Protein AF-0000000085119445 (afdb_homodimer)

Solvent-accessible surface area (backbone atoms only — not comparable to full-atom values): 31814 Å² total; per-residue (Å²): 135,75,74,70,62,59,59,53,52,60,59,57,70,60,58,62,57,38,72,43,50,30,42,30,27,28,40,57,92,76,37,38,36,32,45,55,47,90,54,37,35,33,66,40,56,37,89,79,44,58,70,41,80,52,94,64,93,47,71,30,54,64,22,38,26,50,58,95,86,36,78,25,44,27,34,28,59,44,28,68,74,73,40,76,63,66,59,75,86,66,28,48,31,24,46,30,28,64,57,79,89,39,47,36,23,39,56,22,40,41,70,66,34,42,43,67,39,32,40,86,56,46,43,78,35,37,90,82,36,65,59,30,45,28,38,34,73,43,76,54,94,88,33,82,36,75,29,39,25,56,23,65,67,46,49,37,38,74,72,64,75,40,74,76,43,58,68,53,39,62,68,46,55,80,64,66,44,84,45,94,34,30,34,42,29,23,37,57,47,67,71,59,40,51,34,51,49,52,44,39,58,63,28,55,43,45,69,49,81,27,63,24,29,54,60,40,50,54,50,53,70,74,46,61,58,86,46,42,32,33,36,37,29,27,47,89,32,71,34,34,20,25,63,53,44,49,40,54,32,50,71,26,86,81,37,39,83,47,44,35,30,36,42,27,66,78,76,45,70,42,56,49,51,44,42,50,69,53,57,51,70,43,78,32,48,70,83,38,51,48,59,48,43,54,50,50,46,43,58,51,68,97,132,74,72,66,60,59,59,51,51,58,57,57,70,56,58,63,57,38,72,43,50,30,43,30,28,26,42,56,92,76,37,38,36,33,45,55,47,90,53,37,35,36,68,40,55,37,90,78,44,59,71,41,80,52,95,64,93,46,71,31,53,63,23,39,27,52,58,94,86,35,78,24,45,28,34,28,60,43,27,67,73,74,40,76,64,67,60,74,88,66,26,48,30,26,45,32,29,63,58,83,91,40,46,36,23,38,56,22,39,42,70,65,34,43,44,66,40,32,38,87,56,47,43,79,34,37,92,80,37,66,57,32,43,27,36,34,73,43,74,55,96,86,35,81,37,74,29,39,25,56,24,65,67,45,49,36,40,74,72,65,76,39,75,75,45,57,67,53,38,62,69,44,54,80,64,66,44,84,46,93,33,30,34,41,29,21,37,59,46,67,71,58,39,52,34,51,48,52,43,39,59,64,29,54,43,46,70,50,80,28,62,24,29,52,60,38,50,54,50,53,70,74,46,62,58,85,46,42,33,31,35,37,28,27,47,87,32,72,34,37,20,25,63,54,45,48,42,56,33,49,72,26,86,81,38,38,82,46,43,33,31,38,42,27,68,78,75,44,68,42,56,49,50,44,43,50,70,53,57,52,71,40,79,32,48,70,83,37,49,51,60,49,43,54,50,49,48,44,57,53,69,98

InterPro domains:
  IPR001789 Signal transduction response regulator, receiver domain [PF00072] (183-288)
  IPR001789 Signal transduction response regulator, receiver domain [PS50110] (182-301)
  IPR001789 Signal transduction response regulator, receiver domain [SM00448] (181-299)
  IPR002545 CheW-like domain [PF01584] (24-159)
  IPR002545 CheW-like domain [PS50851] (19-161)
  IPR002545 CheW-like domain [SM00260] (17-156)
  IPR011006 CheY-like superfamily [SSF52172] (180-294)
  IPR036061 CheW-like domain superfamily [SSF50341] (18-160)

Nearest PDB structures (foldseek):
  3ffw-assembly1_A  TM=9.055E-01  e=3.571E-06  Escherichia coli K-12
  3oly-assembly2_B  TM=9.003E-01  e=4.282E-06  Escherichia coli K-12
  3fgz-assembly2_B  TM=8.544E-01  e=2.804E-06  Escherichia coli K-12
  3olw-assembly2_B  TM=8.497E-01  e=3.362E-06  Escherichia coli K-12
  8wiw-assembly1_h  TM=8.336E-01  e=2.640E-06  Salmonella enterica subsp. enterica serovar Typhimurium str. LT2

Organism: Aliarcobacter butzleri (strain RM4018) (NCBI:txid367737)

Sequence (604 aa):
MSGISGSVEQMTQGHLR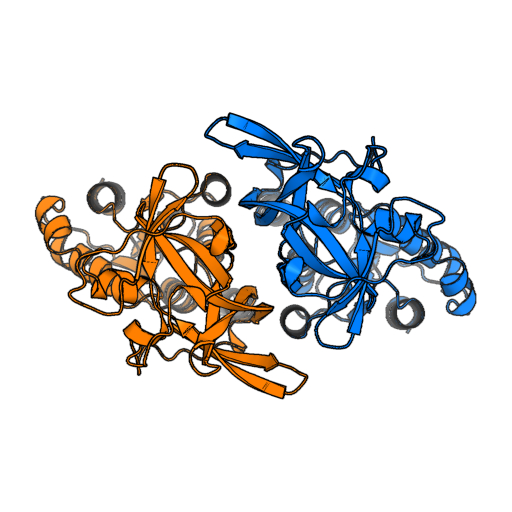NVQQLAVFYTGHNNIYAINIAKVKAFIITEEVAINDTPKDSDIIAGIATIRGEPVTLINLDAWLGLKALDVRDYKLIIFCEFNHKKIGFLVKDMLDIVEKTTQDLRHTEETNSKITYTTYVKVNNKDELCTVFNAEQLLRDIKWTDDGDDDVRKYVGEELHSNKVVLAAEDSGVAREVLTKFFQKTGVKYEVYANGGLLISRLEELNPSEVGMVVTDIEMPGTDGYQVASFIKNNSKYSHIPVVVNSSMTTDAVRGKMNQIGVDGFVGKTDISTLYDLTKRFLIRMSGISGSVEQMTQGHLRNVQQLAVFYTGHNNIYAINIAKVKAFIITEEVAINDTPKDSDIIAGIATIRGEPVTLINLDAWLGLKALDVRDYKLIIFCEFNHKKIGFLVKDMLDIVEKTTQDLRHTEETNSKITYTTYVKVNNKDELCTVFNAEQLLRDIKWTDDGDDDVRKYVGEELHSNKVVLAAEDSGVAREVLTKFFQKTGVKYEVYANGGLLISRLEELNPSEVGMVVTDIEMPGTDGYQVASFIKNNSKYSHIPVVVNSSMTTDAVRGKMNQIGVDGFVGKTDISTLYDLTKRFLIR

Secondary structure (DSSP, 8-state):
--SSHHHHHHHHHT----EEEEEEEE-GGG-EEEEEGGGEEEEEEGGGS-EE----SSTTEEEEEEETTEEEEEE-HHHHTTSPPPPGGG--EEEEEEETTEEEEEEESEEEEEEEEEGGG-EE-TTT-TTEEEEEEEEETTEEEEEEEE-HHHHHHHTTSS--SHHHHHHH--S----SSEEEEE---HHHHHHHHHHHHHHT-EEEEESSHHHHHHHHHHS-GGGEEEEEE-S--SSS-HHHHHHHHHT-TTTTTS-EEEEES---HHHHHHHHHHT-SEEEETT-HHHHHHHHHHHHT-/--SSHHHHHHHHHT----EEEEEEEE-GGG-EEEEEGGGEEEEEEGGGS-EE----SSTTEEEEEEETTEEEEEE-HHHHTTSPPPPGGG--EEEEEEETTEEEEEEESEEEEEEEEEGGG-EE-TTT-TTEEEEEEEEETTEEEEEEEE-HHHHHHHTTSS--SHHHHHHH--S----SSEEEEE---HHHHHHHHHHHHHHT-EEEEESSHHHHHHHHHHS-GGGEEEEEE-S--SSS-HHHHHHHHHT-TTTTTS-EEEEES---HHHHHHHHHHT-SEEEETT-HHHHHHHHHHHHT-

Foldseek 3Di:
DPPVVVVLCVVLVPLPFDKFKWWWAAFPPRAIEIETVLFFDDKAFLVVWDFDADPDPFVQFRGWIQDPNDTATEGEPQRVVPHDHDDLVQFGIWGWGAFLNHIYTYGGNTTADIDIDTLVQWAACCVPPVQFGTWGWDADPNDTDIYTYTDVVVVCVVVPVDDLCVVVLVVQQDEAADFQAEEEEEDQRPSLVSNVVNNNVRNVHHYDYHNHLSVSSVVCVVDQLVRHQAYEYEADHGRNGPLNSLLVQCVDPRRNPHAYEYEYRDDDPVVVVSSVVSPHPYYHYSSRSNVVNVVSNVRRPD/DVPVVVVLCVVLVPLPFDKFKWWWAAFPPRAIAIETVLFFDDKAFLVVWDFDADPDPFVQFRGWIQDPNDTATEGEPQRVVPHDHDDLVQFGIWGWGAFLNHIYTYGGNTTADIDIDTLVQWAACCVPPVQFGTWGWDADPNDTDIYTYTDVVVVCVVVPVDDLCVVVLVVQQDEAADFQAEEEEEDQRPSLVSNVVNNNVRNVHHYDYHNHLSVRVVVCVVDQLVRHQAYEYEADHGRQGPLNSLLVQCVDPRRNPHAYEYEYRDDDPVVVVSSVVSPHPYYHYSSCSNVVNVVSNVRRPD

pLDDT: mean 86.37, std 14.89, range [20.59, 98.56]

Structure (mmCIF, N/CA/C/O backbone):
data_AF-0000000085119445-model_v1
#
loop_
_entity.id
_entity.type
_entity.pdbx_description
1 polymer 'Chemotaxis signal transduction protein CheV'
#
loop_
_atom_site.group_PDB
_atom_site.id
_atom_site.type_symbol
_atom_site.label_atom_id
_atom_site.label_alt_id
_atom_site.label_comp_id
_atom_site.label_asym_id
_atom_site.label_entity_id
_atom_site.label_seq_id
_atom_site.pdbx_PDB_ins_code
_atom_site.Cartn_x
_atom_site.Cartn_y
_atom_site.Cartn_z
_atom_site.occupancy
_atom_site.B_iso_or_equiv
_atom_site.auth_seq_id
_atom_site.auth_comp_id
_atom_site.auth_asym_id
_atom_site.auth_atom_id
_atom_site.pdbx_PDB_model_num
ATOM 1 N N . MET A 1 1 ? 42.531 -3.75 0.704 1 20.95 1 MET A N 1
ATOM 2 C CA . MET A 1 1 ? 41.75 -4.898 0.26 1 20.95 1 MET A CA 1
ATOM 3 C C . MET A 1 1 ? 40.5 -5.078 1.125 1 20.95 1 MET A C 1
ATOM 5 O O . MET A 1 1 ? 39.625 -5.887 0.803 1 20.95 1 MET A O 1
ATOM 9 N N . SER A 1 2 ? 40.531 -4.781 2.422 1 24.06 2 SER A N 1
ATOM 10 C CA . SER A 1 2 ? 39.688 -4.867 3.611 1 24.06 2 SER A CA 1
ATOM 11 C C . SER A 1 2 ? 38.562 -3.848 3.564 1 24.06 2 SER A C 1
ATOM 13 O O . SER A 1 2 ? 37.688 -3.854 4.426 1 24.06 2 SER A O 1
ATOM 15 N N . GLY A 1 3 ? 38.75 -2.791 2.85 1 26.52 3 GLY A N 1
ATOM 16 C CA . GLY A 1 3 ? 37.938 -1.587 2.908 1 26.52 3 GLY A CA 1
ATOM 17 C C . GLY A 1 3 ? 36.562 -1.767 2.299 1 26.52 3 GLY A C 1
ATOM 18 O O . GLY A 1 3 ? 35.688 -0.897 2.436 1 26.52 3 GLY A O 1
ATOM 19 N N . ILE A 1 4 ? 36.438 -2.559 1.176 1 29.91 4 ILE A N 1
ATOM 20 C CA . ILE A 1 4 ? 35.312 -2.809 0.308 1 29.91 4 ILE A CA 1
ATOM 21 C C . ILE A 1 4 ? 34.281 -3.705 1.026 1 29.91 4 ILE A C 1
ATOM 23 O O . ILE A 1 4 ? 33.156 -3.824 0.6 1 29.91 4 ILE A O 1
ATOM 27 N N . SER A 1 5 ? 34.656 -4.555 1.989 1 30.14 5 SER A N 1
ATOM 28 C CA . SER A 1 5 ? 33.875 -5.527 2.734 1 30.14 5 SER A CA 1
ATOM 29 C C . SER A 1 5 ? 32.812 -4.84 3.572 1 30.14 5 SER A C 1
ATOM 31 O O . SER A 1 5 ? 31.719 -5.395 3.793 1 30.14 5 SER A O 1
ATOM 33 N N . GLY A 1 6 ? 33.125 -3.676 4.242 1 31.98 6 GLY A N 1
ATOM 34 C CA . GLY A 1 6 ? 32.25 -2.963 5.168 1 31.98 6 GLY A CA 1
ATOM 35 C C . GLY A 1 6 ? 31.062 -2.309 4.484 1 31.98 6 GLY A C 1
ATOM 36 O O . GLY A 1 6 ? 30.062 -1.979 5.137 1 31.98 6 GLY A O 1
ATOM 37 N N . SER A 1 7 ? 31.156 -1.905 3.195 1 31.19 7 SER A N 1
ATOM 38 C CA . SER A 1 7 ? 30.141 -1.189 2.436 1 31.19 7 SER A CA 1
ATOM 39 C C . SER A 1 7 ? 28.984 -2.109 2.062 1 31.19 7 SER A C 1
ATOM 41 O O . SER A 1 7 ? 27.828 -1.673 2 1 31.19 7 SER A O 1
ATOM 43 N N . VAL A 1 8 ? 29.188 -3.377 1.7 1 31.61 8 VAL A N 1
ATOM 44 C CA . VAL A 1 8 ? 28.172 -4.367 1.351 1 31.61 8 VAL A CA 1
ATOM 45 C C . VAL A 1 8 ? 27.406 -4.777 2.6 1 31.61 8 VAL A C 1
ATOM 47 O O . VAL A 1 8 ? 26.172 -4.93 2.559 1 31.61 8 VAL A O 1
ATOM 50 N N . GLU A 1 9 ? 28.094 -5.141 3.695 1 32.25 9 GLU A N 1
ATOM 51 C CA . GLU A 1 9 ? 27.438 -5.52 4.945 1 32.25 9 GLU A CA 1
ATOM 52 C C . GLU A 1 9 ? 26.484 -4.426 5.43 1 32.25 9 GLU A C 1
ATOM 54 O O . GLU A 1 9 ? 25.391 -4.719 5.918 1 32.25 9 GLU A O 1
ATOM 59 N N . GLN A 1 10 ? 26.938 -3.219 5.441 1 32.44 10 GLN A N 1
ATOM 60 C CA . GLN A 1 10 ? 26.141 -2.068 5.863 1 32.44 10 GLN A CA 1
ATOM 61 C C . GLN A 1 10 ? 24.953 -1.847 4.934 1 32.44 10 GLN A C 1
ATOM 63 O O . GLN A 1 10 ? 23.859 -1.491 5.383 1 32.44 10 GLN A O 1
ATOM 68 N N . MET A 1 11 ? 25.141 -2.062 3.643 1 33.31 11 MET A N 1
ATOM 69 C CA . MET A 1 11 ? 24.031 -1.981 2.684 1 33.31 11 MET A CA 1
ATOM 70 C C . MET A 1 11 ? 23.078 -3.148 2.861 1 33.31 11 MET A C 1
ATOM 72 O O . MET A 1 11 ? 21.875 -3.012 2.613 1 33.31 11 MET A O 1
ATOM 76 N N . THR A 1 12 ? 23.484 -4.422 3.033 1 34.91 12 THR A N 1
ATOM 77 C CA . THR A 1 12 ? 22.703 -5.641 3.211 1 34.91 12 THR A CA 1
ATOM 78 C C . THR A 1 12 ? 21.906 -5.59 4.516 1 34.91 12 THR A C 1
ATOM 80 O O . THR A 1 12 ? 20.812 -6.145 4.605 1 34.91 12 THR A O 1
ATOM 83 N N . GLN A 1 13 ? 22.547 -5.406 5.656 1 36.56 13 GLN A N 1
ATOM 84 C CA . GLN A 1 13 ? 21.906 -5.461 6.961 1 36.56 13 GLN A CA 1
ATOM 85 C C . GLN A 1 13 ? 20.656 -4.59 6.992 1 36.56 13 GLN A C 1
ATOM 87 O O . GLN A 1 13 ? 19.688 -4.891 7.711 1 36.56 13 GLN A O 1
ATOM 92 N N . GLY A 1 14 ? 20.703 -3.338 6.57 1 36.34 14 GLY A N 1
ATOM 93 C CA . GLY A 1 14 ? 19.562 -2.445 6.785 1 36.34 14 GLY A CA 1
ATOM 94 C C . GLY A 1 14 ? 18.406 -2.713 5.84 1 36.34 14 GLY A C 1
ATOM 95 O O . GLY A 1 14 ? 17.734 -1.782 5.398 1 36.34 14 GLY A O 1
ATOM 96 N N . HIS A 1 15 ? 18.562 -3.906 5.121 1 41.62 15 HIS A N 1
ATOM 97 C CA . HIS A 1 15 ? 17.453 -4.121 4.195 1 41.62 15 HIS A CA 1
ATOM 98 C C . HIS A 1 15 ? 16.125 -3.727 4.832 1 41.62 15 HIS A C 1
ATOM 100 O O . HIS A 1 15 ? 15.742 -4.266 5.875 1 41.62 15 HIS A O 1
ATOM 106 N N . LEU A 1 16 ? 15.758 -2.467 4.59 1 49.34 16 LEU A N 1
ATOM 107 C CA . LEU A 1 16 ? 14.609 -1.662 4.988 1 49.34 16 LEU A CA 1
ATOM 108 C C . LEU A 1 16 ? 13.328 -2.477 4.91 1 49.34 16 LEU A C 1
ATOM 110 O O . LEU A 1 16 ? 13.047 -3.111 3.889 1 49.34 16 LEU A O 1
ATOM 114 N N . ARG A 1 17 ? 13 -2.98 6.082 1 53.84 17 ARG A N 1
ATOM 115 C CA . ARG A 1 17 ? 11.758 -3.705 6.32 1 53.84 17 ARG A CA 1
ATOM 116 C C . ARG A 1 17 ? 10.586 -3.043 5.594 1 53.84 17 ARG A C 1
ATOM 118 O O . ARG A 1 17 ? 10.328 -1.851 5.777 1 53.84 17 ARG A O 1
ATOM 125 N N . ASN A 1 18 ? 10.172 -3.879 4.449 1 65 18 ASN A N 1
ATOM 126 C CA . ASN A 1 18 ? 9.039 -3.42 3.645 1 65 18 ASN A CA 1
ATOM 127 C C . ASN A 1 18 ? 7.734 -3.467 4.434 1 65 18 ASN A C 1
ATOM 129 O O . ASN A 1 18 ? 7.559 -4.324 5.301 1 65 18 ASN A O 1
ATOM 133 N N . VAL A 1 19 ? 7.059 -2.404 4.559 1 72.19 19 VAL A N 1
ATOM 134 C CA . VAL A 1 19 ? 5.723 -2.318 5.145 1 72.19 19 VAL A CA 1
ATOM 135 C C . VAL A 1 19 ? 4.68 -2.752 4.121 1 72.19 19 VAL A C 1
ATOM 137 O O . VAL A 1 19 ? 4.742 -2.357 2.953 1 72.19 19 VAL A O 1
ATOM 140 N N . GLN A 1 20 ? 3.861 -3.721 4.551 1 80.25 20 GLN A N 1
ATOM 141 C CA . GLN A 1 20 ? 2.732 -4.141 3.727 1 80.25 20 GLN A CA 1
ATOM 142 C C . GLN A 1 20 ? 1.412 -3.643 4.305 1 80.25 20 GLN A C 1
ATOM 144 O O . GLN A 1 20 ? 1.247 -3.58 5.523 1 80.25 20 GLN A O 1
ATOM 149 N N . GLN A 1 21 ? 0.536 -3.328 3.436 1 86.06 21 GLN A N 1
ATOM 150 C CA . GLN A 1 21 ? -0.826 -2.996 3.842 1 86.06 21 GLN A CA 1
ATOM 151 C C . GLN A 1 21 ? -1.755 -4.195 3.682 1 86.06 21 GLN A C 1
ATOM 153 O O . GLN A 1 21 ? -1.848 -4.777 2.598 1 86.06 21 GLN A O 1
ATOM 158 N N . LEU A 1 22 ? -2.439 -4.57 4.781 1 92.06 22 LEU A N 1
ATOM 159 C CA . LEU A 1 22 ? -3.322 -5.73 4.793 1 92.06 22 LEU A CA 1
ATOM 160 C C . LEU A 1 22 ? -4.766 -5.312 5.051 1 92.06 22 LEU A C 1
ATOM 162 O O . LEU A 1 22 ? -5.035 -4.523 5.961 1 92.06 22 LEU A O 1
ATOM 166 N N . ALA A 1 23 ? -5.656 -5.809 4.215 1 95.5 23 ALA A N 1
ATOM 167 C CA . ALA A 1 23 ? -7.078 -5.746 4.547 1 95.5 23 ALA A CA 1
ATOM 168 C C . ALA A 1 23 ? -7.477 -6.891 5.473 1 95.5 23 ALA A C 1
ATOM 170 O O . ALA A 1 23 ? -7.367 -8.062 5.105 1 95.5 23 ALA A O 1
ATOM 171 N N . VAL A 1 24 ? -7.93 -6.539 6.652 1 96.44 24 VAL A N 1
ATOM 172 C CA . VAL A 1 24 ? -8.289 -7.523 7.668 1 96.44 24 VAL A CA 1
ATOM 173 C C . VAL A 1 24 ? -9.805 -7.629 7.777 1 96.44 24 VAL A C 1
ATOM 175 O O . VAL A 1 24 ? -10.508 -6.613 7.801 1 96.44 24 VAL A O 1
ATOM 178 N N . PHE A 1 25 ? -10.289 -8.875 7.828 1 96.31 25 PHE A N 1
ATOM 179 C CA . PHE A 1 25 ? -11.734 -9.047 7.797 1 96.31 25 PHE A CA 1
ATOM 180 C C . PHE A 1 25 ? -12.141 -10.328 8.523 1 96.31 25 PHE A C 1
ATOM 182 O O . PHE A 1 25 ? -11.305 -11.195 8.773 1 96.31 25 PHE A O 1
ATOM 189 N N . TYR A 1 26 ? -13.461 -10.352 8.82 1 94.06 26 TYR A N 1
ATOM 190 C CA . TYR A 1 26 ? -14.094 -11.539 9.391 1 94.06 26 TYR A CA 1
ATOM 191 C C . TYR A 1 26 ? -14.773 -12.367 8.305 1 94.06 26 TYR A C 1
ATOM 193 O O . TYR A 1 26 ? -15.297 -11.82 7.332 1 94.06 26 TYR A O 1
ATOM 201 N N . THR A 1 27 ? -14.648 -13.617 8.531 1 94 27 THR A N 1
ATOM 202 C CA . THR A 1 27 ? -15.562 -14.516 7.836 1 94 27 THR A CA 1
ATOM 203 C C . THR A 1 27 ? -16.484 -15.227 8.828 1 94 27 THR A C 1
ATOM 205 O O . THR A 1 27 ? -16.938 -14.617 9.805 1 94 27 THR A O 1
ATOM 208 N N . GLY A 1 28 ? -16.844 -16.516 8.539 1 87 28 GLY A N 1
ATOM 209 C CA . GLY A 1 28 ? -17.672 -17.25 9.477 1 87 28 GLY A CA 1
ATOM 210 C C . GLY A 1 28 ? -16.938 -17.625 10.758 1 87 28 GLY A C 1
ATOM 211 O O . GLY A 1 28 ? -15.711 -17.672 10.781 1 87 28 GLY A O 1
ATOM 212 N N . HIS A 1 29 ? -17.594 -17.797 11.867 1 82.81 29 HIS A N 1
ATOM 213 C CA . HIS A 1 29 ? -17.062 -18.281 13.133 1 82.81 29 HIS A CA 1
ATOM 214 C C . HIS A 1 29 ? -16.078 -17.281 13.727 1 82.81 29 HIS A C 1
ATOM 216 O O . HIS A 1 29 ? -15.102 -17.672 14.383 1 82.81 29 HIS A O 1
ATOM 222 N N . ASN A 1 30 ? -16.141 -16.078 13.375 1 83.69 30 ASN A N 1
ATOM 223 C CA . ASN A 1 30 ? -15.289 -14.992 13.844 1 83.69 30 ASN A CA 1
ATOM 224 C C . ASN A 1 30 ? -13.828 -15.219 13.477 1 83.69 30 ASN A C 1
ATOM 226 O O . ASN A 1 30 ? -12.93 -14.828 14.219 1 83.69 30 ASN A O 1
ATOM 230 N N . ASN A 1 31 ? -13.703 -16.016 12.422 1 93.19 31 ASN A N 1
ATOM 231 C CA . ASN A 1 31 ? -12.344 -16.172 11.898 1 93.19 31 ASN A CA 1
ATOM 232 C C . ASN A 1 31 ? -11.844 -14.867 11.273 1 93.19 31 ASN A C 1
ATOM 234 O O . ASN A 1 31 ? -12.602 -14.164 10.602 1 93.19 31 ASN A O 1
ATOM 238 N N . ILE A 1 32 ? -10.555 -14.539 11.578 1 95.88 32 ILE A N 1
ATOM 239 C CA . ILE A 1 32 ? -9.961 -13.312 11.07 1 95.88 32 ILE A CA 1
ATOM 240 C C . ILE A 1 32 ? -8.922 -13.641 10.008 1 95.88 32 ILE A C 1
ATOM 242 O O . ILE A 1 32 ? -7.949 -14.352 10.273 1 95.88 32 ILE A O 1
ATOM 246 N N . TYR A 1 33 ? -9.195 -13.133 8.82 1 96.69 33 TYR A N 1
ATOM 247 C CA . TYR A 1 33 ? -8.297 -13.32 7.691 1 96.69 33 TYR A CA 1
ATOM 248 C C . TYR A 1 33 ? -7.77 -11.984 7.184 1 96.69 33 TYR A C 1
ATOM 250 O O . TYR A 1 33 ? -8.289 -10.922 7.547 1 96.69 33 TYR A O 1
ATOM 258 N N . ALA A 1 34 ? -6.707 -12.078 6.406 1 96.38 34 ALA A N 1
ATOM 259 C CA . ALA A 1 34 ? -6.172 -10.867 5.789 1 96.38 34 ALA A CA 1
ATOM 260 C C . ALA A 1 34 ? -5.656 -11.148 4.379 1 96.38 34 ALA A C 1
ATOM 262 O O . ALA A 1 34 ? -5.344 -12.297 4.047 1 96.38 34 ALA A O 1
ATOM 263 N N . ILE A 1 35 ? -5.652 -10.133 3.588 1 94.5 35 ILE A N 1
ATOM 264 C CA . ILE A 1 35 ? -5.078 -10.172 2.248 1 94.5 35 ILE A CA 1
ATOM 265 C C . ILE A 1 35 ? -4.32 -8.875 1.973 1 94.5 35 ILE A C 1
ATOM 267 O O . ILE A 1 35 ? -4.695 -7.812 2.469 1 94.5 35 ILE A O 1
ATOM 271 N N . ASN A 1 36 ? -3.203 -8.992 1.239 1 89.06 36 ASN A N 1
ATOM 272 C CA . ASN A 1 36 ? -2.457 -7.812 0.827 1 89.06 36 ASN A CA 1
ATOM 273 C C . ASN A 1 36 ? -3.301 -6.898 -0.059 1 89.06 36 ASN A C 1
ATOM 275 O O . ASN A 1 36 ? -3.885 -7.352 -1.046 1 89.06 36 ASN A O 1
ATOM 279 N N . ILE A 1 37 ? -3.336 -5.617 0.286 1 89.94 37 ILE A N 1
ATOM 280 C CA . ILE A 1 37 ? -4.152 -4.637 -0.42 1 89.94 37 ILE A CA 1
ATOM 281 C C . ILE A 1 37 ? -3.717 -4.559 -1.882 1 89.94 37 ILE A C 1
ATOM 283 O O . ILE A 1 37 ? -4.539 -4.324 -2.77 1 89.94 37 ILE A O 1
ATOM 287 N N . ALA A 1 38 ? -2.51 -4.852 -2.143 1 82.62 38 ALA A N 1
ATOM 288 C CA . ALA A 1 38 ? -1.979 -4.785 -3.502 1 82.62 38 ALA A CA 1
ATOM 289 C C . ALA A 1 38 ? -2.666 -5.805 -4.406 1 82.62 38 ALA A C 1
ATOM 291 O O . ALA A 1 38 ? -2.684 -5.645 -5.629 1 82.62 38 ALA A O 1
ATOM 292 N N . LYS A 1 39 ? -3.266 -6.777 -3.812 1 87.19 39 LYS A N 1
ATOM 293 C CA . LYS A 1 39 ? -3.945 -7.82 -4.574 1 87.19 39 LYS A CA 1
ATOM 294 C C . LYS A 1 39 ? -5.426 -7.496 -4.758 1 87.19 39 LYS A C 1
ATOM 296 O O . LYS A 1 39 ? -6.129 -8.172 -5.512 1 87.19 39 LYS A O 1
ATOM 301 N N . VAL A 1 40 ? -5.926 -6.496 -4.109 1 91.5 40 VAL A N 1
ATOM 302 C CA . VAL A 1 40 ? -7.352 -6.18 -4.074 1 91.5 40 VAL A CA 1
ATOM 303 C C . VAL A 1 40 ? -7.68 -5.164 -5.164 1 91.5 40 VAL A C 1
ATOM 305 O O . VAL A 1 40 ? -7.035 -4.121 -5.266 1 91.5 40 VAL A O 1
ATOM 308 N N . LYS A 1 41 ? -8.641 -5.473 -5.926 1 90.56 41 LYS A N 1
ATOM 309 C CA . LYS A 1 41 ? -9.102 -4.551 -6.961 1 90.56 41 LYS A CA 1
ATOM 310 C C . LYS A 1 41 ? -10.211 -3.646 -6.441 1 90.56 41 LYS A C 1
ATOM 312 O O . LYS A 1 41 ? -10.281 -2.467 -6.789 1 90.56 41 LYS A O 1
ATOM 317 N N . ALA A 1 42 ? -11.125 -4.309 -5.668 1 91.56 42 ALA A N 1
ATOM 318 C CA . ALA A 1 42 ? -12.258 -3.545 -5.145 1 91.56 42 ALA A CA 1
ATOM 319 C C . ALA A 1 42 ? -12.93 -4.285 -3.992 1 91.56 42 ALA A C 1
ATOM 321 O O . ALA A 1 42 ? -12.719 -5.484 -3.809 1 91.56 42 ALA A O 1
ATOM 322 N N . PHE A 1 43 ? -13.633 -3.473 -3.24 1 92.31 43 PHE A N 1
ATOM 323 C CA . PHE A 1 43 ? -14.578 -4 -2.266 1 92.31 43 PHE A CA 1
ATOM 324 C C . PHE A 1 43 ? -16.016 -3.807 -2.746 1 92.31 43 PHE A C 1
ATOM 326 O O . PHE A 1 43 ? -16.438 -2.68 -3.004 1 92.31 43 PHE A O 1
ATOM 333 N N . ILE A 1 44 ? -16.734 -4.922 -2.848 1 92.94 44 ILE A N 1
ATOM 334 C CA . ILE A 1 44 ? -18.062 -4.883 -3.443 1 92.94 44 ILE A CA 1
ATOM 335 C C . ILE A 1 44 ? -19.109 -5.324 -2.414 1 92.94 44 ILE A C 1
ATOM 337 O O . ILE A 1 44 ? -18.891 -6.297 -1.687 1 92.94 44 ILE A O 1
ATOM 341 N N . ILE A 1 45 ? -20.203 -4.605 -2.404 1 92.25 45 ILE A N 1
ATOM 342 C CA . ILE A 1 45 ? -21.312 -5 -1.534 1 92.25 45 ILE A CA 1
ATOM 343 C C . ILE A 1 45 ? -22 -6.227 -2.113 1 92.25 45 ILE A C 1
ATOM 345 O O . ILE A 1 45 ? -22.453 -6.207 -3.262 1 92.25 45 ILE A O 1
ATOM 349 N N . THR A 1 46 ? -22.109 -7.195 -1.3 1 93 46 THR A N 1
ATOM 350 C CA . THR A 1 46 ? -22.641 -8.469 -1.778 1 93 46 THR A CA 1
ATOM 351 C C . THR A 1 46 ? -24.047 -8.305 -2.336 1 93 46 THR A C 1
ATOM 353 O O . THR A 1 46 ? -24.359 -8.836 -3.398 1 93 46 THR A O 1
ATOM 356 N N . GLU A 1 47 ? -24.875 -7.492 -1.721 1 90.06 47 GLU A N 1
ATOM 357 C CA . GLU A 1 47 ? -26.266 -7.34 -2.086 1 90.06 47 GLU A CA 1
ATOM 358 C C . GLU A 1 47 ? -26.422 -6.637 -3.432 1 90.06 47 GLU A C 1
ATOM 360 O O . GLU A 1 47 ? -27.5 -6.652 -4.031 1 90.06 47 GLU A O 1
ATOM 365 N N . GLU A 1 48 ? -25.344 -6.121 -3.914 1 88.12 48 GLU A N 1
ATOM 366 C CA . GLU A 1 48 ? -25.422 -5.336 -5.141 1 88.12 48 GLU A CA 1
ATOM 367 C C . GLU A 1 48 ? -25.031 -6.176 -6.359 1 88.12 48 GLU A C 1
ATOM 369 O O . GLU A 1 48 ? -25.016 -5.672 -7.484 1 88.12 48 GLU A O 1
ATOM 374 N N . VAL A 1 49 ? -24.719 -7.379 -6.113 1 90.31 49 VAL A N 1
ATOM 375 C CA . VAL A 1 49 ? -24.312 -8.227 -7.227 1 90.31 49 VAL A CA 1
ATOM 376 C C . VAL A 1 49 ? -25.234 -9.438 -7.324 1 90.31 49 VAL A C 1
ATOM 378 O O . VAL A 1 49 ? -25.734 -9.922 -6.309 1 90.31 49 VAL A O 1
ATOM 381 N N . ALA A 1 50 ? -25.391 -9.875 -8.586 1 90.25 50 ALA A N 1
ATOM 382 C CA . ALA A 1 50 ? -26.141 -11.102 -8.82 1 90.25 50 ALA A CA 1
ATOM 383 C C . ALA A 1 50 ? -25.25 -12.328 -8.719 1 90.25 50 ALA A C 1
ATOM 385 O O . ALA A 1 50 ? -24.203 -12.398 -9.383 1 90.25 50 ALA A O 1
ATOM 386 N N . ILE A 1 51 ? -25.578 -13.211 -7.855 1 91.25 51 ILE A N 1
ATOM 387 C CA . ILE A 1 51 ? -24.797 -14.422 -7.656 1 91.25 51 ILE A CA 1
ATOM 388 C C . ILE A 1 51 ? -25.578 -15.633 -8.164 1 91.25 51 ILE A C 1
ATOM 390 O O . ILE A 1 51 ? -26.734 -15.859 -7.758 1 91.25 51 ILE A O 1
ATOM 394 N N . ASN A 1 52 ? -25 -16.281 -9.078 1 90.56 52 ASN A N 1
ATOM 395 C CA . ASN A 1 52 ? -25.594 -17.5 -9.602 1 90.56 52 ASN A CA 1
ATOM 396 C C . ASN A 1 52 ? -24.938 -18.75 -9 1 90.56 52 ASN A C 1
ATOM 398 O O . ASN A 1 52 ? -23.703 -18.859 -8.969 1 90.56 52 ASN A O 1
ATOM 402 N N . ASP A 1 53 ? -25.797 -19.641 -8.641 1 82.94 53 ASP A N 1
ATOM 403 C CA . ASP A 1 53 ? -25.297 -20.875 -8.062 1 82.94 53 ASP A CA 1
ATOM 404 C C . ASP A 1 53 ? -24.625 -21.75 -9.125 1 82.94 53 ASP A C 1
ATOM 406 O O . ASP A 1 53 ? -25.047 -21.734 -10.289 1 82.94 53 ASP A O 1
ATOM 410 N N . THR A 1 54 ? -23.516 -22.297 -8.727 1 75.81 54 THR A N 1
ATOM 411 C CA . THR A 1 54 ? -22.875 -23.281 -9.594 1 75.81 54 THR A CA 1
ATOM 412 C C . THR A 1 54 ? -23.047 -24.688 -9.031 1 75.81 54 THR A C 1
ATOM 414 O O . THR A 1 54 ? -23.172 -24.875 -7.82 1 75.81 54 THR A O 1
ATOM 417 N N . PRO A 1 55 ? -23.281 -25.641 -10.07 1 67.44 55 PRO A N 1
ATOM 418 C CA . PRO A 1 55 ? -23.266 -27.016 -9.562 1 67.44 55 PRO A CA 1
ATOM 419 C C . PRO A 1 55 ? -22.031 -27.312 -8.734 1 67.44 55 PRO A C 1
ATOM 421 O O . PRO A 1 55 ? -20.922 -26.906 -9.086 1 67.44 55 PRO A O 1
ATOM 424 N N . LYS A 1 56 ? -22.297 -27.578 -7.391 1 63.03 56 LYS A N 1
ATOM 425 C CA . LYS A 1 56 ? -21.203 -27.453 -6.445 1 63.03 56 LYS A CA 1
ATOM 426 C C . LYS A 1 56 ? -20.516 -28.797 -6.223 1 63.03 56 LYS A C 1
ATOM 428 O O . LYS A 1 56 ? -21.156 -29.781 -5.875 1 63.03 56 LYS A O 1
ATOM 433 N N . ASP A 1 57 ? -19.297 -29.062 -6.719 1 61.59 57 ASP A N 1
ATOM 434 C CA . ASP A 1 57 ? -18.547 -30.203 -6.195 1 61.59 57 ASP A CA 1
ATOM 435 C C . ASP A 1 57 ? -17.969 -29.891 -4.809 1 61.59 57 ASP A C 1
ATOM 437 O O . ASP A 1 57 ? -17.75 -30.797 -4.008 1 61.59 57 ASP A O 1
ATOM 441 N N . SER A 1 58 ? -17.75 -28.625 -4.492 1 75.44 58 SER A N 1
ATOM 442 C CA . SER A 1 58 ? -17.203 -28.25 -3.195 1 75.44 58 SER A CA 1
ATOM 443 C C . SER A 1 58 ? -17.812 -26.938 -2.688 1 75.44 58 SER A C 1
ATOM 445 O O . SER A 1 58 ? -18.281 -26.125 -3.479 1 75.44 58 SER A O 1
ATOM 447 N N . ASP A 1 59 ? -17.875 -26.859 -1.359 1 86.94 59 ASP A N 1
ATOM 448 C CA . ASP A 1 59 ? -18.391 -25.656 -0.709 1 86.94 59 ASP A CA 1
ATOM 449 C C . ASP A 1 59 ? -17.391 -24.5 -0.822 1 86.94 59 ASP A C 1
ATOM 451 O O . ASP A 1 59 ? -17.656 -23.391 -0.358 1 86.94 59 ASP A O 1
ATOM 455 N N . ILE A 1 60 ? -16.328 -24.797 -1.512 1 93.44 60 ILE A N 1
ATOM 456 C CA . ILE A 1 60 ? -15.297 -23.766 -1.659 1 93.44 60 ILE A CA 1
ATOM 457 C C . ILE A 1 60 ? -15.766 -22.703 -2.639 1 93.44 60 ILE A C 1
ATOM 459 O O . ILE A 1 60 ? -15.625 -21.5 -2.373 1 93.44 60 ILE A O 1
ATOM 463 N N . ILE A 1 61 ? -16.328 -23.125 -3.758 1 93.56 61 ILE A N 1
ATOM 464 C CA . ILE A 1 61 ? -16.891 -22.203 -4.727 1 93.56 61 ILE A CA 1
ATOM 465 C C . ILE A 1 61 ? -18.359 -21.906 -4.367 1 93.56 61 ILE A C 1
ATOM 467 O O . ILE A 1 61 ? -19.203 -22.797 -4.441 1 93.56 61 ILE A O 1
ATOM 471 N N . ALA A 1 62 ? -18.625 -20.719 -4.004 1 92.69 62 ALA A N 1
ATOM 472 C CA . ALA A 1 62 ? -19.969 -20.328 -3.572 1 92.69 62 ALA A CA 1
ATOM 473 C C . ALA A 1 62 ? -20.875 -20.047 -4.77 1 92.69 62 ALA A C 1
ATOM 475 O O . ALA A 1 62 ? -22.094 -20.172 -4.672 1 92.69 62 ALA A O 1
ATOM 476 N N . GLY A 1 63 ? -20.281 -19.656 -5.863 1 92.94 63 GLY A N 1
ATOM 477 C CA . GLY A 1 63 ? -21.016 -19.281 -7.062 1 92.94 63 GLY A CA 1
ATOM 478 C C . GLY A 1 63 ? -20.266 -18.328 -7.965 1 92.94 63 GLY A C 1
ATOM 479 O O . GLY A 1 63 ? -19.047 -18.156 -7.805 1 92.94 63 GLY A O 1
ATOM 480 N N . ILE A 1 64 ? -20.953 -17.938 -9.008 1 94 64 ILE A N 1
ATOM 481 C CA . ILE A 1 64 ? -20.406 -16.969 -9.953 1 94 64 ILE A CA 1
ATOM 482 C C . ILE A 1 64 ? -21.203 -15.68 -9.914 1 94 64 ILE A C 1
ATOM 484 O O . ILE A 1 64 ? -22.438 -15.695 -9.953 1 94 64 ILE A O 1
ATOM 488 N N . ALA A 1 65 ? -20.531 -14.609 -9.68 1 94.38 65 ALA A N 1
ATOM 489 C CA . ALA A 1 65 ? -21.156 -13.289 -9.688 1 94.38 65 ALA A CA 1
ATOM 490 C C . ALA A 1 65 ? -20.75 -12.5 -10.93 1 94.38 65 ALA A C 1
ATOM 492 O O . ALA A 1 65 ? -19.703 -12.758 -11.523 1 94.38 65 ALA A O 1
ATOM 493 N N . THR A 1 66 ? -21.609 -11.633 -11.352 1 92.06 66 THR A N 1
ATOM 494 C CA . THR A 1 66 ? -21.266 -10.68 -12.391 1 92.06 66 THR A CA 1
ATOM 495 C C . THR A 1 66 ? -20.844 -9.344 -11.789 1 92.06 66 THR A C 1
ATOM 497 O O . THR A 1 66 ? -21.672 -8.641 -11.195 1 92.06 66 THR A O 1
ATOM 500 N N . ILE A 1 67 ? -19.625 -9.031 -11.875 1 89 67 ILE A N 1
ATOM 501 C CA . ILE A 1 67 ? -19.078 -7.766 -11.398 1 89 67 ILE A CA 1
ATOM 502 C C . ILE A 1 67 ? -18.516 -6.965 -12.57 1 89 67 ILE A C 1
ATOM 504 O O . ILE A 1 67 ? -17.594 -7.414 -13.258 1 89 67 ILE A O 1
ATOM 508 N N . ARG A 1 68 ? -19.141 -5.781 -12.82 1 81.75 68 ARG A N 1
ATOM 509 C CA . ARG A 1 68 ? -18.766 -4.902 -13.93 1 81.75 68 ARG A CA 1
ATOM 510 C C . ARG A 1 68 ? -18.828 -5.645 -15.258 1 81.75 68 ARG A C 1
ATOM 512 O O . ARG A 1 68 ? -17.891 -5.57 -16.062 1 81.75 68 ARG A O 1
ATOM 519 N N . GLY A 1 69 ? -19.719 -6.422 -15.352 1 84.88 69 GLY A N 1
ATOM 520 C CA . GLY A 1 69 ? -20.031 -7.102 -16.594 1 84.88 69 GLY A CA 1
ATOM 521 C C . GLY A 1 69 ? -19.219 -8.367 -16.812 1 84.88 69 GLY A C 1
ATOM 522 O O . GLY A 1 69 ? -19.344 -9.031 -17.828 1 84.88 69 GLY A O 1
ATOM 523 N N . GLU A 1 70 ? -18.422 -8.781 -15.914 1 89.12 70 GLU A N 1
ATOM 524 C CA . GLU A 1 70 ? -17.562 -9.953 -16.062 1 89.12 70 GLU A CA 1
ATOM 525 C C . GLU A 1 70 ? -17.891 -11.008 -15.016 1 89.12 70 GLU A C 1
ATOM 527 O O . GLU A 1 70 ? -18.25 -10.68 -13.883 1 89.12 70 GLU A O 1
ATOM 532 N N . PRO A 1 71 ? -17.766 -12.234 -15.406 1 92.56 71 PRO A N 1
ATOM 533 C CA . PRO A 1 71 ? -17.969 -13.305 -14.43 1 92.56 71 PRO A CA 1
ATOM 534 C C . PRO A 1 71 ? -16.844 -13.398 -13.406 1 92.56 71 PRO A C 1
ATOM 536 O O . PRO A 1 71 ? -15.664 -13.367 -13.773 1 92.56 71 PRO A O 1
ATOM 539 N N . VAL A 1 72 ? -17.203 -13.484 -12.164 1 94.75 72 VAL A N 1
ATOM 540 C CA . VAL A 1 72 ? -16.266 -13.586 -11.047 1 94.75 72 VAL A CA 1
ATOM 541 C C . VAL A 1 72 ? -16.641 -14.781 -10.172 1 94.75 72 VAL A C 1
ATOM 543 O O . VAL A 1 72 ? -17.781 -14.898 -9.719 1 94.75 72 VAL A O 1
ATOM 546 N N . THR A 1 73 ? -15.68 -15.688 -9.992 1 94.5 73 THR A N 1
ATOM 547 C CA . THR A 1 73 ? -15.914 -16.828 -9.125 1 94.5 73 THR A CA 1
ATOM 548 C C . THR A 1 73 ? -15.828 -16.422 -7.656 1 94.5 73 THR A C 1
ATOM 550 O O . THR A 1 73 ? -14.844 -15.828 -7.223 1 94.5 73 THR A O 1
ATOM 553 N N . LEU A 1 74 ? -16.844 -16.734 -6.926 1 95.81 74 LEU A N 1
ATOM 554 C CA . LEU A 1 74 ? -16.891 -16.375 -5.508 1 95.81 74 LEU A CA 1
ATOM 555 C C . LEU A 1 74 ? -16.375 -17.531 -4.645 1 95.81 74 LEU A C 1
ATOM 557 O O . LEU A 1 74 ? -16.781 -18.672 -4.84 1 95.81 74 LEU A O 1
ATOM 561 N N . ILE A 1 75 ? -15.5 -17.188 -3.678 1 95.94 75 ILE A N 1
ATOM 562 C CA . ILE A 1 75 ? -14.812 -18.188 -2.881 1 95.94 75 ILE A CA 1
ATOM 563 C C . ILE A 1 75 ? -15.258 -18.078 -1.423 1 95.94 75 ILE A C 1
ATOM 565 O O . ILE A 1 75 ? -15.352 -16.984 -0.873 1 95.94 75 ILE A O 1
ATOM 569 N N . ASN A 1 76 ? -15.539 -19.203 -0.842 1 95.38 76 ASN A N 1
ATOM 570 C CA . ASN A 1 76 ? -15.672 -19.344 0.604 1 95.38 76 ASN A CA 1
ATOM 571 C C . ASN A 1 76 ? -14.352 -19.75 1.251 1 95.38 76 ASN A C 1
ATOM 573 O O . ASN A 1 76 ? -13.969 -20.922 1.21 1 95.38 76 ASN A O 1
ATOM 577 N N . LEU A 1 77 ? -13.75 -18.859 1.906 1 95.31 77 LEU A N 1
ATOM 578 C CA . LEU A 1 77 ? -12.445 -19.109 2.506 1 95.31 77 LEU A CA 1
ATOM 579 C C . LEU A 1 77 ? -12.547 -20.141 3.629 1 95.31 77 LEU A C 1
ATOM 581 O O . LEU A 1 77 ? -11.688 -21.016 3.766 1 95.31 77 LEU A O 1
ATOM 585 N N . ASP A 1 78 ? -13.594 -20 4.441 1 94.62 78 ASP A N 1
ATOM 586 C CA . ASP A 1 78 ? -13.781 -20.938 5.539 1 94.62 78 ASP A CA 1
ATOM 587 C C . ASP A 1 78 ? -13.852 -22.375 5.023 1 94.62 78 ASP A C 1
ATOM 589 O O . ASP A 1 78 ? -13.203 -23.266 5.57 1 94.62 78 ASP A O 1
ATOM 593 N N . ALA A 1 79 ? -14.602 -22.578 3.988 1 93.94 79 ALA A N 1
ATOM 594 C CA . ALA A 1 79 ? -14.719 -23.906 3.404 1 93.94 79 ALA A CA 1
ATOM 595 C C . ALA A 1 79 ? -13.367 -24.406 2.9 1 93.94 79 ALA A C 1
ATOM 597 O O . ALA A 1 79 ? -13.008 -25.578 3.105 1 93.94 79 ALA A O 1
ATOM 598 N N . TRP A 1 80 ? -12.641 -23.531 2.252 1 94.62 80 TRP A N 1
ATOM 599 C CA . TRP A 1 80 ? -11.328 -23.906 1.73 1 94.62 80 TRP A CA 1
ATOM 600 C C . TRP A 1 80 ? -10.391 -24.312 2.859 1 94.62 80 TRP A C 1
ATOM 602 O O . TRP A 1 80 ? -9.562 -25.203 2.688 1 94.62 80 TRP A O 1
ATOM 612 N N . LEU A 1 81 ? -10.57 -23.703 3.998 1 92.44 81 LEU A N 1
ATOM 613 C CA . LEU A 1 81 ? -9.695 -23.984 5.129 1 92.44 81 LEU A CA 1
ATOM 614 C C . LEU A 1 81 ? -10.281 -25.078 6.023 1 92.44 81 LEU A C 1
ATOM 616 O O . LEU A 1 81 ? -9.797 -25.297 7.133 1 92.44 81 LEU A O 1
ATOM 620 N N . GLY A 1 82 ? -11.359 -25.703 5.598 1 90.44 82 GLY A N 1
ATOM 621 C CA . GLY A 1 82 ? -11.883 -26.875 6.262 1 90.44 82 GLY A CA 1
ATOM 622 C C . GLY A 1 82 ? -12.961 -26.562 7.281 1 90.44 82 GLY A C 1
ATOM 623 O O . GLY A 1 82 ? -13.273 -27.391 8.141 1 90.44 82 GLY A O 1
ATOM 624 N N . LEU A 1 83 ? -13.484 -25.375 7.27 1 92.12 83 LEU A N 1
ATOM 625 C CA . LEU A 1 83 ? -14.547 -24.953 8.188 1 92.12 83 LEU A CA 1
ATOM 626 C C . LEU A 1 83 ? -15.875 -24.828 7.453 1 92.12 83 LEU A C 1
ATOM 628 O O . LEU A 1 83 ? -15.922 -24.844 6.223 1 92.12 83 LEU A O 1
ATOM 632 N N . LYS A 1 84 ? -16.906 -24.797 8.203 1 91 84 LYS A N 1
ATOM 633 C CA . LYS A 1 84 ? -18.234 -24.641 7.617 1 91 84 LYS A CA 1
ATOM 634 C C . LYS A 1 84 ? -18.453 -23.219 7.098 1 91 84 LYS A C 1
ATOM 636 O O . LYS A 1 84 ? -18.172 -22.25 7.801 1 91 84 LYS A O 1
ATOM 641 N N . ALA A 1 85 ? -18.922 -23.141 5.887 1 89.81 85 ALA A N 1
ATOM 642 C CA . ALA A 1 85 ? -19.234 -21.844 5.289 1 89.81 85 ALA A CA 1
ATOM 643 C C . ALA A 1 85 ? -20.578 -21.312 5.773 1 89.81 85 ALA A C 1
ATOM 645 O O . ALA A 1 85 ? -21.453 -22.094 6.156 1 89.81 85 ALA A O 1
ATOM 646 N N . LEU A 1 86 ? -20.75 -20.031 5.766 1 91.44 86 LEU A N 1
ATOM 647 C CA . LEU A 1 86 ? -22.047 -19.406 6 1 91.44 86 LEU A CA 1
ATOM 648 C C . LEU A 1 86 ? -22.891 -19.422 4.738 1 91.44 86 LEU A C 1
ATOM 650 O O . LEU A 1 86 ? -22.422 -19.828 3.672 1 91.44 86 LEU A O 1
ATOM 654 N N . ASP A 1 87 ? -24.109 -19.047 5.031 1 90.12 87 ASP A N 1
ATOM 655 C CA . ASP A 1 87 ? -24.922 -18.75 3.859 1 90.12 87 ASP A CA 1
ATOM 656 C C . ASP A 1 87 ? -24.406 -17.531 3.121 1 90.12 87 ASP A C 1
ATOM 658 O O . ASP A 1 87 ? -23.969 -16.562 3.746 1 90.12 87 ASP A O 1
ATOM 662 N N . VAL A 1 88 ? -24.484 -17.594 1.812 1 88.31 88 VAL A N 1
ATOM 663 C CA . VAL A 1 88 ? -23.953 -16.516 0.975 1 88.31 88 VAL A CA 1
ATOM 664 C C . VAL A 1 88 ? -24.562 -15.18 1.397 1 88.31 88 VAL A C 1
ATOM 666 O O . VAL A 1 88 ? -23.891 -14.148 1.35 1 88.31 88 VAL A O 1
ATOM 669 N N . ARG A 1 89 ? -25.844 -15.195 1.857 1 88.38 89 ARG A N 1
ATOM 670 C CA . ARG A 1 89 ? -26.562 -13.984 2.223 1 88.38 89 ARG A CA 1
ATOM 671 C C . ARG A 1 89 ? -25.984 -13.359 3.488 1 88.38 89 ARG A C 1
ATOM 673 O O . ARG A 1 89 ? -26.25 -12.195 3.791 1 88.38 89 ARG A O 1
ATOM 680 N N . ASP A 1 90 ? -25.188 -14.109 4.223 1 92 90 ASP A N 1
ATOM 681 C CA . ASP A 1 90 ? -24.641 -13.641 5.488 1 92 90 ASP A CA 1
ATOM 682 C C . ASP A 1 90 ? -23.359 -12.852 5.27 1 92 90 ASP A C 1
ATOM 684 O O . ASP A 1 90 ? -22.875 -12.172 6.18 1 92 90 ASP A O 1
ATOM 688 N N . TYR A 1 91 ? -22.797 -13 4.082 1 93.56 91 TYR A N 1
ATOM 689 C CA . TYR A 1 91 ? -21.594 -12.234 3.744 1 93.56 91 TYR A CA 1
ATOM 690 C C . TYR A 1 91 ? -21.969 -10.859 3.203 1 93.56 91 TYR A C 1
ATOM 692 O O . TYR A 1 91 ? -22.75 -10.75 2.252 1 93.56 91 TYR A O 1
ATOM 700 N N . LYS A 1 92 ? -21.359 -9.867 3.725 1 92.81 92 LYS A N 1
ATOM 701 C CA . LYS A 1 92 ? -21.797 -8.508 3.42 1 92.81 92 LYS A CA 1
ATOM 702 C C . LYS A 1 92 ? -20.953 -7.898 2.305 1 92.81 92 LYS A C 1
ATOM 704 O O . LYS A 1 92 ? -21.406 -6.992 1.602 1 92.81 92 LYS A O 1
ATOM 709 N N . LEU A 1 93 ? -19.734 -8.391 2.18 1 94.56 93 LEU A N 1
ATOM 710 C CA . LEU A 1 93 ? -18.828 -7.816 1.197 1 94.56 93 LEU A CA 1
ATOM 711 C C . LEU A 1 93 ? -18.141 -8.906 0.389 1 94.56 93 LEU A C 1
ATOM 713 O O . LEU A 1 93 ? -18.062 -10.062 0.823 1 94.56 93 LEU A O 1
ATOM 717 N N . ILE A 1 94 ? -17.734 -8.516 -0.758 1 95.75 94 ILE A N 1
ATOM 718 C CA . ILE A 1 94 ? -16.875 -9.305 -1.625 1 95.75 94 ILE A CA 1
ATOM 719 C C . ILE A 1 94 ? -15.562 -8.562 -1.865 1 95.75 94 ILE A C 1
ATOM 721 O O . ILE A 1 94 ? -15.562 -7.398 -2.275 1 95.75 94 ILE A O 1
ATOM 725 N N . ILE A 1 95 ? -14.477 -9.203 -1.501 1 96.62 95 ILE A N 1
ATOM 726 C CA . ILE A 1 95 ? -13.18 -8.68 -1.913 1 96.62 95 ILE A CA 1
ATOM 727 C C . ILE A 1 95 ? -12.836 -9.18 -3.314 1 96.62 95 ILE A C 1
ATOM 729 O O . ILE A 1 95 ? -12.555 -10.367 -3.504 1 96.62 95 ILE A O 1
ATOM 733 N N . PHE A 1 96 ? -12.898 -8.258 -4.25 1 95.69 96 PHE A N 1
ATOM 734 C CA . PHE A 1 96 ? -12.664 -8.562 -5.656 1 95.69 96 PHE A CA 1
ATOM 735 C C . PHE A 1 96 ? -11.18 -8.508 -5.984 1 95.69 96 PHE A C 1
ATOM 737 O O . PHE A 1 96 ? -10.531 -7.484 -5.754 1 95.69 96 PHE A O 1
ATOM 744 N N . CYS A 1 97 ? -10.602 -9.617 -6.492 1 93.5 97 CYS A N 1
ATOM 745 C CA . CYS A 1 97 ? -9.195 -9.742 -6.852 1 93.5 97 CYS A CA 1
ATOM 746 C C . CYS A 1 97 ? -9.031 -10.273 -8.266 1 93.5 97 CYS A C 1
ATOM 748 O O . CYS A 1 97 ? -9.977 -10.828 -8.836 1 93.5 97 CYS A O 1
ATOM 750 N N . GLU A 1 98 ? -7.918 -9.992 -8.781 1 87.44 98 GLU A N 1
ATOM 751 C CA . GLU A 1 98 ? -7.527 -10.562 -10.062 1 87.44 98 GLU A CA 1
ATOM 752 C C . GLU A 1 98 ? -6.121 -11.156 -10 1 87.44 98 GLU A C 1
ATOM 754 O O . GLU A 1 98 ? -5.152 -10.445 -9.719 1 87.44 98 GLU A O 1
ATOM 759 N N . PHE A 1 99 ? -6.059 -12.453 -10.156 1 81.75 99 PHE A N 1
ATOM 760 C CA . PHE A 1 99 ? -4.793 -13.18 -10.148 1 81.75 99 PHE A CA 1
ATOM 761 C C . PHE A 1 99 ? -4.527 -13.805 -11.516 1 81.75 99 PHE A C 1
ATOM 763 O O . PHE A 1 99 ? -5.273 -14.68 -11.953 1 81.75 99 PHE A O 1
ATOM 770 N N . ASN A 1 100 ? -3.457 -13.508 -12.25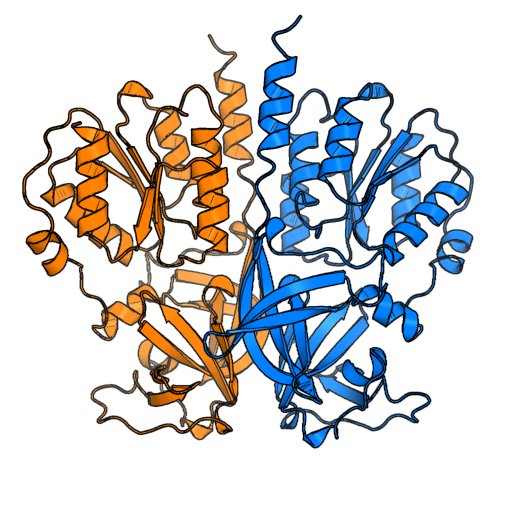 1 75.5 100 ASN A N 1
ATOM 771 C CA . ASN A 1 100 ? -3.102 -14.086 -13.539 1 75.5 100 ASN A CA 1
ATOM 772 C C . ASN A 1 100 ? -4.297 -14.117 -14.484 1 75.5 100 ASN A C 1
ATOM 774 O O . ASN A 1 100 ? -4.637 -15.172 -15.023 1 75.5 100 ASN A O 1
ATOM 778 N N . HIS A 1 101 ? -5.066 -13.062 -14.531 1 75.75 101 HIS A N 1
ATOM 779 C CA . HIS A 1 101 ? -6.188 -12.836 -15.438 1 75.75 101 HIS A CA 1
ATOM 780 C C . HIS A 1 101 ? -7.43 -13.586 -14.977 1 75.75 101 HIS A C 1
ATOM 782 O O . HIS A 1 101 ? -8.438 -13.633 -15.688 1 75.75 101 HIS A O 1
ATOM 788 N N . LYS A 1 102 ? -7.312 -14.227 -13.852 1 84.38 102 LYS A N 1
ATOM 789 C CA . LYS A 1 102 ? -8.477 -14.859 -13.242 1 84.38 102 LYS A CA 1
ATOM 790 C C . LYS A 1 102 ? -9.117 -13.953 -12.195 1 84.38 102 LYS A C 1
ATOM 792 O O . LYS A 1 102 ? -8.422 -13.398 -11.344 1 84.38 102 LYS A O 1
ATOM 797 N N . LYS A 1 103 ? -10.391 -13.812 -12.359 1 92.12 103 LYS A N 1
ATOM 798 C CA . LYS A 1 103 ? -11.133 -12.93 -11.461 1 92.12 103 LYS A CA 1
ATOM 799 C C . LYS A 1 103 ? -11.805 -13.719 -10.344 1 92.12 103 LYS A C 1
ATOM 801 O O . LYS A 1 103 ? -12.57 -14.648 -10.602 1 92.12 103 LYS A O 1
ATOM 806 N N . ILE A 1 104 ? -11.492 -13.32 -9.148 1 94.88 104 ILE A N 1
ATOM 807 C CA . ILE A 1 104 ? -11.992 -14.039 -7.977 1 94.88 104 ILE A CA 1
ATOM 808 C C . ILE A 1 104 ? -12.547 -13.039 -6.961 1 94.88 104 ILE A C 1
ATOM 810 O O . ILE A 1 104 ? -12.047 -11.922 -6.844 1 94.88 104 ILE A O 1
ATOM 814 N N . GLY A 1 105 ? -13.555 -13.445 -6.301 1 96.5 105 GLY A N 1
ATOM 815 C CA . GLY A 1 105 ? -14.117 -12.703 -5.18 1 96.5 105 GLY A CA 1
ATOM 816 C C . GLY A 1 105 ? -14.156 -13.508 -3.893 1 96.5 105 GLY A C 1
ATOM 817 O O . GLY A 1 105 ? -14.641 -14.641 -3.875 1 96.5 105 GLY A O 1
ATOM 818 N N . PHE A 1 106 ? -13.648 -12.961 -2.844 1 97 106 PHE A N 1
ATOM 819 C CA . PHE A 1 106 ? -13.703 -13.594 -1.532 1 97 106 PHE A CA 1
ATOM 820 C C . PHE A 1 106 ? -14.883 -13.062 -0.723 1 97 106 PHE A C 1
ATOM 822 O O . PHE A 1 106 ? -15.023 -11.852 -0.549 1 97 106 PHE A O 1
ATOM 829 N N . LEU A 1 107 ? -15.688 -14.023 -0.257 1 96.19 107 LEU A N 1
ATOM 830 C CA . LEU A 1 107 ? -16.844 -13.641 0.556 1 96.19 107 LEU A CA 1
ATOM 831 C C . LEU A 1 107 ? -16.406 -13.266 1.969 1 96.19 107 LEU A C 1
ATOM 833 O O . LEU A 1 107 ? -15.703 -14.031 2.633 1 96.19 107 LEU A O 1
ATOM 837 N N . VAL A 1 108 ? -16.859 -12.109 2.408 1 95.56 108 VAL A N 1
ATOM 838 C CA . VAL A 1 108 ? -16.438 -11.531 3.684 1 95.56 108 VAL A CA 1
ATOM 839 C C . VAL A 1 108 ? -17.672 -11.156 4.504 1 95.56 108 VAL A C 1
ATOM 841 O O . VAL A 1 108 ? -18.609 -10.555 3.98 1 95.56 108 VAL A O 1
ATOM 844 N N . LYS A 1 109 ? -17.656 -11.547 5.715 1 94.12 109 LYS A N 1
ATOM 845 C CA . LYS A 1 109 ? -18.766 -11.164 6.586 1 94.12 109 LYS A CA 1
ATOM 846 C C . LYS A 1 109 ? -18.703 -9.68 6.934 1 94.12 109 LYS A C 1
ATOM 848 O O . LYS A 1 109 ? -19.703 -8.961 6.809 1 94.12 109 LYS A O 1
ATOM 853 N N . ASP A 1 110 ? -17.453 -9.32 7.414 1 89.44 110 ASP A N 1
ATOM 854 C CA . ASP A 1 110 ? -17.266 -7.93 7.809 1 89.44 110 ASP A CA 1
ATOM 855 C C . ASP A 1 110 ? -15.797 -7.52 7.66 1 89.44 110 ASP A C 1
ATOM 857 O O . ASP A 1 110 ? -14.898 -8.305 7.953 1 89.44 110 ASP A O 1
ATOM 861 N N . MET A 1 111 ? -15.672 -6.227 7.277 1 91.31 111 MET A N 1
ATOM 862 C CA . MET A 1 111 ? -14.32 -5.672 7.266 1 91.31 111 MET A CA 1
ATOM 863 C C . MET A 1 111 ? -13.906 -5.211 8.664 1 91.31 111 MET A C 1
ATOM 865 O O . MET A 1 111 ? -14.719 -4.625 9.383 1 91.31 111 MET A O 1
ATOM 869 N N . LEU A 1 112 ? -12.734 -5.449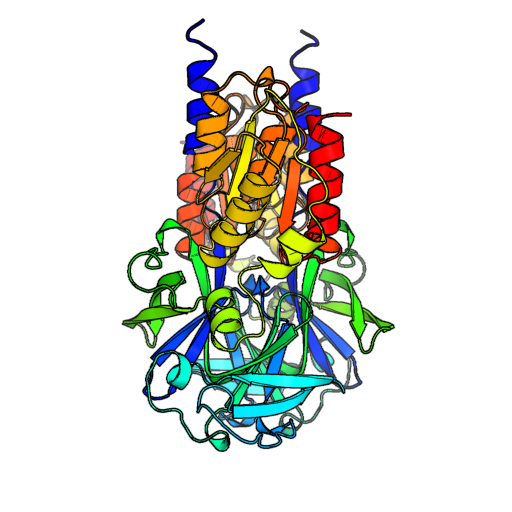 9.039 1 90.31 112 LEU A N 1
ATOM 870 C CA . LEU A 1 112 ? -12.242 -5.012 10.336 1 90.31 112 LEU A CA 1
ATOM 871 C C . LEU A 1 112 ? -11.359 -3.777 10.195 1 90.31 112 LEU A C 1
ATOM 873 O O . LEU A 1 112 ? -11.672 -2.715 10.734 1 90.31 112 LEU A O 1
ATOM 877 N N . ASP A 1 113 ? -10.219 -3.934 9.5 1 90.88 113 ASP A N 1
ATOM 878 C CA . ASP A 1 113 ? -9.242 -2.852 9.438 1 90.88 113 ASP A CA 1
ATOM 879 C C . ASP A 1 113 ? -8.289 -3.041 8.258 1 90.88 113 ASP A C 1
ATOM 881 O O . ASP A 1 113 ? -8.188 -4.141 7.707 1 90.88 113 ASP A O 1
ATOM 885 N N . ILE A 1 114 ? -7.805 -1.938 7.828 1 91.12 114 ILE A N 1
ATOM 886 C CA . ILE A 1 114 ? -6.59 -1.983 7.02 1 91.12 114 ILE A CA 1
ATOM 887 C C . ILE A 1 114 ? -5.379 -1.65 7.891 1 91.12 114 ILE A C 1
ATOM 889 O O . ILE A 1 114 ? -5.324 -0.582 8.5 1 91.12 114 ILE A O 1
ATOM 893 N N . VAL A 1 115 ? -4.469 -2.572 7.949 1 89.94 115 VAL A N 1
ATOM 894 C CA . VAL A 1 115 ? -3.355 -2.383 8.875 1 89.94 115 VAL A CA 1
ATOM 895 C C . VAL A 1 115 ? -2.033 -2.471 8.117 1 89.94 115 VAL A C 1
ATOM 897 O O . VAL A 1 115 ? -1.945 -3.139 7.082 1 89.94 115 VAL A O 1
ATOM 900 N N . GLU A 1 116 ? -1.125 -1.731 8.633 1 84.75 116 GLU A N 1
ATOM 901 C CA . GLU A 1 116 ? 0.245 -1.834 8.141 1 84.75 116 GLU A CA 1
ATOM 902 C C . GLU A 1 116 ? 1.066 -2.799 8.992 1 84.75 116 GLU A C 1
ATOM 904 O O . GLU A 1 116 ? 1.044 -2.725 10.219 1 84.75 116 GLU A O 1
ATOM 909 N N . LYS A 1 117 ? 1.715 -3.732 8.336 1 85.5 117 LYS A N 1
ATOM 910 C CA . LYS A 1 117 ? 2.555 -4.699 9.031 1 85.5 117 LYS A CA 1
ATOM 911 C C . LYS A 1 117 ? 3.961 -4.738 8.445 1 85.5 117 LYS A C 1
ATOM 913 O O . LYS A 1 117 ? 4.129 -4.672 7.223 1 85.5 117 LYS A O 1
ATOM 918 N N . THR A 1 118 ? 4.914 -4.848 9.289 1 79.69 118 THR A N 1
ATOM 919 C CA . THR A 1 118 ? 6.289 -5.062 8.852 1 79.69 118 THR A CA 1
ATOM 920 C C . THR A 1 118 ? 6.59 -6.555 8.727 1 79.69 118 THR A C 1
ATOM 922 O O . THR A 1 118 ? 5.844 -7.391 9.242 1 79.69 118 THR A O 1
ATOM 925 N N . THR A 1 119 ? 7.676 -6.848 8.055 1 76.75 119 THR A N 1
ATOM 926 C CA . THR A 1 119 ? 8.086 -8.234 7.879 1 76.75 119 THR A CA 1
ATOM 927 C C . THR A 1 119 ? 8.258 -8.922 9.227 1 76.75 119 THR A C 1
ATOM 929 O O . THR A 1 119 ? 7.969 -10.117 9.367 1 76.75 119 THR A O 1
ATOM 932 N N . GLN A 1 120 ? 8.656 -8.164 10.203 1 77.69 120 GLN A N 1
ATOM 933 C CA . GLN A 1 120 ? 8.914 -8.734 11.523 1 77.69 120 GLN A CA 1
ATOM 934 C C . GLN A 1 120 ? 7.605 -9.117 12.219 1 77.69 120 GLN A C 1
ATOM 936 O O . GLN A 1 120 ? 7.598 -9.977 13.102 1 77.69 120 GLN A O 1
ATOM 941 N N . ASP A 1 121 ? 6.539 -8.5 11.789 1 82.94 121 ASP A N 1
ATOM 942 C CA . ASP A 1 121 ? 5.23 -8.773 12.375 1 82.94 121 ASP A CA 1
ATOM 943 C C . ASP A 1 121 ? 4.605 -10.031 11.773 1 82.94 121 ASP A C 1
ATOM 945 O O . ASP A 1 121 ? 3.572 -10.5 12.25 1 82.94 121 ASP A O 1
ATOM 949 N N . LEU A 1 122 ? 5.223 -10.461 10.758 1 83.25 122 LEU A N 1
ATOM 950 C CA . LEU A 1 122 ? 4.648 -11.578 10.016 1 83.25 122 LEU A CA 1
ATOM 951 C C . LEU A 1 122 ? 5.367 -12.883 10.352 1 83.25 122 LEU A C 1
ATOM 953 O O . LEU A 1 122 ? 6.598 -12.945 10.305 1 83.25 122 LEU A O 1
ATOM 957 N N . ARG A 1 123 ? 4.645 -13.867 10.797 1 80.56 123 ARG A N 1
ATOM 958 C CA . ARG A 1 123 ? 5.199 -15.188 11.062 1 80.56 123 ARG A CA 1
ATOM 959 C C . ARG A 1 123 ? 4.918 -16.141 9.906 1 80.56 123 ARG A C 1
ATOM 961 O O . ARG A 1 123 ? 3.768 -16.516 9.672 1 80.56 123 ARG A O 1
ATOM 968 N N . HIS A 1 124 ? 5.988 -16.562 9.266 1 75.31 124 HIS A N 1
ATOM 969 C CA . HIS A 1 124 ? 5.836 -17.453 8.117 1 75.31 124 HIS A CA 1
ATOM 970 C C . HIS A 1 124 ? 5.422 -18.859 8.555 1 75.31 124 HIS A C 1
ATOM 972 O O . HIS A 1 124 ? 6.031 -19.422 9.461 1 75.31 124 HIS A O 1
ATOM 978 N N . THR A 1 125 ? 4.367 -19.281 8.023 1 70.12 125 THR A N 1
ATOM 979 C CA . THR A 1 125 ? 3.818 -20.578 8.445 1 70.12 125 THR A CA 1
ATOM 980 C C . THR A 1 125 ? 3.672 -21.516 7.254 1 70.12 125 THR A C 1
ATOM 982 O O . THR A 1 125 ? 3.143 -22.625 7.395 1 70.12 125 THR A O 1
ATOM 985 N N . GLU A 1 126 ? 4.047 -21.156 6.172 1 67.31 126 GLU A N 1
ATOM 986 C CA . GLU A 1 126 ? 3.797 -21.938 4.961 1 67.31 126 GLU A CA 1
ATOM 987 C C . GLU A 1 126 ? 4.383 -23.344 5.078 1 67.31 126 GLU A C 1
ATOM 989 O O . GLU A 1 126 ? 3.826 -24.297 4.535 1 67.31 126 GLU A O 1
ATOM 994 N N . GLU A 1 127 ? 5.375 -23.406 5.789 1 63.78 127 GLU A N 1
ATOM 995 C CA . GLU A 1 127 ? 6.039 -24.688 5.918 1 63.78 127 GLU A CA 1
ATOM 996 C C . GLU A 1 127 ? 5.176 -25.688 6.691 1 63.78 127 GLU A C 1
ATOM 998 O O . GLU A 1 127 ? 5.238 -26.891 6.453 1 63.78 127 GLU A O 1
ATOM 1003 N N . THR A 1 128 ? 4.336 -25.125 7.5 1 68.25 128 THR A N 1
ATOM 1004 C CA . THR A 1 128 ? 3.492 -25.984 8.32 1 68.25 128 THR A CA 1
ATOM 1005 C C . THR A 1 128 ? 2.119 -26.172 7.672 1 68.25 128 THR A C 1
ATOM 1007 O O . THR A 1 128 ? 1.525 -27.25 7.754 1 68.25 128 THR A O 1
ATOM 1010 N N . ASN A 1 129 ? 1.629 -25.234 7.016 1 84.56 129 ASN A N 1
ATOM 1011 C CA . ASN A 1 129 ? 0.349 -25.219 6.316 1 84.56 129 ASN A CA 1
ATOM 1012 C C . ASN A 1 129 ? 0.433 -24.422 5.02 1 84.56 129 ASN A C 1
ATOM 1014 O O . ASN A 1 129 ? 0.549 -23.188 5.047 1 84.56 129 ASN A O 1
ATOM 1018 N N . SER A 1 130 ? 0.369 -25.109 3.916 1 86.56 130 SER A N 1
ATOM 1019 C CA . SER A 1 130 ? 0.559 -24.469 2.617 1 86.56 130 SER A CA 1
ATOM 1020 C C . SER A 1 130 ? -0.547 -23.469 2.328 1 86.56 130 SER A C 1
ATOM 1022 O O . SER A 1 130 ? -0.407 -22.609 1.444 1 86.56 130 SER A O 1
ATOM 1024 N N . LYS A 1 131 ? -1.655 -23.609 3.045 1 92.12 131 LYS A N 1
ATOM 1025 C CA . LYS A 1 131 ? -2.801 -22.75 2.77 1 92.12 131 LYS A CA 1
ATOM 1026 C C . LYS A 1 131 ? -2.65 -21.406 3.459 1 92.12 131 LYS A C 1
ATOM 1028 O O . LYS A 1 131 ? -3.393 -20.469 3.166 1 92.12 131 LYS A O 1
ATOM 1033 N N . ILE A 1 132 ? -1.705 -21.375 4.316 1 90.88 132 ILE A N 1
ATOM 1034 C CA . ILE A 1 132 ? -1.485 -20.156 5.094 1 90.88 132 ILE A CA 1
ATOM 1035 C C . ILE A 1 132 ? -0.104 -19.578 4.781 1 90.88 132 ILE A C 1
ATOM 1037 O O . ILE A 1 132 ? 0.913 -20.25 5 1 90.88 132 ILE A O 1
ATOM 1041 N N . THR A 1 133 ? -0.072 -18.391 4.23 1 87.19 133 THR A N 1
ATOM 1042 C CA . THR A 1 133 ? 1.198 -17.734 3.932 1 87.19 133 THR A CA 1
ATOM 1043 C C . THR A 1 133 ? 1.888 -17.266 5.211 1 87.19 133 THR A C 1
ATOM 1045 O O . THR A 1 133 ? 3.041 -17.625 5.465 1 87.19 133 THR A O 1
ATOM 1048 N N . TYR A 1 134 ? 1.147 -16.422 5.992 1 86.62 134 TYR A N 1
ATOM 1049 C CA . TYR A 1 134 ? 1.668 -15.961 7.277 1 86.62 134 TYR A CA 1
ATOM 1050 C C . TYR A 1 134 ? 0.535 -15.695 8.258 1 86.62 134 TYR A C 1
ATOM 1052 O O . TYR A 1 134 ? -0.629 -15.594 7.863 1 86.62 134 TYR A O 1
ATOM 1060 N N . THR A 1 135 ? 0.918 -15.766 9.5 1 91.88 135 THR A N 1
ATOM 1061 C CA . THR A 1 135 ? 0.024 -15.32 10.562 1 91.88 135 THR A CA 1
ATOM 1062 C C . THR A 1 135 ? 0.563 -14.062 11.234 1 91.88 135 THR A C 1
ATOM 1064 O O . THR A 1 135 ? 1.754 -13.758 11.125 1 91.88 135 THR A O 1
ATOM 1067 N N . THR A 1 136 ? -0.281 -13.266 11.711 1 91.81 136 THR A N 1
ATOM 1068 C CA . THR A 1 136 ? 0.074 -12.07 12.469 1 91.81 136 THR A CA 1
ATOM 1069 C C . THR A 1 136 ? -0.997 -11.75 13.508 1 91.81 136 THR A C 1
ATOM 1071 O O . THR A 1 136 ? -1.978 -12.484 13.641 1 91.81 136 THR A O 1
ATOM 1074 N N . TYR A 1 137 ? -0.722 -10.789 14.336 1 92.69 137 TYR A N 1
ATOM 1075 C CA . TYR A 1 137 ? -1.714 -10.32 15.297 1 92.69 137 TYR A CA 1
ATOM 1076 C C . TYR A 1 137 ? -2.248 -8.953 14.914 1 92.69 137 TYR A C 1
ATOM 1078 O O . TYR A 1 137 ? -1.496 -8.094 14.438 1 92.69 137 TYR A O 1
ATOM 1086 N N . VAL A 1 138 ? -3.521 -8.766 15.055 1 92.19 138 VAL A N 1
ATOM 1087 C CA . VAL A 1 138 ? -4.172 -7.48 14.812 1 92.19 138 VAL A CA 1
ATOM 1088 C C . VAL A 1 138 ? -5 -7.09 16.031 1 92.19 138 VAL A C 1
ATOM 1090 O O . VAL A 1 138 ? -5.418 -7.949 16.812 1 92.19 138 VAL A O 1
ATOM 1093 N N . LYS A 1 139 ? -5.168 -5.797 16.219 1 87.44 139 LYS A N 1
ATOM 1094 C CA . LYS A 1 139 ? -5.977 -5.324 17.344 1 87.44 139 LYS A CA 1
ATOM 1095 C C . LYS A 1 139 ? -7.453 -5.273 16.969 1 87.44 139 LYS A C 1
ATOM 1097 O O . LYS A 1 139 ? -7.832 -4.613 16 1 87.44 139 LYS A O 1
ATOM 1102 N N . VAL A 1 140 ? -8.266 -6.02 17.656 1 85.88 140 VAL A N 1
ATOM 1103 C CA . VAL A 1 140 ? -9.719 -5.996 17.562 1 85.88 140 VAL A CA 1
ATOM 1104 C C . VAL A 1 140 ? -10.32 -5.656 18.922 1 85.88 140 VAL A C 1
ATOM 1106 O O . VAL A 1 140 ? -10.18 -6.422 19.875 1 85.88 140 VAL A O 1
ATOM 1109 N N . ASN A 1 141 ? -11 -4.48 18.953 1 81.75 141 ASN A N 1
ATOM 1110 C CA . ASN A 1 141 ? -11.539 -4.012 20.234 1 81.75 141 ASN A CA 1
ATOM 1111 C C . ASN A 1 141 ? -10.469 -3.988 21.312 1 81.75 141 ASN A C 1
ATOM 1113 O O . ASN A 1 141 ? -10.672 -4.531 22.406 1 81.75 141 ASN A O 1
ATOM 1117 N N . ASN A 1 142 ? -9.281 -3.592 20.906 1 82.44 142 ASN A N 1
ATOM 1118 C CA . ASN A 1 142 ? -8.141 -3.363 21.781 1 82.44 142 ASN A CA 1
ATOM 1119 C C . ASN A 1 142 ? -7.551 -4.676 22.281 1 82.44 142 ASN A C 1
ATOM 1121 O O . ASN A 1 142 ? -6.84 -4.695 23.297 1 82.44 142 ASN A O 1
ATOM 1125 N N . LYS A 1 143 ? -7.93 -5.75 21.703 1 88.88 143 LYS A N 1
ATOM 1126 C CA . LYS A 1 143 ? -7.332 -7.051 22 1 88.88 143 LYS A CA 1
ATOM 1127 C C . LYS A 1 143 ? -6.559 -7.59 20.797 1 88.88 143 LYS A C 1
ATOM 1129 O O . LYS A 1 143 ? -6.973 -7.398 19.641 1 88.88 143 LYS A O 1
ATOM 1134 N N . ASP A 1 144 ? -5.492 -8.266 21.125 1 91.69 144 ASP A N 1
ATOM 1135 C CA . ASP A 1 144 ? -4.727 -8.906 20.062 1 91.69 144 ASP A CA 1
ATOM 1136 C C . ASP A 1 144 ? -5.402 -10.188 19.594 1 91.69 144 ASP A C 1
ATOM 1138 O O . ASP A 1 144 ? -5.672 -11.086 20.391 1 91.69 144 ASP A O 1
ATOM 1142 N N . GLU A 1 145 ? -5.723 -10.242 18.406 1 93.88 145 GLU A N 1
ATOM 1143 C CA . GLU A 1 145 ? -6.336 -11.414 17.797 1 93.88 145 GLU A CA 1
ATOM 1144 C C . GLU A 1 145 ? -5.457 -11.984 16.688 1 93.88 145 GLU A C 1
ATOM 1146 O O . GLU A 1 145 ? -4.852 -11.234 15.922 1 93.88 145 GLU A O 1
ATOM 1151 N N . LEU A 1 146 ? -5.406 -13.281 16.641 1 94.19 146 LEU A N 1
ATOM 1152 C CA . LEU A 1 146 ? -4.676 -13.961 15.578 1 94.19 146 LEU A CA 1
ATOM 1153 C C . LEU A 1 146 ? -5.352 -13.742 14.227 1 94.19 146 LEU A C 1
ATOM 1155 O O . LEU A 1 146 ? -6.578 -13.82 14.125 1 94.19 146 LEU A O 1
ATOM 1159 N N . CYS A 1 147 ? -4.562 -13.391 13.25 1 95.62 147 CYS A N 1
ATOM 1160 C CA . CYS A 1 147 ? -5.02 -13.133 11.883 1 95.62 147 CYS A CA 1
ATOM 1161 C C . CYS A 1 147 ? -4.246 -13.984 10.883 1 95.62 147 CYS A C 1
ATOM 1163 O O . CYS A 1 147 ? -3.018 -14.031 10.922 1 95.62 147 CYS A O 1
ATOM 1165 N N . THR A 1 148 ? -4.973 -14.656 10.023 1 94.62 148 THR A N 1
ATOM 1166 C CA . THR A 1 148 ? -4.375 -15.539 9.023 1 94.62 148 THR A CA 1
ATOM 1167 C C . THR A 1 148 ? -4.316 -14.859 7.66 1 94.62 148 THR A C 1
ATOM 1169 O O . THR A 1 148 ? -5.348 -14.445 7.125 1 94.62 148 THR A O 1
ATOM 1172 N N . VAL A 1 149 ? -3.172 -14.734 7.168 1 93.81 149 VAL A N 1
ATOM 1173 C CA . VAL A 1 149 ? -3.008 -14.336 5.777 1 93.81 149 VAL A CA 1
ATOM 1174 C C . VAL A 1 149 ? -2.977 -15.57 4.883 1 93.81 149 VAL A C 1
ATOM 1176 O O . VAL A 1 149 ? -2.008 -16.344 4.902 1 93.81 149 VAL A O 1
ATOM 1179 N N . PHE A 1 150 ? -3.992 -15.742 4.137 1 94 150 PHE A N 1
ATOM 1180 C CA . PHE A 1 150 ? -4.148 -16.984 3.381 1 94 150 PHE A CA 1
ATOM 1181 C C . PHE A 1 150 ? -3.336 -16.922 2.092 1 94 150 PHE A C 1
ATOM 1183 O O . PHE A 1 150 ? -3.023 -15.844 1.591 1 94 150 PHE A O 1
ATOM 1190 N N . ASN A 1 151 ? -3.012 -18.094 1.631 1 91.31 151 ASN A N 1
ATOM 1191 C CA . ASN A 1 151 ? -2.223 -18.25 0.414 1 91.31 151 ASN A CA 1
ATOM 1192 C C . ASN A 1 151 ? -3.111 -18.344 -0.823 1 91.31 151 ASN A C 1
ATOM 1194 O O . ASN A 1 151 ? -3.576 -19.438 -1.175 1 91.31 151 ASN A O 1
ATOM 1198 N N . ALA A 1 152 ? -3.252 -17.203 -1.479 1 89.44 152 ALA A N 1
ATOM 1199 C CA . ALA A 1 152 ? -4.145 -17.141 -2.635 1 89.44 152 ALA A CA 1
ATOM 1200 C C . ALA A 1 152 ? -3.648 -18.031 -3.766 1 89.44 152 ALA A C 1
ATOM 1202 O O . ALA A 1 152 ? -4.449 -18.609 -4.508 1 89.44 152 ALA A O 1
ATOM 1203 N N . GLU A 1 153 ? -2.385 -18.219 -3.928 1 85.56 153 GLU A N 1
ATOM 1204 C CA . GLU A 1 153 ? -1.832 -19.062 -4.98 1 85.56 153 GLU A CA 1
ATOM 1205 C C . GLU A 1 153 ? -2.18 -20.531 -4.75 1 85.56 153 GLU A C 1
ATOM 1207 O O . GLU A 1 153 ? -2.516 -21.25 -5.691 1 85.56 153 GLU A O 1
ATOM 1212 N N . GLN A 1 154 ? -2.016 -20.891 -3.508 1 90.19 154 GLN A N 1
ATOM 1213 C CA . GLN A 1 154 ? -2.4 -22.25 -3.162 1 90.19 154 GLN A CA 1
ATOM 1214 C C . GLN A 1 154 ? -3.893 -22.484 -3.393 1 90.19 154 GLN A C 1
ATOM 1216 O O . GLN A 1 154 ? -4.301 -23.547 -3.844 1 90.19 154 GLN A O 1
ATOM 1221 N N . LEU A 1 155 ? -4.625 -21.531 -3.064 1 92.31 155 LEU A N 1
ATOM 1222 C CA . LEU A 1 155 ? -6.062 -21.609 -3.297 1 92.31 155 LEU A CA 1
ATOM 1223 C C . LEU A 1 155 ? -6.359 -21.844 -4.773 1 92.31 155 LEU A C 1
ATOM 1225 O O . LEU A 1 155 ? -7.16 -22.719 -5.125 1 92.31 155 LEU A O 1
ATOM 1229 N N . LEU A 1 156 ? -5.75 -21.094 -5.637 1 89.12 156 LEU A N 1
ATOM 1230 C CA . LEU A 1 156 ? -5.957 -21.219 -7.074 1 89.12 156 LEU A CA 1
ATOM 1231 C C . LEU A 1 156 ? -5.57 -22.609 -7.559 1 89.12 156 LEU A C 1
ATOM 1233 O O . LEU A 1 156 ? -6.23 -23.172 -8.43 1 89.12 156 LEU A O 1
ATOM 1237 N N . ARG A 1 157 ? -4.539 -23.109 -6.996 1 88.19 157 ARG A N 1
ATOM 1238 C CA . ARG A 1 157 ? -4.133 -24.484 -7.316 1 88.19 157 ARG A CA 1
ATOM 1239 C C . ARG A 1 157 ? -5.18 -25.484 -6.848 1 88.19 157 ARG A C 1
ATOM 1241 O O . ARG A 1 157 ? -5.52 -26.422 -7.578 1 88.19 157 ARG A O 1
ATOM 1248 N N . ASP A 1 158 ? -5.688 -25.297 -5.672 1 90.38 158 ASP A N 1
ATOM 1249 C CA . ASP A 1 158 ? -6.637 -26.219 -5.062 1 90.38 158 ASP A CA 1
ATOM 1250 C C . ASP A 1 158 ? -7.938 -26.281 -5.859 1 90.38 158 ASP A C 1
ATOM 1252 O O . ASP A 1 158 ? -8.586 -27.328 -5.926 1 90.38 158 ASP A O 1
ATOM 1256 N N . ILE A 1 159 ? -8.281 -25.234 -6.469 1 89 159 ILE A N 1
ATOM 1257 C CA . ILE A 1 159 ? -9.523 -25.219 -7.223 1 89 159 ILE A CA 1
ATOM 1258 C C . ILE A 1 159 ? -9.234 -25.484 -8.695 1 89 159 ILE A C 1
ATOM 1260 O O . ILE A 1 159 ? -10.086 -25.25 -9.555 1 89 159 ILE A O 1
ATOM 1264 N N . LYS A 1 160 ? -7.953 -25.75 -9.062 1 86.06 160 LYS A N 1
ATOM 1265 C CA . LYS A 1 160 ? -7.492 -26.234 -10.359 1 86.06 160 LYS A CA 1
ATOM 1266 C C . LYS A 1 160 ? -7.512 -25.125 -11.406 1 86.06 160 LYS A C 1
ATOM 1268 O O . LYS A 1 160 ? -7.836 -25.359 -12.57 1 86.06 160 LYS A O 1
ATOM 1273 N N . TRP A 1 161 ? -7.387 -23.938 -10.945 1 83.56 161 TRP A N 1
ATOM 1274 C CA . TRP A 1 161 ? -7.258 -22.812 -11.867 1 83.56 161 TRP A CA 1
ATOM 1275 C C . TRP A 1 161 ? -5.816 -22.672 -12.344 1 83.56 161 TRP A C 1
ATOM 1277 O O . TRP A 1 161 ? -5.559 -22.031 -13.367 1 83.56 161 TRP A O 1
ATOM 1287 N N . THR A 1 162 ? -4.996 -23.078 -11.508 1 77.19 162 THR A N 1
ATOM 1288 C CA . THR A 1 162 ? -3.588 -23.125 -11.891 1 77.19 162 THR A CA 1
ATOM 1289 C C . THR A 1 162 ? -3.01 -24.516 -11.688 1 77.19 162 THR A C 1
ATOM 1291 O O . THR A 1 162 ? -3.484 -25.281 -10.844 1 77.19 162 THR A O 1
ATOM 1294 N N . ASP A 1 163 ? -2.264 -24.891 -12.625 1 74.38 163 ASP A N 1
ATOM 1295 C CA . ASP A 1 163 ? -1.646 -26.219 -12.484 1 74.38 163 ASP A CA 1
ATOM 1296 C C . ASP A 1 163 ? -0.178 -26.094 -12.086 1 74.38 163 ASP A C 1
ATOM 1298 O O . ASP A 1 163 ? 0.276 -25.016 -11.695 1 74.38 163 ASP A O 1
ATOM 1302 N N . ASP A 1 164 ? 0.375 -27.188 -11.961 1 75.06 164 ASP A N 1
ATOM 1303 C CA . ASP A 1 164 ? 1.754 -27.234 -11.484 1 75.06 164 ASP A CA 1
ATOM 1304 C C . ASP A 1 164 ? 2.727 -26.766 -12.562 1 75.06 164 ASP A C 1
ATOM 1306 O O . ASP A 1 164 ? 3.943 -26.844 -12.383 1 75.06 164 ASP A O 1
ATOM 1310 N N . GLY A 1 165 ? 2.141 -26.219 -13.625 1 79.38 165 GLY A N 1
ATOM 1311 C CA . GLY A 1 165 ? 2.953 -25.625 -14.68 1 79.38 165 GLY A CA 1
ATOM 1312 C C . GLY A 1 165 ? 3.598 -26.672 -15.578 1 79.38 165 GLY A C 1
ATOM 1313 O O . GLY A 1 165 ? 4.254 -26.328 -16.562 1 79.38 165 GLY A O 1
ATOM 1314 N N . ASP A 1 166 ? 3.4 -27.984 -15.289 1 84 166 ASP A N 1
ATOM 1315 C CA . ASP A 1 166 ? 4.07 -29.062 -16.016 1 84 166 ASP A CA 1
ATOM 1316 C C . ASP A 1 166 ? 3.744 -29 -17.5 1 84 166 ASP A C 1
ATOM 1318 O O . ASP A 1 166 ? 4.641 -29.078 -18.344 1 84 166 ASP A O 1
ATOM 1322 N N . ASP A 1 167 ? 2.49 -28.828 -17.734 1 85.88 167 ASP A N 1
ATOM 1323 C CA . ASP A 1 167 ? 2.064 -28.812 -19.125 1 85.88 167 ASP A CA 1
ATOM 1324 C C . ASP A 1 167 ? 2.666 -27.625 -19.875 1 85.88 167 ASP A C 1
ATOM 1326 O O . ASP A 1 167 ? 3.141 -27.781 -21 1 85.88 167 ASP A O 1
ATOM 1330 N N . ASP A 1 168 ? 2.627 -26.531 -19.25 1 87 168 ASP A N 1
ATOM 1331 C CA . ASP A 1 168 ? 3.168 -25.328 -19.875 1 87 168 ASP A CA 1
ATOM 1332 C C . ASP A 1 168 ? 4.68 -25.438 -20.062 1 87 168 ASP A C 1
ATOM 1334 O O . ASP A 1 168 ? 5.219 -25.047 -21.094 1 87 168 ASP A O 1
ATOM 1338 N N . VAL A 1 169 ? 5.352 -25.953 -19.094 1 91.44 169 VAL A N 1
ATOM 1339 C CA . VAL A 1 169 ? 6.801 -26.125 -19.172 1 91.44 169 VAL A CA 1
ATOM 1340 C C . VAL A 1 169 ? 7.148 -27.094 -20.297 1 91.44 169 VAL A C 1
ATOM 1342 O O . VAL A 1 169 ? 8.039 -26.812 -21.094 1 91.44 169 VAL A O 1
ATOM 1345 N N . ARG A 1 170 ? 6.445 -28.172 -20.391 1 90.25 170 ARG A N 1
ATOM 1346 C CA . ARG A 1 170 ? 6.684 -29.141 -21.453 1 90.25 170 ARG A CA 1
ATOM 1347 C C . ARG A 1 170 ? 6.418 -28.531 -22.812 1 90.25 170 ARG A C 1
ATOM 1349 O O . ARG A 1 170 ? 7.156 -28.781 -23.766 1 90.25 170 ARG A O 1
ATOM 1356 N N . LYS A 1 171 ? 5.445 -27.781 -22.828 1 91.06 171 LYS A N 1
ATOM 1357 C CA . LYS A 1 171 ? 4.988 -27.203 -24.094 1 91.06 171 LYS A CA 1
ATOM 1358 C C . LYS A 1 171 ? 5.945 -26.125 -24.578 1 91.06 171 LYS A C 1
ATOM 1360 O O . LYS A 1 171 ? 6.238 -26.031 -25.781 1 91.06 171 LYS A O 1
ATOM 1365 N N . TYR A 1 172 ? 6.402 -25.297 -23.703 1 91.69 172 TYR A N 1
ATOM 1366 C CA . TYR A 1 172 ? 7.043 -24.062 -24.141 1 91.69 172 TYR A CA 1
ATOM 1367 C C . TYR A 1 172 ? 8.562 -24.156 -24.016 1 91.69 172 TYR A C 1
ATOM 1369 O O . TYR A 1 172 ? 9.289 -23.359 -24.609 1 91.69 172 TYR A O 1
ATOM 1377 N N . VAL A 1 173 ? 9.047 -25.094 -23.172 1 92.69 173 VAL A N 1
ATOM 1378 C CA . VAL A 1 173 ? 10.492 -25.266 -23.094 1 92.69 173 VAL A CA 1
ATOM 1379 C C . VAL A 1 173 ? 10.961 -26.188 -24.219 1 92.69 173 VAL A C 1
ATOM 1381 O O . VAL A 1 173 ? 10.766 -27.406 -24.156 1 92.69 173 VAL A O 1
ATOM 1384 N N . GLY A 1 174 ? 11.5 -25.641 -25.219 1 84.75 174 GLY A N 1
ATOM 1385 C CA . GLY A 1 174 ? 11.859 -26.344 -26.438 1 84.75 174 GLY A CA 1
ATOM 1386 C C . GLY A 1 174 ? 13.109 -27.203 -26.281 1 84.75 174 GLY A C 1
ATOM 1387 O O . GLY A 1 174 ? 13.078 -28.406 -26.531 1 84.75 174 GLY A O 1
ATOM 1388 N N . GLU A 1 175 ? 14.258 -26.594 -26.016 1 89.69 175 GLU A N 1
ATOM 1389 C CA . GLU A 1 175 ? 15.531 -27.297 -25.891 1 89.69 175 GLU A CA 1
ATOM 1390 C C . GLU A 1 175 ? 16.266 -26.906 -24.609 1 89.69 175 GLU A C 1
ATOM 1392 O O . GLU A 1 175 ? 15.977 -25.859 -24.016 1 89.69 175 GLU A O 1
ATOM 1397 N N . GLU A 1 176 ? 17.078 -27.828 -24.219 1 93.12 176 GLU A N 1
ATOM 1398 C CA . GLU A 1 176 ? 17.938 -27.516 -23.078 1 93.12 176 GLU A CA 1
ATOM 1399 C C . GLU A 1 176 ? 18.906 -26.375 -23.422 1 93.12 176 GLU A C 1
ATOM 1401 O O . GLU A 1 176 ? 19.375 -26.281 -24.547 1 93.12 176 GLU A O 1
ATOM 1406 N N . LEU A 1 177 ? 19.109 -25.562 -22.406 1 92.5 177 LEU A N 1
ATOM 1407 C CA . LEU A 1 177 ? 20.031 -24.438 -22.547 1 92.5 177 LEU A CA 1
ATOM 1408 C C . LEU A 1 177 ? 21.375 -24.75 -21.906 1 92.5 177 LEU A C 1
ATOM 1410 O O . LEU A 1 177 ? 21.422 -25.203 -20.766 1 92.5 177 LEU A O 1
ATOM 1414 N N . HIS A 1 178 ? 22.438 -24.812 -22.609 1 88.5 178 HIS A N 1
ATOM 1415 C CA . HIS A 1 178 ? 23.766 -25.109 -22.094 1 88.5 178 HIS A CA 1
ATOM 1416 C C . HIS A 1 178 ? 24.516 -23.828 -21.75 1 88.5 178 HIS A C 1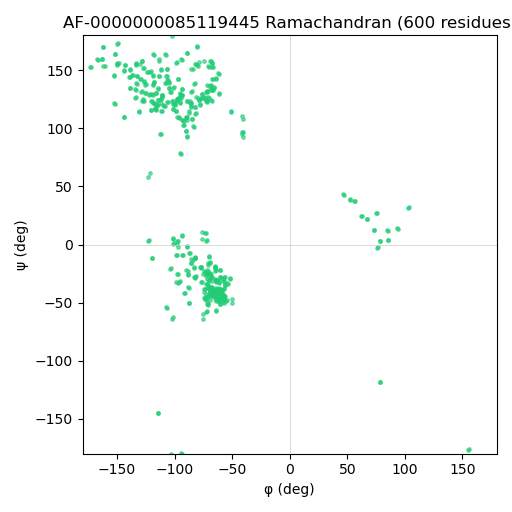
ATOM 1418 O O . HIS A 1 178 ? 24.844 -23.031 -22.625 1 88.5 178 HIS A O 1
ATOM 1424 N N . SER A 1 179 ? 24.547 -23.578 -20.469 1 92.69 179 SER A N 1
ATOM 1425 C CA . SER A 1 179 ? 25.297 -22.422 -19.969 1 92.69 179 SER A CA 1
ATOM 1426 C C . SER A 1 179 ? 26.109 -22.797 -18.734 1 92.69 179 SER A C 1
ATOM 1428 O O . SER A 1 179 ? 25.672 -23.625 -17.922 1 92.69 179 SER A O 1
ATOM 1430 N N . ASN A 1 180 ? 27.25 -22.188 -18.609 1 93.25 180 ASN A N 1
ATOM 1431 C CA . ASN A 1 180 ? 28.078 -22.406 -17.438 1 93.25 180 ASN A CA 1
ATOM 1432 C C . ASN A 1 180 ? 27.734 -21.422 -16.312 1 93.25 180 ASN A C 1
ATOM 1434 O O . ASN A 1 180 ? 28.25 -21.547 -15.203 1 93.25 180 ASN A O 1
ATOM 1438 N N . LYS A 1 181 ? 26.844 -20.594 -16.625 1 96.38 181 LYS A N 1
ATOM 1439 C CA . LYS A 1 181 ? 26.484 -19.578 -15.641 1 96.38 181 LYS A CA 1
ATOM 1440 C C . LYS A 1 181 ? 25.281 -20.047 -14.805 1 96.38 181 LYS A C 1
ATOM 1442 O O . LYS A 1 181 ? 24.516 -20.906 -15.242 1 96.38 181 LYS A O 1
ATOM 1447 N N . VAL A 1 182 ? 25.156 -19.453 -13.68 1 97.69 182 VAL A N 1
ATOM 1448 C CA . VAL A 1 182 ? 24.094 -19.844 -12.766 1 97.69 182 VAL A CA 1
ATOM 1449 C C . VAL A 1 182 ? 22.984 -18.812 -12.781 1 97.69 182 VAL A C 1
ATOM 1451 O O . VAL A 1 182 ? 23.25 -17.609 -12.859 1 97.69 182 VAL A O 1
ATOM 1454 N N . VAL A 1 183 ? 21.734 -19.297 -12.758 1 98.31 183 VAL A N 1
ATOM 1455 C CA . VAL A 1 183 ? 20.578 -18.438 -12.594 1 98.31 183 VAL A CA 1
ATOM 1456 C C . VAL A 1 183 ? 20.172 -18.375 -11.125 1 98.31 183 VAL A C 1
ATOM 1458 O O . VAL A 1 183 ? 20.031 -19.406 -10.469 1 98.31 183 VAL A O 1
ATOM 1461 N N . LEU A 1 184 ? 20.062 -17.141 -10.586 1 98.56 184 LEU A N 1
ATOM 1462 C CA . LEU A 1 184 ? 19.531 -16.938 -9.242 1 98.56 184 LEU A CA 1
ATOM 1463 C C . LEU A 1 184 ? 18.094 -16.438 -9.297 1 98.56 184 LEU A C 1
ATOM 1465 O O . LEU A 1 184 ? 17.766 -15.531 -10.062 1 98.56 184 LEU A O 1
ATOM 1469 N N . ALA A 1 185 ? 17.266 -17.094 -8.516 1 98.5 185 ALA A N 1
ATOM 1470 C CA . ALA A 1 185 ? 15.859 -16.672 -8.492 1 98.5 185 ALA A CA 1
ATOM 1471 C C . ALA A 1 185 ? 15.367 -16.469 -7.066 1 98.5 185 ALA A C 1
ATOM 1473 O O . ALA A 1 185 ? 15.789 -17.172 -6.148 1 98.5 185 ALA A O 1
ATOM 1474 N N . ALA A 1 186 ? 14.531 -15.469 -6.832 1 96.81 186 ALA A N 1
ATOM 1475 C CA . ALA A 1 186 ? 13.883 -15.227 -5.551 1 96.81 186 ALA A CA 1
ATOM 1476 C C . ALA A 1 186 ? 12.359 -15.273 -5.688 1 96.81 186 ALA A C 1
ATOM 1478 O O . ALA A 1 186 ? 11.781 -14.547 -6.504 1 96.81 186 ALA A O 1
ATOM 1479 N N . GLU A 1 187 ? 11.727 -16.156 -4.895 1 93.38 187 GLU A N 1
ATOM 1480 C CA . GLU A 1 187 ? 10.289 -16.422 -4.918 1 93.38 187 GLU A CA 1
ATOM 1481 C C . GLU A 1 187 ? 9.797 -16.891 -3.557 1 93.38 187 GLU A C 1
ATOM 1483 O O . GLU A 1 187 ? 10.211 -17.953 -3.078 1 93.38 187 GLU A O 1
ATOM 1488 N N . ASP A 1 188 ? 8.844 -16.109 -3.033 1 87.75 188 ASP A N 1
ATOM 1489 C CA . ASP A 1 188 ? 8.453 -16.438 -1.666 1 87.75 188 ASP A CA 1
ATOM 1490 C C . ASP A 1 188 ? 7.332 -17.469 -1.649 1 87.75 188 ASP A C 1
ATOM 1492 O O . ASP A 1 188 ? 7.176 -18.219 -0.676 1 87.75 188 ASP A O 1
ATOM 1496 N N . SER A 1 189 ? 6.559 -17.594 -2.699 1 86.88 189 SER A N 1
ATOM 1497 C CA . SER A 1 189 ? 5.465 -18.562 -2.789 1 86.88 189 SER A CA 1
ATOM 1498 C C . SER A 1 189 ? 5.98 -19.953 -3.092 1 86.88 189 SER A C 1
ATOM 1500 O O . SER A 1 189 ? 6.633 -20.172 -4.117 1 86.88 189 SER A O 1
ATOM 1502 N N . GLY A 1 190 ? 5.637 -20.859 -2.252 1 87.31 190 GLY A N 1
ATOM 1503 C CA . GLY A 1 190 ? 6.031 -22.25 -2.488 1 87.31 190 GLY A CA 1
ATOM 1504 C C . GLY A 1 190 ? 5.52 -22.797 -3.807 1 87.31 190 GLY A C 1
ATOM 1505 O O . GLY A 1 190 ? 6.258 -23.453 -4.535 1 87.31 190 GLY A O 1
ATOM 1506 N N . VAL A 1 191 ? 4.281 -22.516 -4.082 1 87.25 191 VAL A N 1
ATOM 1507 C CA . VAL A 1 191 ? 3.652 -22.969 -5.312 1 87.25 191 VAL A CA 1
ATOM 1508 C C . VAL A 1 191 ? 4.402 -22.406 -6.52 1 87.25 191 VAL A C 1
ATOM 1510 O O . VAL A 1 191 ? 4.707 -23.141 -7.465 1 87.25 191 VAL A O 1
ATOM 1513 N N . ALA A 1 192 ? 4.703 -21.156 -6.492 1 88.69 192 ALA A N 1
ATOM 1514 C CA . ALA A 1 192 ? 5.398 -20.516 -7.605 1 88.69 192 ALA A CA 1
ATOM 1515 C C . ALA A 1 192 ? 6.832 -21.016 -7.723 1 88.69 192 ALA A C 1
ATOM 1517 O O . ALA A 1 192 ? 7.363 -21.141 -8.828 1 88.69 192 ALA A O 1
ATOM 1518 N N . ARG A 1 193 ? 7.453 -21.25 -6.621 1 92.19 193 ARG A N 1
ATOM 1519 C CA . ARG A 1 193 ? 8.812 -21.766 -6.625 1 92.19 193 ARG A CA 1
ATOM 1520 C C . ARG A 1 193 ? 8.875 -23.141 -7.297 1 92.19 193 ARG A C 1
ATOM 1522 O O . ARG A 1 193 ? 9.844 -23.453 -7.996 1 92.19 193 ARG A O 1
ATOM 1529 N N . GLU A 1 194 ? 7.914 -23.922 -7.035 1 91.31 194 GLU A N 1
ATOM 1530 C CA . GLU A 1 194 ? 7.852 -25.234 -7.664 1 91.31 194 GLU A CA 1
ATOM 1531 C C . GLU A 1 194 ? 7.828 -25.125 -9.188 1 91.31 194 GLU A C 1
ATOM 1533 O O . GLU A 1 194 ? 8.523 -25.859 -9.883 1 91.31 194 GLU A O 1
ATOM 1538 N N . VAL A 1 195 ? 7.039 -24.234 -9.672 1 91.12 195 VAL A N 1
ATOM 1539 C CA . VAL A 1 195 ? 6.926 -24.016 -11.109 1 91.12 195 VAL A CA 1
ATOM 1540 C C . VAL A 1 195 ? 8.266 -23.547 -11.672 1 91.12 195 VAL A C 1
ATOM 1542 O O . VAL A 1 195 ? 8.719 -24.031 -12.711 1 91.12 195 VAL A O 1
ATOM 1545 N N . LEU A 1 196 ? 8.875 -22.641 -11 1 93.94 196 LEU A N 1
ATOM 1546 C CA . LEU A 1 196 ? 10.164 -22.109 -11.43 1 93.94 196 LEU A CA 1
ATOM 1547 C C . LEU A 1 196 ? 11.219 -23.203 -11.453 1 93.94 196 LEU A C 1
ATOM 1549 O O . LEU A 1 196 ? 12.047 -23.266 -12.367 1 93.94 196 LEU A O 1
ATOM 1553 N N . THR A 1 197 ? 11.219 -24.031 -10.453 1 95 197 THR A N 1
ATOM 1554 C CA . THR A 1 197 ? 12.172 -25.125 -10.352 1 95 197 THR A CA 1
ATOM 1555 C C . THR A 1 197 ? 12.008 -26.094 -11.523 1 95 197 THR A C 1
ATOM 1557 O O . THR A 1 197 ? 12.992 -26.484 -12.164 1 95 197 THR A O 1
ATOM 1560 N N . LYS A 1 198 ? 10.789 -26.438 -11.781 1 94.62 198 LYS A N 1
ATOM 1561 C CA . LYS A 1 198 ? 10.516 -27.328 -12.914 1 94.62 198 LYS A CA 1
ATOM 1562 C C . LYS A 1 198 ? 10.977 -26.703 -14.227 1 94.62 198 LYS A C 1
ATOM 1564 O O . LYS A 1 198 ? 11.531 -27.391 -15.086 1 94.62 198 LYS A O 1
ATOM 1569 N N . PHE A 1 199 ? 10.719 -25.438 -14.359 1 96.25 199 PHE A N 1
ATOM 1570 C CA . PHE A 1 199 ? 11.125 -24.688 -15.547 1 96.25 199 PHE A CA 1
ATOM 1571 C C . PHE A 1 199 ? 12.641 -24.766 -15.734 1 96.25 199 PHE A C 1
ATOM 1573 O O . PHE A 1 199 ? 13.117 -25.141 -16.812 1 96.25 199 PHE A O 1
ATOM 1580 N N . PHE A 1 200 ? 13.406 -24.484 -14.664 1 96.38 200 PHE A N 1
ATOM 1581 C CA . PHE A 1 200 ? 14.859 -24.453 -14.773 1 96.38 200 PHE A CA 1
ATOM 1582 C C . PHE A 1 200 ? 15.422 -25.844 -14.969 1 96.38 200 PHE A C 1
ATOM 1584 O O . PHE A 1 200 ? 16.391 -26.031 -15.703 1 96.38 200 PHE A O 1
ATOM 1591 N N . GLN A 1 201 ? 14.812 -26.844 -14.305 1 95.25 201 GLN A N 1
ATOM 1592 C CA . GLN A 1 201 ? 15.234 -28.219 -14.484 1 95.25 201 GLN A CA 1
ATOM 1593 C C . GLN A 1 201 ? 15.094 -28.656 -15.945 1 95.25 201 GLN A C 1
ATOM 1595 O O . GLN A 1 201 ? 16 -29.266 -16.5 1 95.25 201 GLN A O 1
ATOM 1600 N N . LYS A 1 202 ? 14 -28.297 -16.516 1 95.31 202 LYS A N 1
ATOM 1601 C CA . LYS A 1 202 ? 13.727 -28.688 -17.906 1 95.31 202 LYS A CA 1
ATOM 1602 C C . LYS A 1 202 ? 14.672 -27.969 -18.859 1 95.31 202 LYS A C 1
ATOM 1604 O O . LYS A 1 202 ? 15.078 -28.531 -19.875 1 95.31 202 LYS A O 1
ATOM 1609 N N . THR A 1 203 ? 14.953 -26.766 -18.609 1 95.56 203 THR A N 1
ATOM 1610 C CA . THR A 1 203 ? 15.844 -25.984 -19.453 1 95.56 203 THR A CA 1
ATOM 1611 C C . THR A 1 203 ? 17.281 -26.484 -19.328 1 95.56 203 THR A C 1
ATOM 1613 O O . THR A 1 203 ? 18.125 -26.172 -20.172 1 95.56 203 THR A O 1
ATOM 1616 N N . GLY A 1 204 ? 17.625 -27.109 -18.172 1 95.06 204 GLY A N 1
ATOM 1617 C CA . GLY A 1 204 ? 18.953 -27.688 -17.969 1 95.06 204 GLY A CA 1
ATOM 1618 C C . GLY A 1 204 ? 19.969 -26.672 -17.484 1 95.06 204 GLY A C 1
ATOM 1619 O O . GLY A 1 204 ? 21.156 -26.969 -17.438 1 95.06 204 GLY A O 1
ATOM 1620 N N . VAL A 1 205 ? 19.562 -25.562 -17.078 1 95.81 205 VAL A N 1
ATOM 1621 C CA . VAL A 1 205 ? 20.5 -24.547 -16.625 1 95.81 205 VAL A CA 1
ATOM 1622 C C . VAL A 1 205 ? 20.828 -24.781 -15.141 1 95.81 205 VAL A C 1
ATOM 1624 O O . VAL A 1 205 ? 20.031 -25.375 -14.414 1 95.81 205 VAL A O 1
ATOM 1627 N N . LYS A 1 206 ? 22.047 -24.359 -14.766 1 96.94 206 LYS A N 1
ATOM 1628 C CA . LYS A 1 206 ? 22.328 -24.281 -13.336 1 96.94 206 LYS A CA 1
ATOM 1629 C C . LYS A 1 206 ? 21.5 -23.172 -12.672 1 96.94 206 LYS A C 1
ATOM 1631 O O . LYS A 1 206 ? 21.359 -22.078 -13.219 1 96.94 206 LYS A O 1
ATOM 1636 N N . TYR A 1 207 ? 20.906 -23.547 -11.531 1 98 207 TYR A N 1
ATOM 1637 C CA . TYR A 1 207 ? 20.047 -22.547 -10.914 1 98 207 TYR A CA 1
ATOM 1638 C C . TYR A 1 207 ? 20.016 -22.703 -9.398 1 98 207 TYR A C 1
ATOM 1640 O O . TYR A 1 207 ? 20.391 -23.75 -8.867 1 98 207 TYR A O 1
ATOM 1648 N N . GLU A 1 208 ? 19.703 -21.594 -8.695 1 98.25 208 GLU A N 1
ATOM 1649 C CA . GLU A 1 208 ? 19.391 -21.547 -7.27 1 98.25 208 GLU A CA 1
ATOM 1650 C C . GLU A 1 208 ? 18.156 -20.688 -7.004 1 98.25 208 GLU A C 1
ATOM 1652 O O . GLU A 1 208 ? 18.062 -19.578 -7.5 1 98.25 208 GLU A O 1
ATOM 1657 N N . VAL A 1 209 ? 17.203 -21.297 -6.305 1 97.75 209 VAL A N 1
ATOM 1658 C CA . VAL A 1 209 ? 15.977 -20.562 -5.992 1 97.75 209 VAL A CA 1
ATOM 1659 C C . VAL A 1 209 ? 15.914 -20.281 -4.492 1 97.75 209 VAL A C 1
ATOM 1661 O O . VAL A 1 209 ? 16.062 -21.188 -3.674 1 97.75 209 VAL A O 1
ATOM 1664 N N . TYR A 1 210 ? 15.68 -19.016 -4.172 1 95.94 210 TYR A N 1
ATOM 1665 C CA . TYR A 1 210 ? 15.633 -18.578 -2.779 1 95.94 210 TYR A CA 1
ATOM 1666 C C . TYR A 1 210 ? 14.227 -18.125 -2.4 1 95.94 210 TYR A C 1
ATOM 1668 O O . TYR A 1 210 ? 13.453 -17.703 -3.262 1 95.94 210 TYR A O 1
ATOM 1676 N N . ALA A 1 211 ? 13.914 -18.125 -1.104 1 90.25 211 ALA A N 1
ATOM 1677 C CA . ALA A 1 211 ? 12.57 -17.844 -0.603 1 90.25 211 ALA A CA 1
ATOM 1678 C C . ALA A 1 211 ? 12.35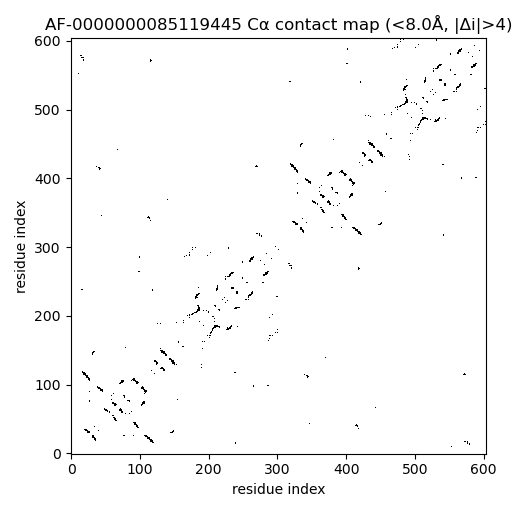2 -16.344 -0.424 1 90.25 211 ALA A C 1
ATOM 1680 O O . ALA A 1 211 ? 11.234 -15.906 -0.146 1 90.25 211 ALA A O 1
ATOM 1681 N N . ASN A 1 212 ? 13.305 -15.547 -0.559 1 89 212 ASN A N 1
ATOM 1682 C CA . ASN A 1 212 ? 13.148 -14.102 -0.481 1 89 212 ASN A CA 1
ATOM 1683 C C . ASN A 1 212 ? 14.344 -13.375 -1.103 1 89 212 ASN A C 1
ATOM 1685 O O . ASN A 1 212 ? 15.359 -14 -1.418 1 89 212 ASN A O 1
ATOM 1689 N N . GLY A 1 213 ? 14.211 -12.07 -1.264 1 93.25 213 GLY A N 1
ATOM 1690 C CA . GLY A 1 213 ? 15.219 -11.273 -1.936 1 93.25 213 GLY A CA 1
ATOM 1691 C C . GLY A 1 213 ? 16.5 -11.141 -1.135 1 93.25 213 GLY A C 1
ATOM 1692 O O . GLY A 1 213 ? 17.594 -11.023 -1.706 1 93.25 213 GLY A O 1
ATOM 1693 N N . GLY A 1 214 ? 16.328 -11.164 0.169 1 90.44 214 GLY A N 1
ATOM 1694 C CA . GLY A 1 214 ? 17.5 -11.039 1.017 1 90.44 214 GLY A CA 1
ATOM 1695 C C . GLY A 1 214 ? 18.469 -12.195 0.862 1 90.44 214 GLY A C 1
ATOM 1696 O O . GLY A 1 214 ? 19.688 -11.992 0.756 1 90.44 214 GLY A O 1
ATOM 1697 N N . LEU A 1 215 ? 17.984 -13.344 0.846 1 94.06 215 LEU A N 1
ATOM 1698 C CA . LEU A 1 215 ? 18.797 -14.539 0.659 1 94.06 215 LEU A CA 1
ATOM 1699 C C . LEU A 1 215 ? 19.484 -14.531 -0.705 1 94.06 215 LEU A C 1
ATOM 1701 O O . LEU A 1 215 ? 20.656 -14.898 -0.822 1 94.06 215 LEU A O 1
ATOM 1705 N N . LEU A 1 216 ? 18.734 -14.094 -1.682 1 96.94 216 LEU A N 1
ATOM 1706 C CA . LEU A 1 216 ? 19.312 -14.016 -3.021 1 96.94 216 LEU A CA 1
ATOM 1707 C C . LEU A 1 216 ? 20.484 -13.039 -3.062 1 96.94 216 LEU A C 1
ATOM 1709 O O . LEU A 1 216 ? 21.531 -13.344 -3.625 1 96.94 216 LEU A O 1
ATOM 1713 N N . ILE A 1 217 ? 20.281 -11.898 -2.488 1 95.56 217 ILE A N 1
ATOM 1714 C CA . ILE A 1 217 ? 21.328 -10.875 -2.48 1 95.56 217 ILE A CA 1
ATOM 1715 C C . ILE A 1 217 ? 22.547 -11.398 -1.739 1 95.56 217 ILE A C 1
ATOM 1717 O O . ILE A 1 217 ? 23.688 -11.219 -2.195 1 95.56 217 ILE A O 1
ATOM 1721 N N . SER A 1 218 ? 22.328 -12.039 -0.602 1 95.56 218 SER A N 1
ATOM 1722 C CA . SER A 1 218 ? 23.422 -12.617 0.158 1 95.56 218 SER A CA 1
ATOM 1723 C C . SER A 1 218 ? 24.219 -13.609 -0.69 1 95.56 218 SER A C 1
ATOM 1725 O O . SER A 1 218 ? 25.453 -13.586 -0.681 1 95.56 218 SER A O 1
ATOM 1727 N N . ARG A 1 219 ? 23.531 -14.406 -1.387 1 97.31 219 ARG A N 1
ATOM 1728 C CA . ARG A 1 219 ? 24.188 -15.383 -2.252 1 97.31 219 ARG A CA 1
ATOM 1729 C C . ARG A 1 219 ? 24.969 -14.688 -3.371 1 97.31 219 ARG A C 1
ATOM 1731 O O . ARG A 1 219 ? 26.078 -15.109 -3.713 1 97.31 219 ARG A O 1
ATOM 1738 N N . LEU A 1 220 ? 24.359 -13.68 -3.934 1 96.81 220 LEU A N 1
ATOM 1739 C CA . LEU A 1 220 ? 25 -12.906 -4.996 1 96.81 220 LEU A CA 1
ATOM 1740 C C . LEU A 1 220 ? 26.328 -12.336 -4.527 1 96.81 220 LEU A C 1
ATOM 1742 O O . LEU A 1 220 ? 27.297 -12.312 -5.289 1 96.81 220 LEU A O 1
ATOM 1746 N N . GLU A 1 221 ? 26.312 -11.961 -3.344 1 95.19 221 GLU A N 1
ATOM 1747 C CA . GLU A 1 221 ? 27.5 -11.352 -2.785 1 95.19 221 GLU A CA 1
ATOM 1748 C C . GLU A 1 221 ? 28.609 -12.383 -2.58 1 95.19 221 GLU A C 1
ATOM 1750 O O . GLU A 1 221 ? 29.797 -12.039 -2.502 1 95.19 221 GLU A O 1
ATOM 1755 N N . GLU A 1 222 ? 28.266 -13.594 -2.443 1 96.31 222 GLU A N 1
ATOM 1756 C CA . GLU A 1 222 ? 29.234 -14.68 -2.236 1 96.31 222 GLU A CA 1
ATOM 1757 C C . GLU A 1 222 ? 29.812 -15.164 -3.561 1 96.31 222 GLU A C 1
ATOM 1759 O O . GLU A 1 222 ? 30.875 -15.797 -3.586 1 96.31 222 GLU A O 1
ATOM 1764 N N . LEU A 1 223 ? 29.172 -14.906 -4.617 1 96.62 223 LEU A N 1
ATOM 1765 C CA . LEU A 1 223 ? 29.562 -15.414 -5.926 1 96.62 223 LEU A CA 1
ATOM 1766 C C . LEU A 1 223 ? 30.359 -14.367 -6.699 1 96.62 223 LEU A C 1
ATOM 1768 O O . LEU A 1 223 ? 30.281 -13.172 -6.406 1 96.62 223 LEU A O 1
ATOM 1772 N N . ASN A 1 224 ? 31.156 -14.922 -7.66 1 96.38 224 ASN A N 1
ATOM 1773 C CA . ASN A 1 224 ? 31.703 -14.023 -8.672 1 96.38 224 ASN A CA 1
ATOM 1774 C C . ASN A 1 224 ? 30.625 -13.555 -9.648 1 96.38 224 ASN A C 1
ATOM 1776 O O . ASN A 1 224 ? 29.938 -14.383 -10.258 1 96.38 224 ASN A O 1
ATOM 1780 N N . PRO A 1 225 ? 30.469 -12.289 -9.758 1 96.19 225 PRO A N 1
ATOM 1781 C CA . PRO A 1 225 ? 29.406 -11.766 -10.617 1 96.19 225 PRO A CA 1
ATOM 1782 C C . PRO A 1 225 ? 29.453 -12.367 -12.023 1 96.19 225 PRO A C 1
ATOM 1784 O O . PRO A 1 225 ? 28.406 -12.516 -12.664 1 96.19 225 PRO A O 1
ATOM 1787 N N . SER A 1 226 ? 30.578 -12.719 -12.492 1 94.94 226 SER A N 1
ATOM 1788 C CA . SER A 1 226 ? 30.719 -13.25 -13.844 1 94.94 226 SER A CA 1
ATOM 1789 C C . SER A 1 226 ? 30.125 -14.648 -13.953 1 94.94 226 SER A C 1
ATOM 1791 O O . SER A 1 226 ? 29.844 -15.125 -15.062 1 94.94 226 SER A O 1
ATOM 1793 N N . GLU A 1 227 ? 29.875 -15.305 -12.812 1 96.44 227 GLU A N 1
ATOM 1794 C CA . GLU A 1 227 ? 29.312 -16.641 -12.789 1 96.44 227 GLU A CA 1
ATOM 1795 C C . GLU A 1 227 ? 27.781 -16.594 -12.844 1 96.44 227 GLU A C 1
ATOM 1797 O O . GLU A 1 227 ? 27.141 -17.625 -13.07 1 96.44 227 GLU A O 1
ATOM 1802 N N . VAL A 1 228 ? 27.266 -15.414 -12.641 1 97.81 228 VAL A N 1
ATOM 1803 C CA . VAL A 1 228 ? 25.812 -15.273 -12.609 1 97.81 228 VAL A CA 1
ATOM 1804 C C . VAL A 1 228 ? 25.297 -14.859 -13.984 1 97.81 228 VAL A C 1
ATOM 1806 O O . VAL A 1 228 ? 25.703 -13.828 -14.523 1 97.81 228 VAL A O 1
ATOM 1809 N N . GLY A 1 229 ? 24.438 -15.664 -14.5 1 97.56 229 GLY A N 1
ATOM 1810 C CA . GLY A 1 229 ? 23.922 -15.406 -15.836 1 97.56 229 GLY A CA 1
ATOM 1811 C C . GLY A 1 229 ? 22.719 -14.492 -15.852 1 97.56 229 GLY A C 1
ATOM 1812 O O . GLY A 1 229 ? 22.531 -13.711 -16.781 1 97.56 229 GLY A O 1
ATOM 1813 N N . MET A 1 230 ? 21.875 -14.672 -14.859 1 98.06 230 MET A N 1
ATOM 1814 C CA . MET A 1 230 ? 20.688 -13.836 -14.742 1 98.06 230 MET A CA 1
ATOM 1815 C C . MET A 1 230 ? 20.047 -13.992 -13.367 1 98.06 230 MET A C 1
ATOM 1817 O O . MET A 1 230 ? 20.281 -14.984 -12.672 1 98.06 230 MET A O 1
ATOM 1821 N N . VAL A 1 231 ? 19.297 -13 -13.047 1 98.5 231 VAL A N 1
ATOM 1822 C CA . VAL A 1 231 ? 18.5 -13.016 -11.82 1 98.5 231 VAL A CA 1
ATOM 1823 C C . VAL A 1 231 ? 17.016 -12.914 -12.156 1 98.5 231 VAL A C 1
ATOM 1825 O O . VAL A 1 231 ? 16.609 -12.117 -13 1 98.5 231 VAL A O 1
ATOM 1828 N N . VAL A 1 232 ? 16.266 -13.836 -11.586 1 98.25 232 VAL A N 1
ATOM 1829 C CA . VAL A 1 232 ? 14.805 -13.781 -11.68 1 98.25 232 VAL A CA 1
ATOM 1830 C C . VAL A 1 232 ? 14.211 -13.461 -10.312 1 98.25 232 VAL A C 1
ATOM 1832 O O . VAL A 1 232 ? 14.523 -14.125 -9.32 1 98.25 232 VAL A O 1
ATOM 1835 N N . THR A 1 233 ? 13.367 -12.445 -10.25 1 96.56 233 THR A N 1
ATOM 1836 C CA . THR A 1 233 ? 12.859 -12.094 -8.93 1 96.56 233 THR A CA 1
ATOM 1837 C C . THR A 1 233 ? 11.367 -11.758 -8.992 1 96.56 233 THR A C 1
ATOM 1839 O O . THR A 1 233 ? 10.914 -11.102 -9.93 1 96.56 233 THR A O 1
ATOM 1842 N N . ASP A 1 234 ? 10.602 -12.305 -8.047 1 93.62 234 ASP A N 1
ATOM 1843 C CA . ASP A 1 234 ? 9.258 -11.812 -7.781 1 93.62 234 ASP A CA 1
ATOM 1844 C C . ASP A 1 234 ? 9.297 -10.398 -7.191 1 93.62 234 ASP A C 1
ATOM 1846 O O . ASP A 1 234 ? 10.32 -9.977 -6.656 1 93.62 234 ASP A O 1
ATOM 1850 N N . ILE A 1 235 ? 8.203 -9.68 -7.363 1 87.56 235 ILE A N 1
ATOM 1851 C CA . ILE A 1 235 ? 8.148 -8.32 -6.848 1 87.56 235 ILE A CA 1
ATOM 1852 C C . ILE A 1 235 ? 7.676 -8.336 -5.395 1 87.56 235 ILE A C 1
ATOM 1854 O O . ILE A 1 235 ? 8.305 -7.727 -4.527 1 87.56 235 ILE A O 1
ATOM 1858 N N . GLU A 1 236 ? 6.594 -9.016 -5.125 1 83 236 GLU A N 1
ATOM 1859 C CA . GLU A 1 236 ? 5.973 -9 -3.805 1 83 236 GLU A CA 1
ATOM 1860 C C . GLU A 1 236 ? 6.543 -10.094 -2.91 1 83 236 GLU A C 1
ATOM 1862 O O . GLU A 1 236 ? 6.09 -11.242 -2.953 1 83 236 GLU A O 1
ATOM 1867 N N . MET A 1 237 ? 7.492 -9.758 -2.176 1 84.12 237 MET A N 1
ATOM 1868 C CA . MET A 1 237 ? 8.094 -10.672 -1.206 1 84.12 237 MET A CA 1
ATOM 1869 C C . MET A 1 237 ? 8.281 -9.984 0.144 1 84.12 237 MET A C 1
ATOM 1871 O O . MET A 1 237 ? 8.578 -8.789 0.205 1 84.12 237 MET A O 1
ATOM 1875 N N . PRO A 1 238 ? 7.977 -10.758 1.184 1 76.5 238 PRO A N 1
ATOM 1876 C CA . PRO A 1 238 ? 8.25 -10.18 2.5 1 76.5 238 PRO A CA 1
ATOM 1877 C C . PRO A 1 238 ? 9.727 -9.875 2.717 1 76.5 238 PRO A C 1
ATOM 1879 O O . PRO A 1 238 ? 10.594 -10.609 2.229 1 76.5 238 PRO A O 1
ATOM 1882 N N . GLY A 1 239 ? 9.922 -8.812 3.475 1 76.75 239 GLY A N 1
ATOM 1883 C CA . GLY A 1 239 ? 11.297 -8.406 3.689 1 76.75 239 GLY A CA 1
ATOM 1884 C C . GLY A 1 239 ? 11.883 -7.648 2.512 1 76.75 239 GLY A C 1
ATOM 1885 O O . GLY A 1 239 ? 11.359 -6.609 2.109 1 76.75 239 GLY A O 1
ATOM 1886 N N . THR A 1 240 ? 12.922 -8.242 1.944 1 82.06 240 THR A N 1
ATOM 1887 C CA . THR A 1 240 ? 13.516 -7.684 0.737 1 82.06 240 THR A CA 1
ATOM 1888 C C . THR A 1 240 ? 12.734 -8.102 -0.501 1 82.06 240 THR A C 1
ATOM 1890 O O . THR A 1 240 ? 12.758 -9.273 -0.892 1 82.06 240 THR A O 1
ATOM 1893 N N . ASP A 1 241 ? 12.117 -7.055 -1.082 1 85.81 241 ASP A N 1
ATOM 1894 C CA . ASP A 1 241 ? 11.234 -7.371 -2.201 1 85.81 241 ASP A CA 1
ATOM 1895 C C . ASP A 1 241 ? 11.977 -7.258 -3.533 1 85.81 241 ASP A C 1
ATOM 1897 O O . ASP A 1 241 ? 13.188 -7.012 -3.559 1 85.81 241 ASP A O 1
ATOM 1901 N N . GLY A 1 242 ? 11.258 -7.523 -4.582 1 90.88 242 GLY A N 1
ATOM 1902 C CA . GLY A 1 242 ? 11.852 -7.535 -5.906 1 90.88 242 GLY A CA 1
ATOM 1903 C C . GLY A 1 242 ? 12.367 -6.18 -6.344 1 90.88 242 GLY A C 1
ATOM 1904 O O . GLY A 1 242 ? 13.312 -6.09 -7.129 1 90.88 242 GLY A O 1
ATOM 1905 N N . TYR A 1 243 ? 11.719 -5.121 -5.859 1 84.5 243 TYR A N 1
ATOM 1906 C CA . TYR A 1 243 ? 12.219 -3.783 -6.152 1 84.5 243 TYR A CA 1
ATOM 1907 C C . TYR A 1 243 ? 13.609 -3.586 -5.578 1 84.5 243 TYR A C 1
ATOM 1909 O O . TYR A 1 243 ? 14.5 -3.049 -6.246 1 84.5 243 TYR A O 1
ATOM 1917 N N . GLN A 1 244 ? 13.734 -4.027 -4.43 1 85.5 244 GLN A N 1
ATOM 1918 C CA . GLN A 1 244 ? 15.008 -3.865 -3.732 1 85.5 244 GLN A CA 1
ATOM 1919 C C . GLN A 1 244 ? 16.094 -4.73 -4.359 1 85.5 244 GLN A C 1
ATOM 1921 O O . GLN A 1 244 ? 17.25 -4.312 -4.465 1 85.5 244 GLN A O 1
ATOM 1926 N N . VAL A 1 245 ? 15.703 -5.922 -4.742 1 93.06 245 VAL A N 1
ATOM 1927 C CA . VAL A 1 245 ? 16.656 -6.805 -5.414 1 93.06 245 VAL A CA 1
ATOM 1928 C C . VAL A 1 245 ? 17.141 -6.152 -6.707 1 93.06 245 VAL A C 1
ATOM 1930 O O . VAL A 1 245 ? 18.344 -6.031 -6.93 1 93.06 245 VAL A O 1
ATOM 1933 N N . ALA A 1 246 ? 16.234 -5.719 -7.512 1 93.94 246 ALA A N 1
ATOM 1934 C CA . ALA A 1 246 ? 16.562 -5.09 -8.789 1 93.94 246 ALA A CA 1
ATOM 1935 C C . ALA A 1 246 ? 17.406 -3.828 -8.578 1 93.94 246 ALA A C 1
ATOM 1937 O O . ALA A 1 246 ? 18.406 -3.623 -9.258 1 93.94 246 ALA A O 1
ATOM 1938 N N . SER A 1 247 ? 16.953 -3.051 -7.637 1 86.75 247 SER A N 1
ATOM 1939 C CA . SER A 1 247 ? 17.656 -1.807 -7.355 1 86.75 247 SER A CA 1
ATOM 1940 C C . SER A 1 247 ? 19.078 -2.078 -6.891 1 86.75 247 SER A C 1
ATOM 1942 O O . SER A 1 247 ? 20.016 -1.393 -7.309 1 86.75 247 SER A O 1
ATOM 1944 N N . PHE A 1 248 ? 19.266 -3.041 -6.02 1 89 248 PHE A N 1
ATOM 1945 C CA . PHE A 1 248 ? 20.578 -3.408 -5.516 1 89 248 PHE A CA 1
ATOM 1946 C C . PHE A 1 248 ? 21.516 -3.801 -6.66 1 89 248 PHE A C 1
ATOM 1948 O O . PHE A 1 248 ? 22.656 -3.338 -6.73 1 89 248 PHE A O 1
ATOM 1955 N N . ILE A 1 249 ? 21.031 -4.547 -7.527 1 95.38 249 ILE A N 1
ATOM 1956 C CA . ILE A 1 249 ? 21.844 -5.09 -8.609 1 95.38 249 ILE A CA 1
ATOM 1957 C C . ILE A 1 249 ? 22.172 -3.988 -9.617 1 95.38 249 ILE A C 1
ATOM 1959 O O . ILE A 1 249 ? 23.328 -3.789 -9.984 1 95.38 249 ILE A O 1
ATOM 1963 N N . LYS A 1 250 ? 21.172 -3.229 -10.031 1 94.44 250 LYS A N 1
ATOM 1964 C CA . LYS A 1 250 ? 21.312 -2.287 -11.141 1 94.44 250 LYS A CA 1
ATOM 1965 C C . LYS A 1 250 ? 22.047 -1.028 -10.695 1 94.44 250 LYS A C 1
ATOM 1967 O O . LYS A 1 250 ? 22.656 -0.34 -11.523 1 94.44 250 LYS A O 1
ATOM 1972 N N . ASN A 1 251 ? 22.047 -0.851 -9.422 1 84.25 251 ASN A N 1
ATOM 1973 C CA . ASN A 1 251 ? 22.734 0.342 -8.938 1 84.25 251 ASN A CA 1
ATOM 1974 C C . ASN A 1 251 ? 24.125 0.009 -8.391 1 84.25 251 ASN A C 1
ATOM 1976 O O . ASN A 1 251 ? 24.766 0.857 -7.777 1 84.25 251 ASN A O 1
ATOM 1980 N N . ASN A 1 252 ? 24.562 -1.147 -8.492 1 89.5 252 ASN A N 1
ATOM 1981 C CA . ASN A 1 252 ? 25.891 -1.591 -8.094 1 89.5 252 ASN A CA 1
ATOM 1982 C C . ASN A 1 252 ? 26.75 -1.947 -9.305 1 89.5 252 ASN A C 1
ATOM 1984 O O . ASN A 1 252 ? 26.469 -2.914 -10.008 1 89.5 252 ASN A O 1
ATOM 1988 N N . SER A 1 253 ? 27.766 -1.183 -9.477 1 91.81 253 SER A N 1
ATOM 1989 C CA . SER A 1 253 ? 28.594 -1.342 -10.656 1 91.81 253 SER A CA 1
ATOM 1990 C C . SER A 1 253 ? 29.141 -2.762 -10.766 1 91.81 253 SER A C 1
ATOM 1992 O O . SER A 1 253 ? 29.375 -3.262 -11.867 1 91.81 253 SER A O 1
ATOM 1994 N N . LYS A 1 254 ? 29.297 -3.396 -9.625 1 94.44 254 LYS A N 1
ATOM 1995 C CA . LYS A 1 254 ? 29.812 -4.766 -9.594 1 94.44 254 LYS A CA 1
ATOM 1996 C C . LYS A 1 254 ? 28.812 -5.738 -10.211 1 94.44 254 LYS A C 1
ATOM 1998 O O . LYS A 1 254 ? 29.203 -6.758 -10.781 1 94.44 254 LYS A O 1
ATOM 2003 N N . TYR A 1 255 ? 27.516 -5.395 -10.133 1 96.94 255 TYR A N 1
ATOM 2004 C CA . TYR A 1 255 ? 26.5 -6.379 -10.477 1 96.94 255 TYR A CA 1
ATOM 2005 C C . TYR A 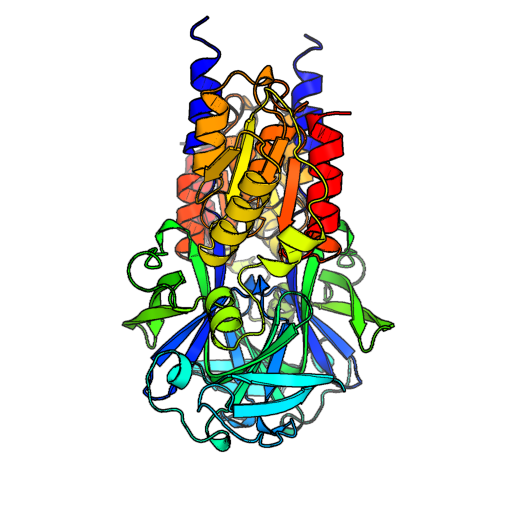1 255 ? 25.641 -5.883 -11.641 1 96.94 255 TYR A C 1
ATOM 2007 O O . TYR A 1 255 ? 24.891 -6.66 -12.242 1 96.94 255 TYR A O 1
ATOM 2015 N N . SER A 1 256 ? 25.719 -4.652 -12.031 1 95.56 256 SER A N 1
ATOM 2016 C CA . SER A 1 256 ? 24.766 -3.984 -12.922 1 95.56 256 SER A CA 1
ATOM 2017 C C . SER A 1 256 ? 24.703 -4.672 -14.281 1 95.56 256 SER A C 1
ATOM 2019 O O . SER A 1 256 ? 23.719 -4.543 -15 1 95.56 256 SER A O 1
ATOM 2021 N N . HIS A 1 257 ? 25.719 -5.387 -14.625 1 96.12 257 HIS A N 1
ATOM 2022 C CA . HIS A 1 257 ? 25.766 -6.07 -15.914 1 96.12 257 HIS A CA 1
ATOM 2023 C C . HIS A 1 257 ? 24.906 -7.328 -15.898 1 96.12 257 HIS A C 1
ATOM 2025 O O . HIS A 1 257 ? 24.594 -7.883 -16.953 1 96.12 257 HIS A O 1
ATOM 2031 N N . ILE A 1 258 ? 24.578 -7.848 -14.781 1 97.75 258 ILE A N 1
ATOM 2032 C CA . ILE A 1 258 ? 23.781 -9.055 -14.672 1 97.75 258 ILE A CA 1
ATOM 2033 C C . ILE A 1 258 ? 22.328 -8.75 -15.086 1 97.75 258 ILE A C 1
ATOM 2035 O O . ILE A 1 258 ? 21.703 -7.836 -14.539 1 97.75 258 ILE A O 1
ATOM 2039 N N . PRO A 1 259 ? 21.781 -9.516 -16.016 1 98.19 259 PRO A N 1
ATOM 2040 C CA . PRO A 1 259 ? 20.375 -9.312 -16.391 1 98.19 259 PRO A CA 1
ATOM 2041 C C . PRO A 1 259 ? 19.422 -9.641 -15.25 1 98.19 259 PRO A C 1
ATOM 2043 O O . PRO A 1 259 ? 19.594 -10.656 -14.562 1 98.19 259 PRO A O 1
ATOM 2046 N N . VAL A 1 260 ? 18.438 -8.75 -15.047 1 98.19 260 VAL A N 1
ATOM 2047 C CA . VAL A 1 260 ? 17.406 -8.969 -14.031 1 98.19 260 VAL A CA 1
ATOM 2048 C C . VAL A 1 260 ? 16.031 -9.078 -14.703 1 98.19 260 VAL A C 1
ATOM 2050 O O . VAL A 1 260 ? 15.617 -8.18 -15.43 1 98.19 260 VAL A O 1
ATOM 2053 N N . VAL A 1 261 ? 15.398 -10.211 -14.484 1 97.5 261 VAL A N 1
ATOM 2054 C CA . VAL A 1 261 ? 14.055 -10.453 -15 1 97.5 261 VAL A CA 1
ATOM 2055 C C . VAL A 1 261 ? 13.062 -10.508 -13.836 1 97.5 261 VAL A C 1
ATOM 2057 O O . VAL A 1 261 ? 13.227 -11.305 -12.914 1 97.5 261 VAL A O 1
ATOM 2060 N N . VAL A 1 262 ? 12.078 -9.68 -13.969 1 95.06 262 VAL A N 1
ATOM 2061 C CA . VAL A 1 262 ? 11.016 -9.695 -12.961 1 95.06 262 VAL A CA 1
ATOM 2062 C C . VAL A 1 262 ? 9.938 -10.695 -13.359 1 95.06 262 VAL A C 1
ATOM 2064 O O . VAL A 1 262 ? 9.422 -10.656 -14.484 1 95.06 262 VAL A O 1
ATOM 2067 N N . ASN A 1 263 ? 9.672 -11.633 -12.5 1 92.94 263 ASN A N 1
ATOM 2068 C CA . ASN A 1 263 ? 8.625 -12.633 -12.664 1 92.94 263 ASN A CA 1
ATOM 2069 C C . ASN A 1 263 ? 7.5 -12.445 -11.656 1 92.94 263 ASN A C 1
ATOM 2071 O O . ASN A 1 263 ? 7.582 -12.93 -10.523 1 92.94 263 ASN A O 1
ATOM 2075 N N . SER A 1 264 ? 6.43 -11.742 -12.039 1 84.56 264 SER A N 1
ATOM 2076 C CA . SER A 1 264 ? 5.418 -11.336 -11.07 1 84.56 264 SER A CA 1
ATOM 2077 C C . SER A 1 264 ? 4.012 -11.5 -11.641 1 84.56 264 SER A C 1
ATOM 2079 O O . SER A 1 264 ? 3.82 -11.469 -12.859 1 84.56 264 SER A O 1
ATOM 2081 N N . SER A 1 265 ? 3.074 -11.758 -10.68 1 76.38 265 SER A N 1
ATOM 2082 C CA . SER A 1 265 ? 1.67 -11.859 -11.062 1 76.38 265 SER A CA 1
ATOM 2083 C C . SER A 1 265 ? 1.066 -10.477 -11.312 1 76.38 265 SER A C 1
ATOM 2085 O O . SER A 1 265 ? 0.086 -10.344 -12.047 1 76.38 265 SER A O 1
ATOM 2087 N N . MET A 1 266 ? 1.574 -9.492 -10.547 1 65.12 266 MET A N 1
ATOM 2088 C CA . MET A 1 266 ? 1.026 -8.141 -10.625 1 65.12 266 MET A CA 1
ATOM 2089 C C . MET A 1 266 ? 1.756 -7.316 -11.68 1 65.12 266 MET A C 1
ATOM 2091 O O . MET A 1 266 ? 2.982 -7.211 -11.648 1 65.12 266 MET A O 1
ATOM 2095 N N . THR A 1 267 ? 1.165 -6.992 -12.797 1 67.44 267 THR A N 1
ATOM 2096 C CA . THR A 1 267 ? 1.861 -6.262 -13.852 1 67.44 267 THR A CA 1
ATOM 2097 C C . THR A 1 267 ? 1.12 -4.977 -14.203 1 67.44 267 THR A C 1
ATOM 2099 O O . THR A 1 267 ? 0.495 -4.879 -15.258 1 67.44 267 THR A O 1
ATOM 2102 N N . THR A 1 268 ? 0.979 -4.223 -13.211 1 70.88 268 THR A N 1
ATOM 2103 C CA . THR A 1 268 ? 0.364 -2.959 -13.602 1 70.88 268 THR A CA 1
ATOM 2104 C C . THR A 1 268 ? 1.366 -2.076 -14.336 1 70.88 268 THR A C 1
ATOM 2106 O O . THR A 1 268 ? 2.576 -2.287 -14.242 1 70.88 268 THR A O 1
ATOM 2109 N N . ASP A 1 269 ? 0.838 -1.182 -15.094 1 74.12 269 ASP A N 1
ATOM 2110 C CA . ASP A 1 269 ? 1.688 -0.231 -15.805 1 74.12 269 ASP A CA 1
ATOM 2111 C C . ASP A 1 269 ? 2.58 0.538 -14.836 1 74.12 269 ASP A C 1
ATOM 2113 O O . ASP A 1 269 ? 3.74 0.821 -15.141 1 74.12 269 ASP A O 1
ATOM 2117 N N . ALA A 1 270 ? 2.033 0.784 -13.734 1 74.56 270 ALA A N 1
ATOM 2118 C CA . ALA A 1 270 ? 2.801 1.527 -12.742 1 74.56 270 ALA A CA 1
ATOM 2119 C C . ALA A 1 270 ? 3.984 0.708 -12.234 1 74.56 270 ALA A C 1
ATOM 2121 O O . ALA A 1 270 ? 5.109 1.209 -12.172 1 74.56 270 ALA A O 1
ATOM 2122 N N . VAL A 1 271 ? 3.758 -0.495 -12.016 1 77.19 271 VAL A N 1
ATOM 2123 C CA . VAL A 1 271 ? 4.812 -1.378 -11.523 1 77.19 271 VAL A CA 1
ATOM 2124 C C . VAL A 1 271 ? 5.855 -1.593 -12.617 1 77.19 271 VAL A C 1
ATOM 2126 O O . VAL A 1 271 ? 7.059 -1.521 -12.359 1 77.19 271 VAL A O 1
ATOM 2129 N N . ARG A 1 272 ? 5.352 -1.753 -13.797 1 82.31 272 ARG A N 1
ATOM 2130 C CA . ARG A 1 272 ? 6.254 -1.935 -14.93 1 82.31 272 ARG A CA 1
ATOM 2131 C C . ARG A 1 272 ? 7.121 -0.697 -15.148 1 82.31 272 ARG A C 1
ATOM 2133 O O . ARG A 1 272 ? 8.32 -0.809 -15.383 1 82.31 272 ARG A O 1
ATOM 2140 N N . GLY A 1 273 ? 6.469 0.387 -15.117 1 80.25 273 GLY A N 1
ATOM 2141 C CA . GLY A 1 273 ? 7.203 1.634 -15.266 1 80.25 273 GLY A CA 1
ATOM 2142 C C . GLY A 1 273 ? 8.297 1.81 -14.227 1 80.25 273 GLY A C 1
ATOM 2143 O O . GLY A 1 273 ? 9.43 2.172 -14.57 1 80.25 273 GLY A O 1
ATOM 2144 N N . LYS A 1 274 ? 7.977 1.551 -13 1 79.06 274 LYS A N 1
ATOM 2145 C CA . LYS A 1 274 ? 8.953 1.66 -11.93 1 79.06 274 LYS A CA 1
ATOM 2146 C C . LYS A 1 274 ? 10.117 0.699 -12.148 1 79.06 274 LYS A C 1
ATOM 2148 O O . LYS A 1 274 ? 11.281 1.068 -11.953 1 79.06 274 LYS A O 1
ATOM 2153 N N . MET A 1 275 ? 9.828 -0.467 -12.539 1 85.38 275 MET A N 1
ATOM 2154 C CA . MET A 1 275 ? 10.859 -1.476 -12.758 1 85.38 275 MET A CA 1
ATOM 2155 C C . MET A 1 275 ? 11.742 -1.102 -13.945 1 85.38 275 MET A C 1
ATOM 2157 O O . MET A 1 275 ? 12.953 -1.324 -13.914 1 85.38 275 MET A O 1
ATOM 2161 N N . ASN A 1 276 ? 11.125 -0.518 -14.945 1 86.56 276 ASN A N 1
ATOM 2162 C CA . ASN A 1 276 ? 11.891 -0.039 -16.094 1 86.56 276 ASN A CA 1
ATOM 2163 C C . ASN A 1 276 ? 12.852 1.075 -15.695 1 86.56 276 ASN A C 1
ATOM 2165 O O . ASN A 1 276 ? 13.992 1.12 -16.172 1 86.56 276 ASN A O 1
ATOM 2169 N N . GLN A 1 277 ? 12.391 1.861 -14.898 1 82.81 277 GLN A N 1
ATOM 2170 C CA . GLN A 1 277 ? 13.242 2.943 -14.422 1 82.81 277 GLN A CA 1
ATOM 2171 C C . GLN A 1 277 ? 14.445 2.398 -13.648 1 82.81 277 GLN A C 1
ATOM 2173 O O . GLN A 1 277 ? 15.531 2.977 -13.695 1 82.81 277 GLN A O 1
ATOM 2178 N N . ILE A 1 278 ? 14.203 1.392 -12.867 1 85.5 278 ILE A N 1
ATOM 2179 C CA . ILE A 1 278 ? 15.297 0.748 -12.141 1 85.5 278 ILE A CA 1
ATOM 2180 C C . ILE A 1 278 ? 16.281 0.135 -13.133 1 85.5 278 ILE A C 1
ATOM 2182 O O . ILE A 1 278 ? 17.484 0.042 -12.844 1 85.5 278 ILE A O 1
ATOM 2186 N N . GLY A 1 279 ? 15.773 -0.303 -14.312 1 93.12 279 GLY A N 1
ATOM 2187 C CA . GLY A 1 279 ? 16.625 -0.817 -15.367 1 93.12 279 GLY A CA 1
ATOM 2188 C C . GLY A 1 279 ? 16.609 -2.33 -15.469 1 93.12 279 GLY A C 1
ATOM 2189 O O . GLY A 1 279 ? 17.625 -2.951 -15.797 1 93.12 279 GLY A O 1
ATOM 2190 N N . VAL A 1 280 ? 15.516 -2.883 -15.141 1 95.25 280 VAL A N 1
ATOM 2191 C CA . VAL A 1 280 ? 15.422 -4.336 -15.258 1 95.25 280 VAL A CA 1
ATOM 2192 C C . VAL A 1 280 ? 15.438 -4.73 -16.734 1 95.25 280 VAL A C 1
ATOM 2194 O O . VAL A 1 280 ? 15.109 -3.92 -17.609 1 95.25 280 VAL A O 1
ATOM 2197 N N . ASP A 1 281 ? 15.805 -5.953 -17.031 1 96.69 281 ASP A N 1
ATOM 2198 C CA . ASP A 1 281 ? 16.047 -6.391 -18.406 1 96.69 281 ASP A CA 1
ATOM 2199 C C . ASP A 1 281 ? 14.836 -7.125 -18.984 1 96.69 281 ASP A C 1
ATOM 2201 O O . ASP A 1 281 ? 14.789 -7.414 -20.172 1 96.69 281 ASP A O 1
ATOM 2205 N N . GLY A 1 282 ? 13.883 -7.41 -18.125 1 94.12 282 GLY A N 1
ATOM 2206 C CA . GLY A 1 282 ? 12.672 -8.078 -18.578 1 94.12 282 GLY A CA 1
ATOM 2207 C C . GLY A 1 282 ? 11.602 -8.172 -17.516 1 94.12 282 GLY A C 1
ATOM 2208 O O . GLY A 1 282 ? 11.914 -8.141 -16.312 1 94.12 282 GLY A O 1
ATOM 2209 N N . PHE A 1 283 ? 10.438 -8.219 -18.062 1 91.81 283 PHE A N 1
ATOM 2210 C CA . PHE A 1 283 ? 9.258 -8.438 -17.234 1 91.81 283 PHE A CA 1
ATOM 2211 C C . PHE A 1 283 ? 8.43 -9.602 -17.766 1 91.81 283 PHE A C 1
ATOM 2213 O O . PHE A 1 283 ? 8.062 -9.625 -18.938 1 91.81 283 PHE A O 1
ATOM 2220 N N . VAL A 1 284 ? 8.188 -10.57 -16.859 1 91.12 284 VAL A N 1
ATOM 2221 C CA . VAL A 1 284 ? 7.453 -11.75 -17.297 1 91.12 284 VAL A CA 1
ATOM 2222 C C . VAL A 1 284 ? 6.367 -12.094 -16.281 1 91.12 284 VAL A C 1
ATOM 2224 O O . VAL A 1 284 ? 6.625 -12.102 -15.07 1 91.12 284 VAL A O 1
ATOM 2227 N N . GLY A 1 285 ? 5.156 -12.367 -16.766 1 85.88 285 GLY A N 1
ATOM 2228 C CA . GLY A 1 285 ? 4.113 -12.891 -15.898 1 85.88 285 GLY A CA 1
ATOM 2229 C C . GLY A 1 285 ? 4.41 -14.289 -15.391 1 85.88 285 GLY A C 1
ATOM 2230 O O . GLY A 1 285 ? 5.066 -15.078 -16.078 1 85.88 285 GLY A O 1
ATOM 2231 N N . LYS A 1 286 ? 3.871 -14.609 -14.258 1 85.19 286 LYS A N 1
ATOM 2232 C CA . LYS A 1 286 ? 4.176 -15.883 -13.617 1 85.19 286 LYS A CA 1
ATOM 2233 C C . LYS A 1 286 ? 3.682 -17.062 -14.461 1 85.19 286 LYS A C 1
ATOM 2235 O O . LYS A 1 286 ? 4.234 -18.156 -14.383 1 85.19 286 LYS A O 1
ATOM 2240 N N . THR A 1 287 ? 2.713 -16.844 -15.328 1 82.31 287 THR A N 1
ATOM 2241 C CA . THR A 1 287 ? 2.164 -17.938 -16.125 1 82.31 287 THR A CA 1
ATOM 2242 C C . THR A 1 287 ? 2.74 -17.922 -17.531 1 82.31 287 THR A C 1
ATOM 2244 O O . THR A 1 287 ? 2.355 -18.734 -18.375 1 82.31 287 THR A O 1
ATOM 2247 N N . ASP A 1 288 ? 3.576 -17.031 -17.781 1 88.56 288 ASP A N 1
ATOM 2248 C CA . ASP A 1 288 ? 4.117 -16.875 -19.125 1 88.56 288 ASP A CA 1
ATOM 2249 C C . ASP A 1 288 ? 5.445 -17.625 -19.281 1 88.56 288 ASP A C 1
ATOM 2251 O O . ASP A 1 288 ? 6.492 -17 -19.453 1 88.56 288 ASP A O 1
ATOM 2255 N N . ILE A 1 289 ? 5.367 -18.875 -19.438 1 92.88 289 ILE A N 1
ATOM 2256 C CA . ILE A 1 289 ? 6.535 -19.75 -19.484 1 92.88 289 ILE A CA 1
ATOM 2257 C C . ILE A 1 289 ? 7.293 -19.531 -20.797 1 92.88 289 ILE A C 1
ATOM 2259 O O . ILE A 1 289 ? 8.523 -19.578 -20.828 1 92.88 289 ILE A O 1
ATOM 2263 N N . SER A 1 290 ? 6.555 -19.25 -21.797 1 94.25 290 SER A N 1
ATOM 2264 C CA . SER A 1 290 ? 7.176 -19.031 -23.109 1 94.25 290 SER A CA 1
ATOM 2265 C C . SER A 1 290 ? 8.125 -17.844 -23.078 1 94.25 290 SER A C 1
ATOM 2267 O O . SER A 1 290 ? 9.273 -17.938 -23.5 1 94.25 290 SER A O 1
ATOM 2269 N N . THR A 1 291 ? 7.621 -16.766 -22.531 1 94.38 291 THR A N 1
ATOM 2270 C CA . THR A 1 291 ? 8.438 -15.562 -22.438 1 94.38 291 THR A CA 1
ATOM 2271 C C . THR A 1 291 ? 9.625 -15.773 -21.5 1 94.38 291 THR A C 1
ATOM 2273 O O . THR A 1 291 ? 10.727 -15.305 -21.781 1 94.38 291 THR A O 1
ATOM 2276 N N . LEU A 1 292 ? 9.383 -16.453 -20.391 1 96 292 LEU A N 1
ATOM 2277 C CA . LEU A 1 292 ? 10.477 -16.75 -19.453 1 96 292 LEU A CA 1
ATOM 2278 C C . LEU A 1 292 ? 11.57 -17.547 -20.156 1 96 292 LEU A C 1
ATOM 2280 O O . LEU A 1 292 ? 12.758 -17.266 -19.969 1 96 292 LEU A O 1
ATOM 2284 N N . TYR A 1 293 ? 11.203 -18.484 -20.953 1 96.62 293 TYR A N 1
ATOM 2285 C CA . TYR A 1 293 ? 12.156 -19.312 -21.688 1 96.62 293 TYR A CA 1
ATOM 2286 C C . TYR A 1 293 ? 12.961 -18.469 -22.688 1 96.62 293 TYR A C 1
ATOM 2288 O O . TYR A 1 293 ? 14.188 -18.578 -22.734 1 96.62 293 TYR A O 1
ATOM 2296 N N . ASP A 1 294 ? 12.242 -17.672 -23.438 1 96.31 294 ASP A N 1
ATOM 2297 C CA . ASP A 1 294 ? 12.891 -16.828 -24.438 1 96.31 294 ASP A CA 1
ATOM 2298 C C . ASP A 1 294 ? 13.93 -15.906 -23.797 1 96.31 294 ASP A C 1
ATOM 2300 O O . ASP A 1 294 ? 15.023 -15.734 -24.328 1 96.31 294 ASP A O 1
ATOM 2304 N N . LEU A 1 295 ? 13.586 -15.344 -22.688 1 96.25 295 LEU A N 1
ATOM 2305 C CA . LEU A 1 295 ? 14.5 -14.445 -22 1 96.25 295 LEU A CA 1
ATOM 2306 C C . LEU A 1 295 ? 15.688 -15.203 -21.438 1 96.25 295 LEU A C 1
ATOM 2308 O O . LEU A 1 295 ? 16.828 -14.734 -21.516 1 96.25 295 LEU A O 1
ATOM 2312 N N . THR A 1 296 ? 15.414 -16.312 -20.844 1 96.75 296 THR A N 1
ATOM 2313 C CA . THR A 1 296 ? 16.484 -17.141 -20.312 1 96.75 296 THR A CA 1
ATOM 2314 C C . THR A 1 296 ? 17.469 -17.531 -21.406 1 96.75 296 THR A C 1
ATOM 2316 O O . THR A 1 296 ? 18.688 -17.422 -21.234 1 96.75 296 THR A O 1
ATOM 2319 N N . LYS A 1 297 ? 16.953 -17.922 -22.531 1 95.62 297 LYS A N 1
ATOM 2320 C CA . LYS A 1 297 ? 17.781 -18.266 -23.688 1 95.62 297 LYS A CA 1
ATOM 2321 C C . LYS A 1 297 ? 18.594 -17.078 -24.141 1 95.62 297 LYS A C 1
ATOM 2323 O O . LYS A 1 297 ? 19.797 -17.203 -24.391 1 95.62 297 LYS A O 1
ATOM 2328 N N . ARG A 1 298 ? 17.984 -15.93 -24.203 1 95.56 298 ARG A N 1
ATOM 2329 C CA . ARG A 1 298 ? 18.625 -14.703 -24.656 1 95.56 298 ARG A CA 1
ATOM 2330 C C . ARG A 1 298 ? 19.781 -14.312 -23.734 1 95.56 298 ARG A C 1
ATOM 2332 O O . ARG A 1 298 ? 20.859 -13.953 -24.203 1 95.56 298 ARG A O 1
ATOM 2339 N N . PHE A 1 299 ? 19.594 -14.43 -22.438 1 95.75 299 PHE A N 1
ATOM 2340 C CA . PHE A 1 299 ? 20.547 -13.875 -21.5 1 95.75 299 PHE A CA 1
ATOM 2341 C C . PHE A 1 299 ? 21.641 -14.875 -21.188 1 95.75 299 PHE A C 1
ATOM 2343 O O . PHE A 1 299 ? 22.766 -14.492 -20.812 1 95.75 299 PHE A O 1
ATOM 2350 N N . LEU A 1 300 ? 21.406 -16.141 -21.297 1 94.5 300 LEU A N 1
ATOM 2351 C CA . LEU A 1 300 ? 22.391 -17.141 -20.922 1 94.5 300 LEU A CA 1
ATOM 2352 C C . LEU A 1 300 ? 23.203 -17.594 -22.141 1 94.5 300 LEU A C 1
ATOM 2354 O O . LEU A 1 300 ? 24.312 -18.094 -22 1 94.5 300 LEU A O 1
ATOM 2358 N N . ILE A 1 301 ? 22.688 -17.609 -23.234 1 84.25 301 ILE A N 1
ATOM 2359 C CA . ILE A 1 301 ? 23.344 -18.125 -24.422 1 84.25 301 ILE A CA 1
ATOM 2360 C C . ILE A 1 301 ? 23.75 -16.984 -25.344 1 84.25 301 ILE A C 1
ATOM 2362 O O . ILE A 1 301 ? 24.891 -16.922 -25.828 1 84.25 301 ILE A O 1
ATOM 2366 N N . ARG A 1 302 ? 22.766 -16.031 -25.75 1 66.69 302 ARG A N 1
ATOM 2367 C CA . ARG A 1 302 ? 23.047 -15.141 -26.875 1 66.69 302 ARG A CA 1
ATOM 2368 C C . ARG A 1 302 ? 23.734 -13.867 -26.406 1 66.69 302 ARG A C 1
ATOM 2370 O O . ARG A 1 302 ? 23.453 -13.375 -25.312 1 66.69 302 ARG A O 1
ATOM 2377 N N . MET B 1 1 ? 39 14.922 -7.566 1 20.59 1 MET B N 1
ATOM 2378 C CA . MET B 1 1 ? 38 15.852 -7.027 1 20.59 1 MET B CA 1
ATOM 2379 C C . MET B 1 1 ? 36.656 15.68 -7.719 1 20.59 1 MET B C 1
ATOM 2381 O O . MET B 1 1 ? 35.656 16.219 -7.27 1 20.59 1 MET B O 1
ATOM 2385 N N . SER B 1 2 ? 36.594 15.367 -9.008 1 23.98 2 SER B N 1
ATOM 2386 C CA . SER B 1 2 ? 35.562 15.18 -10.023 1 23.98 2 SER B CA 1
ATOM 2387 C C . SER B 1 2 ? 34.812 13.875 -9.812 1 23.98 2 SER B C 1
ATOM 2389 O O . SER B 1 2 ? 33.844 13.602 -10.5 1 23.98 2 SER B O 1
ATOM 2391 N N . GLY B 1 3 ? 35.406 12.922 -9.148 1 25.91 3 GLY B N 1
ATOM 2392 C CA . GLY B 1 3 ? 34.938 11.547 -9.062 1 25.91 3 GLY B CA 1
ATOM 2393 C C . GLY B 1 3 ? 33.719 11.391 -8.18 1 25.91 3 GLY B C 1
ATOM 2394 O O . GLY B 1 3 ? 33.125 10.312 -8.125 1 25.91 3 GLY B O 1
ATOM 2395 N N . ILE B 1 4 ? 33.562 12.18 -7.09 1 30.33 4 ILE B N 1
ATOM 2396 C CA . ILE B 1 4 ? 32.531 12.141 -6.066 1 30.33 4 ILE B CA 1
ATOM 2397 C C . ILE B 1 4 ? 31.203 12.641 -6.648 1 30.33 4 ILE B C 1
ATOM 2399 O O . ILE B 1 4 ? 30.141 12.398 -6.078 1 30.33 4 ILE B O 1
ATOM 2403 N N . SER B 1 5 ? 31.219 13.547 -7.656 1 31.39 5 SER B N 1
ATOM 2404 C CA . SER B 1 5 ? 30.047 14.195 -8.234 1 31.39 5 SER B CA 1
ATOM 2405 C C . SER B 1 5 ? 29.141 13.18 -8.938 1 31.39 5 SER B C 1
ATOM 2407 O O . SER B 1 5 ? 27.922 13.344 -8.969 1 31.39 5 SER B O 1
ATOM 2409 N N . GLY B 1 6 ? 29.75 12.195 -9.664 1 31.64 6 GLY B N 1
ATOM 2410 C CA . GLY B 1 6 ? 29.016 11.227 -10.453 1 31.64 6 GLY B CA 1
ATOM 2411 C C . GLY B 1 6 ? 28.203 10.266 -9.609 1 31.64 6 GLY B C 1
ATOM 2412 O O . GLY B 1 6 ? 27.234 9.664 -10.094 1 31.64 6 GLY B O 1
ATOM 2413 N N . SER B 1 7 ? 28.641 9.93 -8.391 1 30.88 7 SER B N 1
ATOM 2414 C CA . SER B 1 7 ? 28 8.953 -7.508 1 30.88 7 SER B CA 1
ATOM 2415 C C . SER B 1 7 ? 26.734 9.516 -6.887 1 30.88 7 SER B C 1
ATOM 2417 O O . SER B 1 7 ? 25.781 8.773 -6.645 1 30.88 7 SER B O 1
ATOM 2419 N N . VAL B 1 8 ? 26.641 10.781 -6.488 1 31.41 8 VAL B N 1
ATOM 2420 C CA . VAL B 1 8 ? 25.469 11.445 -5.938 1 31.41 8 VAL B CA 1
ATOM 2421 C C . VAL B 1 8 ? 24.406 11.617 -7.027 1 31.41 8 VAL B C 1
ATOM 2423 O O . VAL B 1 8 ? 23.219 11.414 -6.777 1 31.41 8 VAL B O 1
ATOM 2426 N N . GLU B 1 9 ? 24.766 12.117 -8.227 1 32.78 9 GLU B N 1
ATOM 2427 C CA . GLU B 1 9 ? 23.844 12.273 -9.336 1 32.78 9 GLU B CA 1
ATOM 2428 C C . GLU B 1 9 ? 23.156 10.953 -9.68 1 32.78 9 GLU B C 1
ATOM 2430 O O . GLU B 1 9 ? 21.953 10.922 -9.961 1 32.78 9 GLU B O 1
ATOM 2435 N N . GLN B 1 10 ? 23.906 9.93 -9.805 1 32.69 10 GLN B N 1
ATOM 2436 C CA . GLN B 1 10 ? 23.391 8.594 -10.102 1 32.69 10 GLN B CA 1
ATOM 2437 C C . GLN B 1 10 ? 22.5 8.086 -8.969 1 32.69 10 GLN B C 1
ATOM 2439 O O . GLN B 1 10 ? 21.484 7.434 -9.219 1 32.69 10 GLN B O 1
ATOM 2444 N N . MET B 1 11 ? 22.859 8.375 -7.742 1 33.22 11 MET B N 1
ATOM 2445 C CA . MET B 1 11 ? 22.031 7.996 -6.602 1 33.22 11 MET B CA 1
ATOM 2446 C C . MET B 1 11 ? 20.766 8.852 -6.547 1 33.22 11 MET B C 1
ATOM 2448 O O . MET B 1 11 ? 19.719 8.375 -6.121 1 33.22 11 MET B O 1
ATOM 2452 N N . THR B 1 12 ? 20.781 10.172 -6.703 1 35.53 12 THR B N 1
ATOM 2453 C CA . THR B 1 12 ? 19.672 11.117 -6.695 1 35.53 12 THR B CA 1
ATOM 2454 C C . THR B 1 12 ? 18.719 10.852 -7.855 1 35.53 12 THR B C 1
ATOM 2456 O O . THR B 1 12 ? 17.516 11.047 -7.73 1 35.53 12 THR B O 1
ATOM 2459 N N . GLN B 1 13 ? 19.203 10.852 -9.086 1 37.12 13 GLN B N 1
ATOM 2460 C CA . GLN B 1 13 ? 18.344 10.688 -10.266 1 37.12 13 GLN B CA 1
ATOM 2461 C C . GLN B 1 13 ? 17.438 9.477 -10.109 1 37.12 13 GLN B C 1
ATOM 2463 O O . GLN B 1 13 ? 16.328 9.445 -10.672 1 37.12 13 GLN B O 1
ATOM 2468 N N . GLY B 1 14 ? 17.938 8.328 -9.695 1 36.53 14 GLY B N 1
ATOM 2469 C CA . GLY B 1 14 ? 17.125 7.113 -9.711 1 36.53 14 GLY B CA 1
ATOM 2470 C C . GLY B 1 14 ? 16.109 7.059 -8.594 1 36.53 14 GLY B C 1
ATOM 2471 O O . GLY B 1 14 ? 15.797 5.98 -8.078 1 36.53 14 GLY B O 1
ATOM 2472 N N . HIS B 1 15 ? 16.078 8.234 -7.828 1 41.47 15 HIS B N 1
ATOM 2473 C CA . HIS B 1 15 ? 15.125 8.125 -6.727 1 41.47 15 HIS B CA 1
ATOM 2474 C C . HIS B 1 15 ? 13.844 7.434 -7.172 1 41.47 15 HIS B C 1
ATOM 2476 O O . HIS B 1 15 ? 13.18 7.891 -8.102 1 41.47 15 HIS B O 1
ATOM 2482 N N . LEU B 1 16 ? 13.828 6.113 -6.926 1 49.28 16 LEU B N 1
ATOM 2483 C CA . LEU B 1 16 ? 12.859 5.059 -7.172 1 49.28 16 LEU B CA 1
ATOM 2484 C C . LEU B 1 16 ? 11.438 5.547 -6.883 1 49.28 16 LEU B C 1
ATOM 2486 O O . LEU B 1 16 ? 11.18 6.094 -5.812 1 49.28 16 LEU B O 1
ATOM 2490 N N . ARG B 1 17 ? 10.836 5.934 -7.965 1 54.03 17 ARG B N 1
ATOM 2491 C CA . ARG B 1 17 ? 9.438 6.359 -7.984 1 54.03 17 ARG B CA 1
ATOM 2492 C C . ARG B 1 17 ? 8.578 5.453 -7.109 1 54.03 17 ARG B C 1
ATOM 2494 O O . ARG B 1 17 ? 8.578 4.23 -7.281 1 54.03 17 ARG B O 1
ATOM 2501 N N . ASN B 1 18 ? 8.133 6.188 -5.918 1 64.94 18 ASN B N 1
ATOM 2502 C CA . ASN B 1 18 ? 7.285 5.488 -4.961 1 64.94 18 ASN B CA 1
ATOM 2503 C C . ASN B 1 18 ? 5.902 5.199 -5.543 1 64.94 18 ASN B C 1
ATOM 2505 O O . ASN B 1 18 ? 5.398 5.965 -6.367 1 64.94 18 ASN B O 1
ATOM 2509 N N . VAL B 1 19 ? 5.492 4.004 -5.559 1 72.25 19 VAL B N 1
ATOM 2510 C CA . VAL B 1 19 ? 4.148 3.588 -5.938 1 72.25 19 VAL B CA 1
ATOM 2511 C C . VAL B 1 19 ? 3.197 3.775 -4.758 1 72.25 19 VAL B C 1
ATOM 2513 O O . VAL B 1 19 ? 3.533 3.436 -3.621 1 72.25 19 VAL B O 1
ATOM 2516 N N . GLN B 1 20 ? 2.109 4.496 -5.047 1 80.06 20 GLN B N 1
ATOM 2517 C CA . GLN B 1 20 ? 1.053 4.641 -4.055 1 80.06 20 GLN B CA 1
ATOM 2518 C C . GLN B 1 20 ? -0.177 3.82 -4.434 1 80.06 20 GLN B C 1
ATOM 2520 O O . GLN B 1 20 ? -0.508 3.699 -5.613 1 80.06 20 GLN B O 1
ATOM 2525 N N . GLN B 1 21 ? -0.806 3.316 -3.443 1 86.12 21 GLN B N 1
ATOM 2526 C CA . GLN B 1 21 ? -2.088 2.646 -3.643 1 86.12 21 GLN B CA 1
ATOM 2527 C C . GLN B 1 21 ? -3.252 3.58 -3.322 1 86.12 21 GLN B C 1
ATOM 2529 O O . GLN B 1 21 ? -3.32 4.141 -2.227 1 86.12 21 GLN B O 1
ATOM 2534 N N . LEU B 1 22 ? -4.16 3.746 -4.297 1 92.12 22 LEU B N 1
ATOM 2535 C CA . LEU B 1 22 ? -5.297 4.652 -4.156 1 92.12 22 LEU B CA 1
ATOM 2536 C C . LEU B 1 22 ? -6.613 3.885 -4.203 1 92.12 22 LEU B C 1
ATOM 2538 O O . LEU B 1 22 ? -6.812 3.043 -5.078 1 92.12 22 LEU B O 1
ATOM 2542 N N . ALA B 1 23 ? -7.465 4.156 -3.23 1 95.5 23 ALA B N 1
ATOM 2543 C CA . ALA B 1 23 ? -8.859 3.738 -3.346 1 95.5 23 ALA B CA 1
ATOM 2544 C C . ALA B 1 23 ? -9.664 4.73 -4.18 1 95.5 23 ALA B C 1
ATOM 2546 O O . ALA B 1 23 ? -9.797 5.898 -3.809 1 95.5 23 ALA B O 1
ATOM 2547 N N . VAL B 1 24 ? -10.188 4.262 -5.281 1 96.44 24 VAL B N 1
ATOM 2548 C CA . VAL B 1 24 ? -10.922 5.105 -6.219 1 96.44 24 VAL B CA 1
ATOM 2549 C C . VAL B 1 24 ? -12.422 4.832 -6.098 1 96.44 24 VAL B C 1
ATOM 2551 O O . VAL B 1 24 ? -12.844 3.676 -6.039 1 96.44 24 VAL B O 1
ATOM 2554 N N . PHE B 1 25 ? -13.203 5.922 -6.051 1 96.38 25 PHE B N 1
ATOM 2555 C CA . PHE B 1 25 ? -14.625 5.734 -5.801 1 96.38 25 PHE B CA 1
ATOM 2556 C C . PHE B 1 25 ? -15.438 6.859 -6.438 1 96.38 25 PHE B C 1
ATOM 2558 O O . PHE B 1 25 ? -14.891 7.906 -6.785 1 96.38 25 PHE B O 1
ATOM 2565 N N . TYR B 1 26 ? -16.75 6.547 -6.535 1 94.12 26 TYR B N 1
ATOM 2566 C CA . TYR B 1 26 ? -17.734 7.527 -6.984 1 94.12 26 TYR B CA 1
ATOM 2567 C C . TYR B 1 26 ? -18.422 8.188 -5.797 1 94.12 26 TYR B C 1
ATOM 2569 O O . TYR B 1 26 ? -18.656 7.551 -4.766 1 94.12 26 TYR B O 1
ATOM 2577 N N . THR B 1 27 ? -18.641 9.43 -6.016 1 94.19 27 THR B N 1
ATOM 2578 C CA . THR B 1 27 ? -19.641 10.086 -5.18 1 94.19 27 THR B CA 1
ATOM 2579 C C . THR B 1 27 ? -20.844 10.531 -6.016 1 94.19 27 THR B C 1
ATOM 2581 O O . THR B 1 27 ? -21.281 9.812 -6.922 1 94.19 27 THR B O 1
ATOM 2584 N N . GLY B 1 28 ? -21.469 11.695 -5.66 1 87.19 28 GLY B N 1
ATOM 2585 C CA . GLY B 1 28 ? -22.578 12.195 -6.445 1 87.19 28 GLY B CA 1
ATOM 2586 C C . GLY B 1 28 ? -22.156 12.711 -7.809 1 87.19 28 GLY B C 1
ATOM 2587 O O . GLY B 1 28 ? -21 13.07 -8.016 1 87.19 28 GLY B O 1
ATOM 2588 N N . HIS B 1 29 ? -23 12.695 -8.805 1 83.06 29 HIS B N 1
ATOM 2589 C CA . HIS B 1 29 ? -22.781 13.266 -10.125 1 83.06 29 HIS B CA 1
ATOM 2590 C C . HIS B 1 29 ? -21.688 12.523 -10.883 1 83.06 29 HIS B C 1
ATOM 2592 O O . HIS B 1 29 ? -20.953 13.117 -11.664 1 83.06 29 HIS B O 1
ATOM 2598 N N . ASN B 1 30 ? -21.422 11.344 -10.531 1 83.88 30 ASN B N 1
ATOM 2599 C CA . ASN B 1 30 ? -20.406 10.492 -11.141 1 83.88 30 ASN B CA 1
ATOM 2600 C C . ASN B 1 30 ? -19 11.086 -10.984 1 83.88 30 ASN B C 1
ATOM 2602 O O . ASN B 1 30 ? -18.156 10.906 -11.859 1 83.88 30 ASN B O 1
ATOM 2606 N N . ASN B 1 31 ? -18.922 11.906 -9.945 1 93.25 31 ASN B N 1
ATOM 2607 C CA . ASN B 1 31 ? -17.578 12.398 -9.633 1 93.25 31 ASN B CA 1
ATOM 2608 C C . ASN B 1 31 ? -16.688 11.281 -9.109 1 93.25 31 ASN B C 1
ATOM 2610 O O . ASN B 1 31 ? -17.125 10.422 -8.344 1 93.25 31 ASN B O 1
ATOM 2614 N N . ILE B 1 32 ? -15.422 11.266 -9.617 1 95.94 32 ILE B N 1
ATOM 2615 C CA . ILE B 1 32 ? -14.469 10.234 -9.234 1 95.94 32 ILE B CA 1
ATOM 2616 C C . ILE B 1 32 ? -13.398 10.828 -8.328 1 95.94 32 ILE B C 1
ATOM 2618 O O . ILE B 1 32 ? -12.688 11.758 -8.727 1 95.94 32 ILE B O 1
ATOM 2622 N N . TYR B 1 33 ? -13.352 10.289 -7.125 1 96.69 33 TYR B N 1
ATOM 2623 C CA . TYR B 1 33 ? -12.367 10.719 -6.137 1 96.69 33 TYR B CA 1
ATOM 2624 C C . TYR B 1 33 ? -11.461 9.562 -5.742 1 96.69 33 TYR B C 1
ATOM 2626 O O . TYR B 1 33 ? -11.75 8.398 -6.039 1 96.69 33 TYR B O 1
ATOM 2634 N N . ALA B 1 34 ? -10.352 9.93 -5.129 1 96.44 34 ALA B N 1
ATOM 2635 C CA . ALA B 1 34 ? -9.445 8.898 -4.621 1 96.44 34 ALA B CA 1
ATOM 2636 C C . ALA B 1 34 ? -8.812 9.328 -3.301 1 96.44 34 ALA B C 1
ATOM 2638 O O . ALA B 1 34 ? -8.742 10.523 -2.998 1 96.44 34 ALA B O 1
ATOM 2639 N N . ILE B 1 35 ? -8.438 8.359 -2.533 1 94.56 35 ILE B N 1
ATOM 2640 C CA . ILE B 1 35 ? -7.699 8.562 -1.293 1 94.56 35 ILE B CA 1
ATOM 2641 C C . ILE B 1 35 ? -6.609 7.504 -1.158 1 94.56 35 ILE B C 1
ATOM 2643 O O . ILE B 1 35 ? -6.781 6.367 -1.609 1 94.56 35 ILE B O 1
ATOM 2647 N N . ASN B 1 36 ? -5.469 7.906 -0.596 1 89.19 36 ASN B N 1
ATOM 2648 C CA . ASN B 1 36 ? -4.398 6.953 -0.321 1 89.19 36 ASN B CA 1
ATOM 2649 C C . ASN B 1 36 ? -4.848 5.875 0.663 1 89.19 36 ASN B C 1
ATOM 2651 O O . ASN B 1 36 ? -5.375 6.188 1.733 1 89.19 36 ASN B O 1
ATOM 2655 N N . ILE B 1 37 ? -4.609 4.617 0.302 1 89.94 37 ILE B N 1
ATOM 2656 C CA . ILE B 1 37 ? -5.039 3.475 1.101 1 89.94 37 ILE B CA 1
ATOM 2657 C C . ILE B 1 37 ? -4.391 3.535 2.48 1 89.94 37 ILE B C 1
ATOM 2659 O O . ILE B 1 37 ? -4.992 3.125 3.477 1 89.94 37 ILE B O 1
ATOM 2663 N N . ALA B 1 38 ? -3.275 4.121 2.572 1 82.81 38 ALA B N 1
ATOM 2664 C CA . ALA B 1 38 ? -2.551 4.215 3.836 1 82.81 38 ALA B CA 1
ATOM 2665 C C . ALA B 1 38 ? -3.326 5.047 4.852 1 82.81 38 ALA B C 1
ATOM 2667 O O . ALA B 1 38 ? -3.123 4.91 6.062 1 82.81 38 ALA B O 1
ATOM 2668 N N . LYS B 1 39 ? -4.223 5.84 4.375 1 87.19 39 LYS B N 1
ATOM 2669 C CA . LYS B 1 39 ? -5.016 6.699 5.25 1 87.19 39 LYS B CA 1
ATOM 2670 C C . LYS B 1 39 ? -6.324 6.02 5.645 1 87.19 39 LYS B C 1
ATOM 2672 O O . LYS B 1 39 ? -7.051 6.516 6.512 1 87.19 39 LYS B O 1
ATOM 2677 N N . VAL B 1 40 ? -6.648 4.91 5.055 1 91.5 40 VAL B N 1
ATOM 2678 C CA . VAL B 1 40 ? -7.941 4.258 5.227 1 91.5 40 VAL B CA 1
ATOM 2679 C C . VAL B 1 40 ? -7.844 3.213 6.34 1 91.5 40 VAL B C 1
ATOM 2681 O O . VAL B 1 40 ? -6.953 2.359 6.324 1 91.5 40 VAL B O 1
ATOM 2684 N N . LYS B 1 41 ? -8.734 3.297 7.238 1 90.56 41 LYS B N 1
ATOM 2685 C CA . LYS B 1 41 ? -8.789 2.312 8.312 1 90.56 41 LYS B CA 1
ATOM 2686 C C . LYS B 1 41 ? -9.711 1.152 7.949 1 90.56 41 LYS B C 1
ATOM 2688 O O . LYS B 1 41 ? -9.43 -0.001 8.281 1 90.56 41 LYS B O 1
ATOM 2693 N N . ALA B 1 42 ? -10.867 1.554 7.332 1 91.5 42 ALA B N 1
ATOM 2694 C CA . ALA B 1 42 ? -11.844 0.527 6.973 1 91.5 42 ALA B CA 1
ATOM 2695 C C . ALA B 1 42 ? -12.836 1.053 5.949 1 91.5 42 ALA B C 1
ATOM 2697 O O . ALA B 1 42 ? -12.961 2.266 5.75 1 91.5 42 ALA B O 1
ATOM 2698 N N . PHE B 1 43 ? -13.43 0.067 5.301 1 92.25 43 PHE B N 1
ATOM 2699 C CA . PHE B 1 43 ? -14.609 0.327 4.488 1 92.25 43 PHE B CA 1
ATOM 2700 C C . PHE B 1 43 ? -15.859 -0.202 5.176 1 92.25 43 PHE B C 1
ATOM 2702 O O . PHE B 1 43 ? -15.961 -1.395 5.473 1 92.25 43 PHE B O 1
ATOM 2709 N N . ILE B 1 44 ? -16.812 0.705 5.398 1 93 44 ILE B N 1
ATOM 2710 C CA . ILE B 1 44 ? -17.984 0.354 6.18 1 93 44 ILE B CA 1
ATOM 2711 C C . ILE B 1 44 ? -19.234 0.504 5.32 1 93 44 ILE B C 1
ATOM 2713 O O . ILE B 1 44 ? -19.375 1.48 4.582 1 93 44 ILE B O 1
ATOM 2717 N N . ILE B 1 45 ? -20.125 -0.467 5.469 1 92.31 45 ILE B N 1
ATOM 2718 C CA . ILE B 1 45 ? -21.406 -0.375 4.777 1 92.31 45 ILE B CA 1
ATOM 2719 C C . ILE B 1 45 ? -22.297 0.653 5.473 1 92.31 45 ILE B C 1
ATOM 2721 O O . ILE B 1 45 ? -22.562 0.546 6.672 1 92.31 45 ILE B O 1
ATOM 2725 N N . THR B 1 46 ? -22.75 1.549 4.703 1 93.06 46 THR B N 1
ATOM 2726 C CA . THR B 1 46 ? -23.5 2.666 5.273 1 93.06 46 THR B CA 1
ATOM 2727 C C . THR B 1 46 ? -24.719 2.168 6.027 1 93.06 46 THR B C 1
ATOM 2729 O O . THR B 1 46 ? -25 2.631 7.137 1 93.06 46 THR B O 1
ATOM 2732 N N . GLU B 1 47 ? -25.391 1.176 5.531 1 90.19 47 GLU B N 1
ATOM 2733 C CA . GLU B 1 47 ? -26.656 0.693 6.098 1 90.19 47 GLU B CA 1
ATOM 2734 C C . GLU B 1 47 ? -26.422 0.002 7.441 1 90.19 47 GLU B C 1
ATOM 2736 O O . GLU B 1 47 ? -27.375 -0.234 8.195 1 90.19 47 GLU B O 1
ATOM 2741 N N . GLU B 1 48 ? -25.203 -0.232 7.746 1 88.06 48 GLU B N 1
ATOM 2742 C CA . GLU B 1 48 ? -24.891 -0.988 8.953 1 88.06 48 GLU B CA 1
ATOM 2743 C C . GLU B 1 48 ? -24.562 -0.057 10.117 1 88.06 48 GLU B C 1
ATOM 2745 O O . GLU B 1 48 ? -24.25 -0.517 11.219 1 88.06 48 GLU B O 1
ATOM 2750 N N . VAL B 1 49 ? -24.578 1.186 9.844 1 90.38 49 VAL B N 1
ATOM 2751 C CA . VAL B 1 49 ? -24.219 2.125 10.906 1 90.38 49 VAL B CA 1
ATOM 2752 C C . VAL B 1 49 ? -25.391 3.078 11.156 1 90.38 49 VAL B C 1
ATOM 2754 O O . VAL B 1 49 ? -26.141 3.408 10.242 1 90.38 49 VAL B O 1
ATOM 2757 N N . ALA B 1 50 ? -25.453 3.49 12.438 1 90.31 50 ALA B N 1
ATOM 2758 C CA . ALA B 1 50 ? -26.438 4.504 12.805 1 90.31 50 ALA B CA 1
ATOM 2759 C C . ALA B 1 50 ? -25.891 5.91 12.586 1 90.31 50 ALA B C 1
ATOM 2761 O O . ALA B 1 50 ? -24.828 6.25 13.086 1 90.31 50 ALA B O 1
ATOM 2762 N N . ILE B 1 51 ? -26.594 6.66 11.805 1 91.31 51 ILE B N 1
ATOM 2763 C CA . ILE B 1 51 ? -26.172 8.023 11.516 1 91.31 51 ILE B CA 1
ATOM 2764 C C . ILE B 1 51 ? -27.141 9.016 12.148 1 91.31 51 ILE B C 1
ATOM 2766 O O . ILE B 1 51 ? -28.344 8.938 11.922 1 91.31 51 ILE B O 1
ATOM 2770 N N . ASN B 1 52 ? -26.594 9.82 12.969 1 90.56 52 ASN B N 1
ATOM 2771 C CA . ASN B 1 52 ? -27.391 10.867 13.594 1 90.56 52 ASN B CA 1
ATOM 2772 C C . ASN B 1 52 ? -27.156 12.219 12.93 1 90.56 52 ASN B C 1
ATOM 2774 O O . ASN B 1 52 ? -26 12.617 12.711 1 90.56 52 ASN B O 1
ATOM 2778 N N . ASP B 1 53 ? -28.234 12.852 12.703 1 83 53 ASP B N 1
ATOM 2779 C CA . ASP B 1 53 ? -28.156 14.172 12.086 1 83 53 ASP B CA 1
ATOM 2780 C C . ASP B 1 53 ? -27.562 15.195 13.055 1 83 53 ASP B C 1
ATOM 2782 O O . ASP B 1 53 ? -27.797 15.109 14.266 1 83 53 ASP B O 1
ATOM 2786 N N . THR B 1 54 ? -26.672 15.992 12.492 1 75.75 54 THR B N 1
ATOM 2787 C CA . THR B 1 54 ? -26.188 17.125 13.281 1 75.75 54 THR B CA 1
ATOM 2788 C C . THR B 1 54 ? -26.781 18.438 12.789 1 75.75 54 THR B C 1
ATOM 2790 O O . THR B 1 54 ? -27.109 18.562 11.602 1 75.75 54 THR B O 1
ATOM 2793 N N . PRO B 1 55 ? -27.094 19.312 13.852 1 67.38 55 PRO B N 1
ATOM 2794 C CA . PRO B 1 55 ? -27.484 20.641 13.375 1 67.38 55 PRO B CA 1
ATOM 2795 C C . PRO B 1 55 ? -26.469 21.234 12.383 1 67.38 55 PRO B C 1
ATOM 2797 O O . PRO B 1 55 ? -25.266 21.125 12.602 1 67.38 55 PRO B O 1
ATOM 2800 N N . LYS B 1 56 ? -26.984 21.375 11.102 1 63.47 56 LYS B N 1
ATOM 2801 C CA . LYS B 1 56 ? -26 21.5 10.047 1 63.47 56 LYS B CA 1
ATOM 2802 C C . LYS B 1 56 ? -25.75 22.969 9.688 1 63.47 56 LYS B C 1
ATOM 2804 O O . LYS B 1 56 ? -26.703 23.703 9.375 1 63.47 56 LYS B O 1
ATOM 2809 N N . ASP B 1 57 ? -24.609 23.594 10 1 61.06 57 ASP B N 1
ATOM 2810 C CA . ASP B 1 57 ? -24.281 24.859 9.359 1 61.06 57 ASP B CA 1
ATOM 2811 C C . ASP B 1 57 ? -23.844 24.641 7.91 1 61.06 57 ASP B C 1
ATOM 2813 O O . ASP B 1 57 ? -23.969 25.562 7.086 1 61.06 57 ASP B O 1
ATOM 2817 N N . SER B 1 58 ? -23.375 23.453 7.578 1 74.88 58 SER B N 1
ATOM 2818 C CA . SER B 1 58 ? -22.938 23.203 6.211 1 74.88 58 SER B CA 1
ATOM 2819 C C . SER B 1 58 ? -23.266 21.781 5.781 1 74.88 58 SER B C 1
ATOM 2821 O O . SER B 1 58 ? -23.422 20.891 6.625 1 74.88 58 SER B O 1
ATOM 2823 N N . ASP B 1 59 ? -23.516 21.656 4.465 1 86.75 59 ASP B N 1
ATOM 2824 C CA . ASP B 1 59 ? -23.812 20.344 3.881 1 86.75 59 ASP B CA 1
ATOM 2825 C C . ASP B 1 59 ? -22.562 19.484 3.824 1 86.75 59 ASP B C 1
ATOM 2827 O O . ASP B 1 59 ? -22.609 18.328 3.381 1 86.75 59 ASP B O 1
ATOM 2831 N N . ILE B 1 60 ? -21.5 20.031 4.359 1 93.5 60 ILE B N 1
ATOM 2832 C CA . ILE B 1 60 ? -20.25 19.297 4.332 1 93.5 60 ILE B CA 1
ATOM 2833 C C . ILE B 1 60 ? -20.297 18.172 5.352 1 93.5 60 ILE B C 1
ATOM 2835 O O . ILE B 1 60 ? -19.906 17.031 5.047 1 93.5 60 ILE B O 1
ATOM 2839 N N . ILE B 1 61 ? -20.766 18.484 6.551 1 93.62 61 ILE B N 1
ATOM 2840 C CA . ILE B 1 61 ? -20.938 17.453 7.578 1 93.62 61 ILE B CA 1
ATOM 2841 C C . ILE B 1 61 ? -22.312 16.812 7.434 1 93.62 61 ILE B C 1
ATOM 2843 O O . ILE B 1 61 ? -23.344 17.469 7.641 1 93.62 61 ILE B O 1
ATOM 2847 N N . ALA B 1 62 ? -22.328 15.57 7.105 1 92.81 62 ALA B N 1
ATOM 2848 C CA . ALA B 1 62 ? -23.578 14.859 6.867 1 92.81 62 ALA B CA 1
ATOM 2849 C C . ALA B 1 62 ? -24.203 14.391 8.18 1 92.81 62 ALA B C 1
ATOM 2851 O O . ALA B 1 62 ? -25.422 14.211 8.273 1 92.81 62 ALA B O 1
ATOM 2852 N N . GLY B 1 63 ? -23.375 14.164 9.164 1 93 63 GLY B N 1
ATOM 2853 C CA . GLY B 1 63 ? -23.812 13.648 10.453 1 93 63 GLY B CA 1
ATOM 2854 C C . GLY B 1 63 ? -22.719 12.93 11.219 1 93 63 GLY B C 1
ATOM 2855 O O . GLY B 1 63 ? -21.547 13.047 10.875 1 93 63 GLY B O 1
ATOM 2856 N N . ILE B 1 64 ? -23.125 12.391 12.336 1 94 64 ILE B N 1
ATOM 2857 C CA . ILE B 1 64 ? -22.219 11.625 13.18 1 94 64 ILE B CA 1
ATOM 2858 C C . ILE B 1 64 ? -22.672 10.164 13.227 1 94 64 ILE B C 1
ATOM 2860 O O . ILE B 1 64 ? -23.859 9.883 13.453 1 94 64 ILE B O 1
ATOM 2864 N N . ALA B 1 65 ? -21.797 9.289 12.883 1 94.44 65 ALA B N 1
ATOM 2865 C CA . ALA B 1 65 ? -22.062 7.852 12.961 1 94.44 65 ALA B CA 1
ATOM 2866 C C . ALA B 1 65 ? -21.297 7.219 14.117 1 94.44 65 ALA B C 1
ATOM 2868 O O . ALA B 1 65 ? -20.281 7.742 14.555 1 94.44 65 ALA B O 1
ATOM 2869 N N . THR B 1 66 ? -21.859 6.168 14.641 1 92.12 66 THR B N 1
ATOM 2870 C CA . THR B 1 66 ? -21.125 5.352 15.609 1 92.12 66 THR B CA 1
ATOM 2871 C C . THR B 1 66 ? -20.5 4.145 14.922 1 92.12 66 THR B C 1
ATOM 2873 O O . THR B 1 66 ? -21.203 3.254 14.445 1 92.12 66 THR B O 1
ATOM 2876 N N . ILE B 1 67 ? -19.234 4.152 14.82 1 89.06 67 ILE B N 1
ATOM 2877 C CA . ILE B 1 67 ? -18.469 3.049 14.242 1 89.06 67 ILE B CA 1
ATOM 2878 C C . ILE B 1 67 ? -17.562 2.434 15.305 1 89.06 67 ILE B C 1
ATOM 2880 O O . ILE B 1 67 ? -16.688 3.111 15.852 1 89.06 67 ILE B O 1
ATOM 2884 N N . ARG B 1 68 ? -17.828 1.139 15.633 1 81.88 68 ARG B N 1
ATOM 2885 C CA . ARG B 1 68 ? -17.078 0.405 16.656 1 81.88 68 ARG B CA 1
ATOM 2886 C C . ARG B 1 68 ? -17.125 1.134 17.984 1 81.88 68 ARG B C 1
ATOM 2888 O O . ARG B 1 68 ? -16.094 1.313 18.641 1 81.88 68 ARG B O 1
ATOM 2895 N N . GLY B 1 69 ? -18.156 1.66 18.219 1 85.06 69 GLY B N 1
ATOM 2896 C CA . GLY B 1 69 ? -18.438 2.268 19.516 1 85.06 69 GLY B CA 1
ATOM 2897 C C . GLY B 1 69 ? -17.938 3.697 19.609 1 85.06 69 GLY B C 1
ATOM 2898 O O . GLY B 1 69 ? -18.062 4.332 20.656 1 85.06 69 GLY B O 1
ATOM 2899 N N . GLU B 1 70 ? -17.406 4.281 18.609 1 89.19 70 GLU B N 1
ATOM 2900 C CA . GLU B 1 70 ? -16.859 5.633 18.656 1 89.19 70 GLU B CA 1
ATOM 2901 C C . GLU B 1 70 ? -17.594 6.559 17.688 1 89.19 70 GLU B C 1
ATOM 2903 O O . GLU B 1 70 ? -18.016 6.125 16.609 1 89.19 70 GLU B O 1
ATOM 2908 N N . PRO B 1 71 ? -17.719 7.785 18.078 1 92.62 71 PRO B N 1
ATOM 2909 C CA . PRO B 1 71 ? -18.328 8.75 17.156 1 92.62 71 PRO B CA 1
ATOM 2910 C C . PRO B 1 71 ? -17.422 9.102 15.984 1 92.62 71 PRO B C 1
ATOM 2912 O O . PRO B 1 71 ? -16.234 9.375 16.172 1 92.62 71 PRO B O 1
ATOM 2915 N N . VAL B 1 72 ? -17.969 9.062 14.812 1 94.81 72 VAL B N 1
ATOM 2916 C CA . VAL B 1 72 ? -17.266 9.375 13.57 1 94.81 72 VAL B CA 1
ATOM 2917 C C . VAL B 1 72 ? -18.047 10.43 12.789 1 94.81 72 VAL B C 1
ATOM 2919 O O . VAL B 1 72 ? -19.234 10.25 12.508 1 94.81 72 VAL B O 1
ATOM 2922 N N . THR B 1 73 ? -17.375 11.547 12.484 1 94.5 73 THR B N 1
ATOM 2923 C CA . THR B 1 73 ? -18.016 12.586 11.68 1 94.5 73 THR B CA 1
ATOM 2924 C C . THR B 1 73 ? -18.047 12.18 10.211 1 94.5 73 THR B C 1
ATOM 2926 O O . THR B 1 73 ? -17.031 11.836 9.625 1 94.5 73 THR B O 1
ATOM 2929 N N . LEU B 1 74 ? -19.203 12.211 9.648 1 95.88 74 LEU B N 1
ATOM 2930 C CA . LEU B 1 74 ? -19.375 11.828 8.25 1 95.88 74 LEU B CA 1
ATOM 2931 C C . LEU B 1 74 ? -19.297 13.047 7.34 1 95.88 74 LEU B C 1
ATOM 2933 O O . LEU B 1 74 ? -19.938 14.07 7.617 1 95.88 74 LEU B O 1
ATOM 2937 N N . ILE B 1 75 ? -18.516 12.914 6.246 1 96 75 ILE B N 1
ATOM 2938 C CA . ILE B 1 75 ? -18.219 14.039 5.371 1 96 75 ILE B CA 1
ATOM 2939 C C . ILE B 1 75 ? -18.844 13.805 3.996 1 96 75 ILE B C 1
ATOM 2941 O O . ILE B 1 75 ? -18.734 12.703 3.445 1 96 75 ILE B O 1
ATOM 2945 N N . ASN B 1 76 ? -19.484 14.812 3.484 1 95.38 76 ASN B N 1
ATOM 2946 C CA . ASN B 1 76 ? -19.859 14.891 2.078 1 95.38 76 ASN B CA 1
ATOM 2947 C C . ASN B 1 76 ? -18.797 15.594 1.246 1 95.38 76 ASN B C 1
ATOM 2949 O O . ASN B 1 76 ? -18.719 16.828 1.242 1 95.38 76 ASN B O 1
ATOM 2953 N N . LEU B 1 77 ? -18.094 14.852 0.49 1 95.38 77 LEU B N 1
ATOM 2954 C CA . LEU B 1 77 ? -16.984 15.406 -0.291 1 95.38 77 LEU B CA 1
ATOM 2955 C C . LEU B 1 77 ? -17.516 16.344 -1.367 1 95.38 77 LEU B C 1
ATOM 2957 O O . LEU B 1 77 ? -16.922 17.406 -1.612 1 95.38 77 LEU B O 1
ATOM 2961 N N . ASP B 1 78 ? -18.609 15.953 -2.01 1 94.69 78 ASP B N 1
ATOM 2962 C CA . ASP B 1 78 ? -19.188 16.797 -3.051 1 94.69 78 ASP B CA 1
ATOM 2963 C C . ASP B 1 78 ? -19.531 18.188 -2.504 1 94.69 78 ASP B C 1
ATOM 2965 O O . ASP B 1 78 ? -19.203 19.203 -3.125 1 94.69 78 ASP B O 1
ATOM 2969 N N . ALA B 1 79 ? -20.125 18.219 -1.37 1 94.06 79 ALA B N 1
ATOM 2970 C CA . ALA B 1 79 ? -20.469 19.5 -0.75 1 94.06 79 ALA B CA 1
ATOM 2971 C C . ALA B 1 79 ? -19.234 20.328 -0.444 1 94.06 79 ALA B C 1
ATOM 2973 O O . ALA B 1 79 ? -19.203 21.531 -0.679 1 94.06 79 ALA B O 1
ATOM 2974 N N . TRP B 1 80 ? -18.234 19.656 0.065 1 94.69 80 TRP B N 1
ATOM 2975 C CA . TRP B 1 80 ? -16.984 20.344 0.391 1 94.69 80 TRP B CA 1
ATOM 2976 C C . TRP B 1 80 ? -16.359 20.953 -0.856 1 94.69 80 TRP B C 1
ATOM 2978 O O . TRP B 1 80 ? -15.75 22.016 -0.792 1 94.69 80 TRP B O 1
ATOM 2988 N N . LEU B 1 81 ? -16.547 20.297 -1.963 1 92.56 81 LEU B N 1
ATOM 2989 C CA . LEU B 1 81 ? -15.945 20.75 -3.207 1 92.56 81 LEU B CA 1
ATOM 2990 C C . LEU B 1 81 ? -16.906 21.641 -3.984 1 92.56 81 LEU B C 1
ATOM 2992 O O . LEU B 1 81 ? -16.672 21.953 -5.152 1 92.56 81 LEU B O 1
ATOM 2996 N N . GLY B 1 82 ? -18.031 22 -3.383 1 90.56 82 GLY B N 1
ATOM 2997 C CA . GLY B 1 82 ? -18.922 23 -3.939 1 90.56 82 GLY B CA 1
ATOM 2998 C C . GLY B 1 82 ? -20.031 22.406 -4.801 1 90.56 82 GLY B C 1
ATOM 2999 O O . GLY B 1 82 ? -20.656 23.125 -5.59 1 90.56 82 GLY B O 1
ATOM 3000 N N . LEU B 1 83 ? -20.234 21.125 -4.727 1 92.19 83 LEU B N 1
ATOM 3001 C CA . LEU B 1 83 ? -21.281 20.453 -5.48 1 92.19 83 LEU B CA 1
ATOM 3002 C C . LEU B 1 83 ? -22.422 20 -4.566 1 92.19 83 LEU B C 1
ATOM 3004 O O . LEU B 1 83 ? -22.281 20.031 -3.34 1 92.19 83 LEU B O 1
ATOM 3008 N N . LYS B 1 84 ? -23.516 19.703 -5.16 1 91.12 84 LYS B N 1
ATOM 3009 C CA . LYS B 1 84 ? -24.656 19.234 -4.383 1 91.12 84 LYS B CA 1
ATOM 3010 C C . LYS B 1 84 ? -24.438 17.812 -3.875 1 91.12 84 LYS B C 1
ATOM 3012 O O . LYS B 1 84 ? -24.031 16.922 -4.637 1 91.12 84 LYS B O 1
ATOM 3017 N N . ALA B 1 85 ? -24.688 17.625 -2.607 1 90 85 ALA B N 1
ATOM 3018 C CA . ALA B 1 85 ? -24.562 16.312 -2.004 1 90 85 ALA B CA 1
ATOM 3019 C C . ALA B 1 85 ? -25.797 15.453 -2.291 1 90 85 ALA B C 1
ATOM 3021 O O . ALA B 1 85 ? -26.891 15.984 -2.521 1 90 85 ALA B O 1
ATOM 3022 N N . LEU B 1 86 ? -25.641 14.172 -2.277 1 91.62 86 LEU B N 1
ATOM 3023 C CA . LEU B 1 86 ? -26.766 13.25 -2.33 1 91.62 86 LEU B CA 1
ATOM 3024 C C . LEU B 1 86 ? -27.406 13.086 -0.955 1 91.62 86 LEU B C 1
ATOM 3026 O O . LEU B 1 86 ? -26.891 13.617 0.035 1 91.62 86 LEU B O 1
ATOM 3030 N N . ASP B 1 87 ? -28.516 12.414 -1.074 1 90.19 87 ASP B N 1
ATOM 3031 C CA . ASP B 1 87 ? -29.047 11.953 0.201 1 90.19 87 ASP B CA 1
ATOM 3032 C C . ASP B 1 87 ? -28.141 10.898 0.834 1 90.19 87 ASP B C 1
ATOM 3034 O O . ASP B 1 87 ? -27.578 10.055 0.135 1 90.19 87 ASP B O 1
ATOM 3038 N N . VAL B 1 88 ? -28.031 10.969 2.137 1 88.5 88 VAL B N 1
ATOM 3039 C CA . VAL B 1 88 ? -27.141 10.078 2.865 1 88.5 88 VAL B CA 1
ATOM 3040 C C . VAL B 1 88 ? -27.453 8.625 2.514 1 88.5 88 VAL B C 1
ATOM 3042 O O . VAL B 1 88 ? -26.562 7.789 2.436 1 88.5 88 VAL B O 1
ATOM 3045 N N . ARG B 1 89 ? -28.766 8.312 2.262 1 88.44 89 ARG B N 1
ATOM 3046 C CA . ARG B 1 89 ? -29.203 6.949 1.988 1 88.44 89 ARG B CA 1
ATOM 3047 C C . ARG B 1 89 ? -28.688 6.461 0.64 1 88.44 89 ARG B C 1
ATOM 3049 O O . ARG B 1 89 ? -28.703 5.262 0.359 1 88.44 89 ARG B O 1
ATOM 3056 N N . ASP B 1 90 ? -28.219 7.379 -0.188 1 92.06 90 ASP B N 1
ATOM 3057 C CA . ASP B 1 90 ? -27.766 7.035 -1.531 1 92.06 90 ASP B CA 1
ATOM 3058 C C . ASP B 1 90 ? -26.312 6.594 -1.518 1 92.06 90 ASP B C 1
ATOM 3060 O O . ASP B 1 90 ? -25.812 6.035 -2.5 1 92.06 90 ASP B O 1
ATOM 3064 N N . TYR B 1 91 ? -25.625 6.898 -0.43 1 93.75 91 TYR B N 1
ATOM 3065 C CA . TYR B 1 91 ? -24.25 6.453 -0.284 1 93.75 91 TYR B CA 1
ATOM 3066 C C . TYR B 1 91 ? -24.188 5.039 0.28 1 93.75 91 TYR B C 1
ATOM 3068 O O . TYR B 1 91 ? -24.781 4.754 1.323 1 93.75 91 TYR B O 1
ATOM 3076 N N . LYS B 1 92 ? -23.422 4.238 -0.335 1 92.88 92 LYS B N 1
ATOM 3077 C CA . LYS B 1 92 ? -23.469 2.818 0.006 1 92.88 92 LYS B CA 1
ATOM 3078 C C . LYS B 1 92 ? -22.344 2.455 0.972 1 92.88 92 LYS B C 1
ATOM 3080 O O . LYS B 1 92 ? -22.453 1.482 1.722 1 92.88 92 LYS B O 1
ATOM 3085 N N . LEU B 1 93 ? -21.281 3.225 0.928 1 94.5 93 LEU B N 1
ATOM 3086 C CA . LEU B 1 93 ? -20.125 2.908 1.752 1 94.5 93 LEU B CA 1
ATOM 3087 C C . LEU B 1 93 ? -19.609 4.152 2.471 1 94.5 93 LEU B C 1
ATOM 3089 O O . LEU B 1 93 ? -19.891 5.277 2.055 1 94.5 93 LEU B O 1
ATOM 3093 N N . ILE B 1 94 ? -18.969 3.895 3.537 1 95.75 94 ILE B N 1
ATOM 3094 C CA . ILE B 1 94 ? -18.203 4.891 4.281 1 95.75 94 ILE B CA 1
ATOM 3095 C C . ILE B 1 94 ? -16.719 4.5 4.312 1 95.75 94 ILE B C 1
ATOM 3097 O O . ILE B 1 94 ? -16.375 3.377 4.695 1 95.75 94 ILE B O 1
ATOM 3101 N N . ILE B 1 95 ? -15.898 5.371 3.805 1 96.62 95 ILE B N 1
ATOM 3102 C CA . ILE B 1 95 ? -14.469 5.188 4.008 1 96.62 95 ILE B CA 1
ATOM 3103 C C . ILE B 1 95 ? -14.055 5.785 5.352 1 96.62 95 ILE B C 1
ATOM 3105 O O . ILE B 1 95 ? -14.055 7.008 5.52 1 96.62 95 ILE B O 1
ATOM 3109 N N . PHE B 1 96 ? -13.75 4.902 6.27 1 95.75 96 PHE B N 1
ATOM 3110 C CA . PHE B 1 96 ? -13.398 5.285 7.633 1 95.75 96 PHE B CA 1
ATOM 3111 C C . PHE B 1 96 ? -11.906 5.602 7.73 1 95.75 96 PHE B C 1
ATOM 3113 O O . PHE B 1 96 ? -11.062 4.77 7.391 1 95.75 96 PHE B O 1
ATOM 3120 N N . CYS B 1 97 ? -11.555 6.828 8.164 1 93.5 97 CYS B N 1
ATOM 3121 C CA . CYS B 1 97 ? -10.188 7.305 8.305 1 93.5 97 CYS B CA 1
ATOM 3122 C C . CYS B 1 97 ? -9.953 7.895 9.695 1 93.5 97 CYS B C 1
ATOM 3124 O O . CYS B 1 97 ? -10.906 8.203 10.406 1 93.5 97 CYS B O 1
ATOM 3126 N N . GLU B 1 98 ? -8.734 7.914 10.031 1 87.44 98 GLU B N 1
ATOM 3127 C CA . GLU B 1 98 ? -8.305 8.586 11.25 1 87.44 98 GLU B CA 1
ATOM 3128 C C . GLU B 1 98 ? -7.121 9.508 10.984 1 87.44 98 GLU B C 1
ATOM 3130 O O . GLU B 1 98 ? -6.059 9.055 10.555 1 87.44 98 GLU B O 1
ATOM 3135 N N . PHE B 1 99 ? -7.359 10.773 11.141 1 81.81 99 PHE B N 1
ATOM 3136 C CA . PHE B 1 99 ? -6.332 11.789 10.961 1 81.81 99 PHE B CA 1
ATOM 3137 C C . PHE B 1 99 ? -6.027 12.5 12.273 1 81.81 99 PHE B C 1
ATOM 3139 O O . PHE B 1 99 ? -6.891 13.164 12.844 1 81.81 99 PHE B O 1
ATOM 3146 N N . ASN B 1 100 ? -4.812 12.5 12.82 1 75.69 100 ASN B N 1
ATOM 3147 C CA . ASN B 1 100 ? -4.426 13.18 14.047 1 75.69 100 ASN B CA 1
ATOM 3148 C C . ASN B 1 100 ? -5.438 12.938 15.164 1 75.69 100 ASN B C 1
ATOM 3150 O O . ASN B 1 100 ? -5.941 13.883 15.773 1 75.69 100 ASN B O 1
ATOM 3154 N N . HIS B 1 101 ? -5.895 11.727 15.312 1 75.69 101 HIS B N 1
ATOM 3155 C CA . HIS B 1 101 ? -6.773 11.242 16.375 1 75.69 101 HIS B CA 1
ATOM 3156 C C . HIS B 1 101 ? -8.219 11.648 16.125 1 75.69 101 HIS B C 1
ATOM 3158 O O . HIS B 1 101 ? -9.086 11.453 16.984 1 75.69 101 HIS B O 1
ATOM 3164 N N . LYS B 1 102 ? -8.438 12.281 15.008 1 84.44 102 LYS B N 1
ATOM 3165 C CA . LYS B 1 102 ? -9.805 12.586 14.594 1 84.44 102 LYS B CA 1
ATOM 3166 C C . LYS B 1 102 ? -10.344 11.531 13.641 1 84.44 102 LYS B C 1
ATOM 3168 O O . LYS B 1 102 ? -9.672 11.148 12.688 1 84.44 102 LYS B O 1
ATOM 3173 N N . LYS B 1 103 ? -11.508 11.086 13.992 1 92.12 103 LYS B N 1
ATOM 3174 C CA . LYS B 1 103 ? -12.141 10.023 13.203 1 92.12 103 LYS B CA 1
ATOM 3175 C C . LYS B 1 103 ? -13.141 10.602 12.211 1 92.12 103 LYS B C 1
ATOM 3177 O O . LYS B 1 103 ? -14.07 11.312 12.602 1 92.12 103 LYS B O 1
ATOM 3182 N N . ILE B 1 104 ? -12.914 10.273 10.984 1 94.94 104 ILE B N 1
ATOM 3183 C CA . ILE B 1 104 ? -13.742 10.82 9.914 1 94.94 104 ILE B CA 1
ATOM 3184 C C . ILE B 1 104 ? -14.188 9.695 8.977 1 94.94 104 ILE B C 1
ATOM 3186 O O . ILE B 1 104 ? -13.453 8.727 8.773 1 94.94 104 ILE B O 1
ATOM 3190 N N . GLY B 1 105 ? -15.359 9.812 8.484 1 96.5 105 GLY B N 1
ATOM 3191 C CA . GLY B 1 105 ? -15.875 8.938 7.445 1 96.5 105 GLY B CA 1
ATOM 3192 C C . GLY B 1 105 ? -16.297 9.68 6.191 1 96.5 105 GLY B C 1
ATOM 3193 O O . GLY B 1 105 ? -17.047 10.656 6.266 1 96.5 105 GLY B O 1
ATOM 3194 N N . PHE B 1 106 ? -15.836 9.25 5.066 1 97 106 PHE B N 1
ATOM 3195 C CA . PHE B 1 106 ? -16.25 9.828 3.793 1 97 106 PHE B CA 1
ATOM 3196 C C . PHE B 1 106 ? -17.359 9.008 3.158 1 97 106 PHE B C 1
ATOM 3198 O O . PHE B 1 106 ? -17.234 7.793 2.988 1 97 106 PHE B O 1
ATOM 3205 N N . LEU B 1 107 ? -18.438 9.727 2.838 1 96.25 107 LEU B N 1
ATOM 3206 C CA . LEU B 1 107 ? -19.562 9.062 2.199 1 96.25 107 LEU B CA 1
ATOM 3207 C C . LEU B 1 107 ? -19.266 8.781 0.731 1 96.25 107 LEU B C 1
ATOM 3209 O O . LEU B 1 107 ? -18.891 9.68 -0.016 1 96.25 107 LEU B O 1
ATOM 3213 N N . VAL B 1 108 ? -19.484 7.543 0.338 1 95.56 108 VAL B N 1
ATOM 3214 C CA . VAL B 1 108 ? -19.125 7.062 -0.995 1 95.56 108 VAL B CA 1
ATOM 3215 C C . VAL B 1 108 ? -20.328 6.375 -1.63 1 95.56 108 VAL B C 1
ATOM 3217 O O . VAL B 1 108 ? -21.016 5.574 -0.981 1 95.56 108 VAL B O 1
ATOM 3220 N N . LYS B 1 109 ? -20.609 6.734 -2.811 1 94.19 109 LYS B N 1
ATOM 3221 C CA . LYS B 1 109 ? -21.703 6.074 -3.516 1 94.19 109 LYS B CA 1
ATOM 3222 C C . LYS B 1 109 ? -21.328 4.641 -3.891 1 94.19 109 LYS B C 1
ATOM 3224 O O . LYS B 1 109 ? -22.078 3.707 -3.627 1 94.19 109 LYS B O 1
ATOM 3229 N N . ASP B 1 110 ? -20.109 4.586 -4.562 1 89.56 110 ASP B N 1
ATOM 3230 C CA . ASP B 1 110 ? -19.641 3.277 -5.004 1 89.56 110 ASP B CA 1
ATOM 3231 C C . ASP B 1 110 ? -18.109 3.246 -5.086 1 89.56 110 ASP B C 1
ATOM 3233 O O . ASP B 1 110 ? -17.484 4.223 -5.496 1 89.56 110 ASP B O 1
ATOM 3237 N N . MET B 1 111 ? -17.609 2.031 -4.75 1 91.31 111 MET B N 1
ATOM 3238 C CA . MET B 1 111 ? -16.172 1.833 -4.953 1 91.31 111 MET B CA 1
ATOM 3239 C C . MET B 1 111 ? -15.875 1.451 -6.402 1 91.31 111 MET B C 1
ATOM 3241 O O . MET B 1 111 ? -16.609 0.666 -7.004 1 91.31 111 MET B O 1
ATOM 3245 N N . LEU B 1 112 ? -14.875 1.98 -6.953 1 90.25 112 LEU B N 1
ATOM 3246 C CA . LEU B 1 112 ? -14.492 1.652 -8.32 1 90.25 112 LEU B CA 1
ATOM 3247 C C . LEU B 1 112 ? -13.32 0.678 -8.344 1 90.25 112 LEU B C 1
ATOM 3249 O O . LEU B 1 112 ? -13.438 -0.432 -8.867 1 90.25 112 LEU B O 1
ATOM 3253 N N . ASP B 1 113 ? -12.18 1.111 -7.809 1 90.94 113 ASP B N 1
ATOM 3254 C CA . ASP B 1 113 ? -10.961 0.308 -7.91 1 90.94 113 ASP B CA 1
ATOM 3255 C C . ASP B 1 113 ? -9.922 0.75 -6.883 1 90.94 113 ASP B C 1
ATOM 3257 O O . ASP B 1 113 ? -10.016 1.847 -6.328 1 90.94 113 ASP B O 1
ATOM 3261 N N . ILE B 1 114 ? -9.102 -0.197 -6.547 1 91.12 114 ILE B N 1
ATOM 3262 C CA . ILE B 1 114 ? -7.836 0.164 -5.926 1 91.12 114 ILE B CA 1
ATOM 3263 C C . ILE B 1 114 ? -6.723 0.123 -6.969 1 91.12 114 ILE B C 1
ATOM 3265 O O . ILE B 1 114 ? -6.484 -0.914 -7.598 1 91.12 114 ILE B O 1
ATOM 3269 N N . VAL B 1 115 ? -6.094 1.252 -7.156 1 90 115 VAL B N 1
ATOM 3270 C CA . VAL B 1 115 ? -5.121 1.325 -8.242 1 90 115 VAL B CA 1
ATOM 3271 C C . VAL B 1 115 ? -3.76 1.747 -7.691 1 90 115 VAL B C 1
ATOM 3273 O O . VAL B 1 115 ? -3.684 2.428 -6.664 1 90 115 VAL B O 1
ATOM 3276 N N . GLU B 1 116 ? -2.785 1.245 -8.352 1 84.69 116 GLU B N 1
ATOM 3277 C CA . GLU B 1 116 ? -1.424 1.691 -8.07 1 84.69 116 GLU B CA 1
ATOM 3278 C C . GLU B 1 116 ? -1.002 2.809 -9.016 1 84.69 116 GLU B C 1
ATOM 3280 O O . GLU B 1 116 ? -1.19 2.703 -10.234 1 84.69 116 GLU B O 1
ATOM 3285 N N . LYS B 1 117 ? -0.515 3.896 -8.453 1 85.44 117 LYS B N 1
ATOM 3286 C CA . LYS B 1 117 ? -0.056 5.027 -9.258 1 85.44 117 LYS B CA 1
ATOM 3287 C C . LYS B 1 117 ? 1.372 5.418 -8.891 1 85.44 117 LYS B C 1
ATOM 3289 O O . LYS B 1 117 ? 1.734 5.426 -7.711 1 85.44 117 LYS B O 1
ATOM 3294 N N . THR B 1 118 ? 2.129 5.742 -9.867 1 79.81 118 THR B N 1
ATOM 3295 C CA . THR B 1 118 ? 3.459 6.297 -9.648 1 79.81 118 THR B CA 1
ATOM 3296 C C . THR B 1 118 ? 3.396 7.816 -9.531 1 79.81 118 THR B C 1
ATOM 3298 O O . THR B 1 118 ? 2.396 8.438 -9.898 1 79.81 118 THR B O 1
ATOM 3301 N N . THR B 1 119 ? 4.453 8.375 -9.031 1 76.94 119 THR B N 1
ATOM 3302 C CA . THR B 1 119 ? 4.531 9.82 -8.891 1 76.94 119 THR B CA 1
ATOM 3303 C C . THR B 1 119 ? 4.32 10.508 -10.242 1 76.94 119 THR B C 1
ATOM 3305 O O . THR B 1 119 ? 3.727 11.586 -10.305 1 76.94 119 THR B O 1
ATOM 3308 N N . GLN B 1 120 ? 4.75 9.867 -11.281 1 77.94 120 GLN B N 1
ATOM 3309 C CA . GLN B 1 120 ? 4.652 10.445 -12.609 1 77.94 120 GLN B CA 1
ATOM 3310 C C . GLN B 1 120 ? 3.203 10.492 -13.094 1 77.94 120 GLN B C 1
ATOM 3312 O O . GLN B 1 120 ? 2.846 11.312 -13.938 1 77.94 120 GLN B O 1
ATOM 3317 N N . ASP B 1 121 ? 2.396 9.633 -12.508 1 83.12 121 ASP B N 1
ATOM 3318 C CA . ASP B 1 121 ? 0.988 9.562 -12.883 1 83.12 121 ASP B CA 1
ATOM 3319 C C . ASP B 1 121 ? 0.173 10.641 -12.172 1 83.12 121 ASP B C 1
ATOM 3321 O O . ASP B 1 121 ? -1.004 10.836 -12.477 1 83.12 121 ASP B O 1
ATOM 3325 N N . LEU B 1 122 ? 0.819 11.211 -11.234 1 83.44 122 LEU B N 1
ATOM 3326 C CA . LEU B 1 122 ? 0.108 12.164 -10.391 1 83.44 122 LEU B CA 1
ATOM 3327 C C . LEU B 1 122 ? 0.43 13.602 -10.805 1 83.44 122 LEU B C 1
ATOM 3329 O O . LEU B 1 122 ? 1.601 13.969 -10.93 1 83.44 122 LEU B O 1
ATOM 3333 N N . ARG B 1 123 ? -0.573 14.383 -11.133 1 80.62 123 ARG B N 1
ATOM 3334 C CA . ARG B 1 123 ? -0.405 15.797 -11.445 1 80.62 123 ARG B CA 1
ATOM 3335 C C . ARG B 1 123 ? -0.738 16.672 -10.242 1 80.62 123 ARG B C 1
ATOM 3337 O O . ARG B 1 123 ? -1.897 16.75 -9.836 1 80.62 123 ARG B O 1
ATOM 3344 N N . HIS B 1 124 ? 0.292 17.344 -9.75 1 74.88 124 HIS B N 1
ATOM 3345 C CA . HIS B 1 124 ? 0.095 18.188 -8.578 1 74.88 124 HIS B CA 1
ATOM 3346 C C . HIS B 1 124 ? -0.708 19.438 -8.922 1 74.88 124 HIS B C 1
ATOM 3348 O O . HIS B 1 124 ? -0.393 20.125 -9.891 1 74.88 124 HIS B O 1
ATOM 3354 N N . THR B 1 125 ? -1.775 19.609 -8.25 1 70.25 125 THR B N 1
ATOM 3355 C CA . THR B 1 125 ? -2.678 20.719 -8.562 1 70.25 125 THR B CA 1
ATOM 3356 C C . THR B 1 125 ? -2.871 21.609 -7.348 1 70.25 125 THR B C 1
ATOM 3358 O O . THR B 1 125 ? -3.666 22.562 -7.387 1 70.25 125 THR B O 1
ATOM 3361 N N . GLU B 1 126 ? -2.26 21.391 -6.336 1 67.25 126 GLU B N 1
ATOM 3362 C CA . GLU B 1 126 ? -2.504 22.109 -5.09 1 67.25 126 GLU B CA 1
ATOM 3363 C C . GLU B 1 126 ? -2.301 23.609 -5.27 1 67.25 126 GLU B C 1
ATOM 3365 O O . GLU B 1 126 ? -2.982 24.406 -4.633 1 67.25 126 GLU B O 1
ATOM 3370 N N . GLU B 1 127 ? -1.48 23.891 -6.133 1 63.72 127 GLU B N 1
ATOM 3371 C CA . GLU B 1 127 ? -1.175 25.297 -6.344 1 63.72 127 GLU B CA 1
ATOM 3372 C C . GLU B 1 127 ? -2.359 26.031 -6.965 1 63.72 127 GLU B C 1
ATOM 3374 O O . GLU B 1 127 ? -2.555 27.234 -6.723 1 63.72 127 GLU B O 1
ATOM 3379 N N . THR B 1 128 ? -3.162 25.266 -7.625 1 67.94 128 THR B N 1
ATOM 3380 C CA . THR B 1 128 ? -4.309 25.891 -8.289 1 67.94 128 THR B CA 1
ATOM 3381 C C . THR B 1 128 ? -5.566 25.734 -7.441 1 67.94 128 THR B C 1
ATOM 3383 O O . THR B 1 128 ? -6.41 26.641 -7.406 1 67.94 128 THR B O 1
ATOM 3386 N N . ASN B 1 129 ? -5.703 24.734 -6.746 1 84.69 129 ASN B N 1
ATOM 3387 C CA . ASN B 1 129 ? -6.816 24.406 -5.859 1 84.69 129 ASN B CA 1
ATOM 3388 C C . ASN B 1 129 ? -6.344 23.688 -4.605 1 84.69 129 ASN B C 1
ATOM 3390 O O . ASN B 1 129 ? -5.93 22.516 -4.668 1 84.69 129 ASN B O 1
ATOM 3394 N N . SER B 1 130 ? -6.414 24.344 -3.496 1 86.81 130 SER B N 1
ATOM 3395 C CA . SER B 1 130 ? -5.883 23.812 -2.25 1 86.81 130 SER B CA 1
ATOM 3396 C C . SER B 1 130 ? -6.652 22.562 -1.814 1 86.81 130 SER B C 1
ATOM 3398 O O . SER B 1 130 ? -6.176 21.797 -0.974 1 86.81 130 SER B O 1
ATOM 3400 N N . LYS B 1 131 ? -7.848 22.422 -2.357 1 92.25 131 LYS B N 1
ATOM 3401 C CA . LYS B 1 131 ? -8.695 21.312 -1.927 1 92.25 131 LYS B CA 1
ATOM 3402 C C . LYS B 1 131 ? -8.32 20.031 -2.652 1 92.25 131 LYS B C 1
ATOM 3404 O O . LYS B 1 131 ? -8.75 18.938 -2.264 1 92.25 131 LYS B O 1
ATOM 3409 N N . ILE B 1 132 ? -7.527 20.219 -3.645 1 91 132 ILE B N 1
ATOM 3410 C CA . ILE B 1 132 ? -7.133 19.078 -4.465 1 91 132 ILE B CA 1
ATOM 3411 C C . ILE B 1 132 ? -5.621 18.859 -4.371 1 91 132 ILE B C 1
ATOM 3413 O O . ILE B 1 132 ? -4.844 19.75 -4.723 1 91 132 ILE B O 1
ATOM 3417 N N . THR B 1 133 ? -5.223 17.719 -3.855 1 87.44 133 THR B N 1
ATOM 3418 C CA . THR B 1 133 ? -3.803 17.406 -3.762 1 87.44 133 THR B CA 1
ATOM 3419 C C . THR B 1 133 ? -3.223 17.094 -5.141 1 87.44 133 THR B C 1
ATOM 3421 O O . THR B 1 133 ? -2.242 17.719 -5.559 1 87.44 133 THR B O 1
ATOM 3424 N N . TYR B 1 134 ? -3.83 16.062 -5.805 1 86.75 134 TYR B N 1
ATOM 3425 C CA . TYR B 1 134 ? -3.412 15.727 -7.16 1 86.75 134 TYR B CA 1
ATOM 3426 C C . TYR B 1 134 ? -4.582 15.18 -7.969 1 86.75 134 TYR B C 1
ATOM 3428 O O . TYR B 1 134 ? -5.617 14.812 -7.406 1 86.75 134 TYR B O 1
ATOM 3436 N N . THR B 1 135 ? -4.406 15.328 -9.25 1 92 135 THR B N 1
ATOM 3437 C CA . THR B 1 135 ? -5.312 14.656 -10.172 1 92 135 THR B CA 1
ATOM 3438 C C . THR B 1 135 ? -4.586 13.555 -10.938 1 92 135 THR B C 1
ATOM 3440 O O . THR B 1 135 ? -3.357 13.555 -11.016 1 92 135 THR B O 1
ATOM 3443 N N . THR B 1 136 ? -5.277 12.578 -11.312 1 91.88 136 THR B N 1
ATOM 3444 C CA . THR B 1 136 ? -4.758 11.492 -12.133 1 91.88 136 THR B CA 1
ATOM 3445 C C . THR B 1 136 ? -5.863 10.898 -13.008 1 91.88 136 THR B C 1
ATOM 3447 O O . THR B 1 136 ? -7.004 11.359 -12.969 1 91.88 136 THR B O 1
ATOM 3450 N N . TYR B 1 137 ? -5.488 10.016 -13.891 1 92.69 137 TYR B N 1
ATOM 3451 C CA . TYR B 1 137 ? -6.469 9.305 -14.695 1 92.69 137 TYR B CA 1
ATOM 3452 C C . TYR B 1 137 ? -6.582 7.852 -14.258 1 92.69 137 TYR B C 1
ATOM 3454 O O . TYR B 1 137 ? -5.578 7.215 -13.922 1 92.69 137 TYR B O 1
ATOM 3462 N N . VAL B 1 138 ? -7.781 7.352 -14.203 1 92.19 138 VAL B N 1
ATOM 3463 C CA . VAL B 1 138 ? -8.047 5.949 -13.891 1 92.19 138 VAL B CA 1
ATOM 3464 C C . VAL B 1 138 ? -8.93 5.344 -14.984 1 92.19 138 VAL B C 1
ATOM 3466 O O . VAL B 1 138 ? -9.656 6.059 -15.672 1 92.19 138 VAL B O 1
ATOM 3469 N N . LYS B 1 139 ? -8.797 4.051 -15.172 1 87.5 139 LYS B N 1
ATOM 3470 C CA . LYS B 1 139 ? -9.625 3.371 -16.172 1 87.5 139 LYS B CA 1
ATOM 3471 C C . LYS B 1 139 ? -10.969 2.961 -15.578 1 87.5 139 LYS B C 1
ATOM 3473 O O . LYS B 1 139 ? -11.023 2.244 -14.578 1 87.5 139 LYS B O 1
ATOM 3478 N N . VAL B 1 140 ? -12.023 3.475 -16.109 1 85.94 140 VAL B N 1
ATOM 3479 C CA . VAL B 1 140 ? -13.398 3.09 -15.797 1 85.94 140 VAL B CA 1
ATOM 3480 C C . VAL B 1 140 ? -14.094 2.592 -17.062 1 85.94 140 VAL B C 1
ATOM 3482 O O . VAL B 1 140 ? -14.289 3.354 -18.016 1 85.94 140 VAL B O 1
ATOM 3485 N N . ASN B 1 141 ? -14.461 1.287 -17.016 1 81.69 141 ASN B N 1
ATOM 3486 C CA . ASN B 1 141 ? -15.055 0.68 -18.203 1 81.69 141 ASN B CA 1
ATOM 3487 C C . ASN B 1 141 ? -14.188 0.902 -19.438 1 81.69 141 ASN B C 1
ATOM 3489 O O . ASN B 1 141 ? -14.672 1.358 -20.484 1 81.69 141 ASN B O 1
ATOM 3493 N N . ASN B 1 142 ? -12.891 0.807 -19.234 1 82.38 142 ASN B N 1
ATOM 3494 C CA . ASN B 1 142 ? -11.875 0.851 -20.281 1 82.38 142 ASN B CA 1
ATOM 3495 C C . ASN B 1 142 ? -11.703 2.262 -20.828 1 82.38 142 ASN B C 1
ATOM 3497 O O . ASN B 1 142 ? -11.18 2.439 -21.938 1 82.38 142 ASN B O 1
ATOM 3501 N N . LYS B 1 143 ? -12.242 3.225 -20.172 1 89 143 LYS B N 1
ATOM 3502 C CA . LYS B 1 143 ? -12.039 4.625 -20.531 1 89 143 LYS B CA 1
ATOM 3503 C C . LYS B 1 143 ? -11.25 5.359 -19.453 1 89 143 LYS B C 1
ATOM 3505 O O . LYS B 1 143 ? -11.422 5.094 -18.266 1 89 143 LYS B O 1
ATOM 3510 N N . ASP B 1 144 ? -10.445 6.273 -19.938 1 91.81 144 ASP B N 1
ATOM 3511 C CA . ASP B 1 144 ? -9.711 7.102 -18.984 1 91.81 144 ASP B CA 1
ATOM 3512 C C . ASP B 1 144 ? -10.602 8.188 -18.391 1 91.81 144 ASP B C 1
ATOM 3514 O O . ASP B 1 144 ? -11.203 8.977 -19.125 1 91.81 144 ASP B O 1
ATOM 3518 N N . GLU B 1 145 ? -10.75 8.18 -17.172 1 93.88 145 GLU B N 1
ATOM 3519 C CA . GLU B 1 145 ? -11.539 9.18 -16.453 1 93.88 145 GLU B CA 1
ATOM 3520 C C . GLU B 1 145 ? -10.672 9.969 -15.477 1 93.88 145 GLU B C 1
ATOM 3522 O O . GLU B 1 145 ? -9.789 9.406 -14.82 1 93.88 145 GLU B O 1
ATOM 3527 N N . LEU B 1 146 ? -10.938 11.242 -15.422 1 94.25 146 LEU B N 1
ATOM 3528 C CA . LEU B 1 146 ? -10.242 12.102 -14.461 1 94.25 146 LEU B CA 1
ATOM 3529 C C . LEU B 1 146 ? -10.641 11.742 -13.031 1 94.25 146 LEU B C 1
ATOM 3531 O O . LEU B 1 146 ? -11.82 11.523 -12.742 1 94.25 146 LEU B O 1
ATOM 3535 N N . CYS B 1 147 ? -9.648 11.609 -12.18 1 95.69 147 CYS B N 1
ATOM 3536 C CA . CYS B 1 147 ? -9.82 11.273 -10.766 1 95.69 147 CYS B CA 1
ATOM 3537 C C . CYS B 1 147 ? -9.141 12.305 -9.875 1 95.69 147 CYS B C 1
ATOM 3539 O O . CYS B 1 147 ? -7.977 12.656 -10.102 1 95.69 147 CYS B O 1
ATOM 3541 N N . THR B 1 148 ? -9.867 12.789 -8.906 1 94.69 148 THR B N 1
ATOM 3542 C CA . THR B 1 148 ? -9.359 13.812 -7.992 1 94.69 148 THR B CA 1
ATOM 3543 C C . THR B 1 148 ? -8.938 13.195 -6.668 1 94.69 148 THR B C 1
ATOM 3545 O O . THR B 1 148 ? -9.742 12.555 -5.988 1 94.69 148 THR B O 1
ATOM 3548 N N . VAL B 1 149 ? -7.73 13.359 -6.348 1 93.94 149 VAL B N 1
ATOM 3549 C CA . VAL B 1 149 ? -7.266 13.039 -5.004 1 93.94 149 VAL B CA 1
ATOM 3550 C C . VAL B 1 149 ? -7.402 14.266 -4.102 1 93.94 149 VAL B C 1
ATOM 3552 O O . VAL B 1 149 ? -6.668 15.242 -4.258 1 93.94 149 VAL B O 1
ATOM 3555 N N . PHE B 1 150 ? -8.312 14.195 -3.215 1 94.06 150 PHE B N 1
ATOM 3556 C CA . PHE B 1 150 ? -8.648 15.367 -2.422 1 94.06 150 PHE B CA 1
ATOM 3557 C C . PHE B 1 150 ? -7.664 15.547 -1.271 1 94.06 150 PHE B C 1
ATOM 3559 O O . PHE B 1 150 ? -7.023 14.586 -0.842 1 94.06 150 PHE B O 1
ATOM 3566 N N . ASN B 1 151 ? -7.574 16.766 -0.847 1 91.44 151 ASN B N 1
ATOM 3567 C CA . ASN B 1 151 ? -6.676 17.141 0.242 1 91.44 151 ASN B CA 1
ATOM 3568 C C . ASN B 1 151 ? -7.371 17.031 1.599 1 91.44 151 ASN B C 1
ATOM 3570 O O . ASN B 1 151 ? -8.031 17.984 2.037 1 91.44 151 ASN B O 1
ATOM 3574 N N . ALA B 1 152 ? -7.121 15.906 2.254 1 89.56 152 ALA B N 1
ATOM 3575 C CA . ALA B 1 152 ? -7.785 15.641 3.527 1 89.56 152 ALA B CA 1
ATOM 3576 C C . ALA B 1 152 ? -7.367 16.656 4.59 1 89.56 152 ALA B C 1
ATOM 3578 O O . ALA B 1 152 ? -8.164 17.031 5.453 1 89.56 152 ALA B O 1
ATOM 3579 N N . GLU B 1 153 ? -6.176 17.141 4.559 1 85.94 153 GLU B N 1
ATOM 3580 C CA . GLU B 1 153 ? -5.699 18.125 5.535 1 85.94 153 GLU B CA 1
ATOM 3581 C C . GLU B 1 153 ? -6.426 19.453 5.383 1 85.94 153 GLU B C 1
ATOM 3583 O O . GLU B 1 153 ? -6.781 20.094 6.379 1 85.94 153 GLU B O 1
ATOM 3588 N N . GLN B 1 154 ? -6.547 19.812 4.141 1 90.38 154 GLN B N 1
ATOM 3589 C CA . GLN B 1 154 ? -7.305 21.031 3.879 1 90.38 154 GLN B CA 1
ATOM 3590 C C . GLN B 1 154 ? -8.758 20.891 4.332 1 90.38 154 GLN B C 1
ATOM 3592 O O . GLN B 1 154 ? -9.344 21.844 4.859 1 90.38 154 GLN B O 1
ATOM 3597 N N . LEU B 1 155 ? -9.266 19.781 4.098 1 92.38 155 LEU B N 1
ATOM 3598 C CA . LEU B 1 155 ? -10.625 19.516 4.547 1 92.38 155 LEU B CA 1
ATOM 3599 C C . LEU B 1 155 ? -10.75 19.688 6.055 1 92.38 155 LEU B C 1
ATOM 3601 O O . LEU B 1 155 ? -11.672 20.344 6.535 1 92.38 155 LEU B O 1
ATOM 3605 N N . LEU B 1 156 ? -9.852 19.141 6.801 1 89.31 156 LEU B N 1
ATOM 3606 C CA . LEU B 1 156 ? -9.867 19.234 8.258 1 89.31 156 LEU B CA 1
ATOM 3607 C C . LEU B 1 156 ? -9.766 20.688 8.703 1 89.31 156 LEU B C 1
ATOM 3609 O O . LEU B 1 156 ? -10.406 21.094 9.672 1 89.31 156 LEU B O 1
ATOM 3613 N N . ARG B 1 157 ? -8.992 21.422 7.992 1 88.44 157 ARG B N 1
ATOM 3614 C CA . ARG B 1 157 ? -8.891 22.844 8.273 1 88.44 157 ARG B CA 1
ATOM 3615 C C . ARG B 1 157 ? -10.211 23.547 7.988 1 88.44 157 ARG B C 1
ATOM 3617 O O . ARG B 1 157 ? -10.656 24.391 8.773 1 88.44 157 ARG B O 1
ATOM 3624 N N . ASP B 1 158 ? -10.82 23.219 6.906 1 90.44 158 ASP B N 1
ATOM 3625 C CA . ASP B 1 158 ? -12.047 23.875 6.461 1 90.44 158 ASP B CA 1
ATOM 3626 C C . ASP B 1 158 ? -13.195 23.625 7.441 1 90.44 158 ASP B C 1
ATOM 3628 O O . ASP B 1 158 ? -14.062 24.484 7.621 1 90.44 158 ASP B O 1
ATOM 3632 N N . ILE B 1 159 ? -13.164 22.547 8.07 1 89.12 159 ILE B N 1
ATOM 3633 C CA . ILE B 1 159 ? -14.25 22.234 9.008 1 89.12 159 ILE B CA 1
ATOM 3634 C C . ILE B 1 159 ? -13.82 22.594 10.422 1 89.12 159 ILE B C 1
ATOM 3636 O O . ILE B 1 159 ? -14.453 22.172 11.398 1 89.12 159 ILE B O 1
ATOM 3640 N N . LYS B 1 160 ? -12.602 23.172 10.602 1 86.25 160 LYS B N 1
ATOM 3641 C CA . LYS B 1 160 ? -12.094 23.781 11.828 1 86.25 160 LYS B CA 1
ATOM 3642 C C . LYS B 1 160 ? -11.688 22.719 12.844 1 86.25 160 LYS B C 1
ATOM 3644 O O . LYS B 1 160 ? -11.883 22.906 14.047 1 86.25 160 LYS B O 1
ATOM 3649 N N . TRP B 1 161 ? -11.328 21.594 12.344 1 83.75 161 TRP B N 1
ATOM 3650 C CA . TRP B 1 161 ? -10.789 20.562 13.211 1 83.75 161 TRP B CA 1
ATOM 3651 C C . TRP B 1 161 ? -9.297 20.781 13.469 1 83.75 161 TRP B C 1
ATOM 3653 O O . TRP B 1 161 ? -8.742 20.234 14.422 1 83.75 161 TRP B O 1
ATOM 3663 N N . THR B 1 162 ? -8.75 21.375 12.531 1 77.38 162 THR B N 1
ATOM 3664 C CA . THR B 1 162 ? -7.352 21.75 12.703 1 77.38 162 THR B CA 1
ATOM 3665 C C . THR B 1 162 ? -7.164 23.25 12.445 1 77.38 162 THR B C 1
ATOM 3667 O O . THR B 1 162 ? -7.926 23.844 11.688 1 77.38 162 THR B O 1
ATOM 3670 N N . ASP B 1 163 ? -6.406 23.812 13.266 1 74.56 163 ASP B N 1
ATOM 3671 C CA . ASP B 1 163 ? -6.152 25.234 13.062 1 74.56 163 ASP B CA 1
ATOM 3672 C C . ASP B 1 163 ? -4.777 25.469 12.438 1 74.56 163 ASP B C 1
ATOM 3674 O O . ASP B 1 163 ? -4.141 24.516 11.969 1 74.56 163 ASP B O 1
ATOM 3678 N N . ASP B 1 164 ? -4.527 26.656 12.242 1 75.5 164 ASP B N 1
ATOM 3679 C CA . ASP B 1 164 ? -3.295 27.031 11.555 1 75.5 164 ASP B CA 1
ATOM 3680 C C . ASP B 1 164 ? -2.08 26.828 12.461 1 75.5 164 ASP B C 1
ATOM 3682 O O . ASP B 1 164 ? -0.96 27.188 12.086 1 75.5 164 ASP B O 1
ATOM 3686 N N . GLY B 1 165 ? -2.35 26.172 13.594 1 79.81 165 GLY B N 1
ATOM 3687 C CA . GLY B 1 165 ? -1.263 25.828 14.5 1 79.81 165 GLY B CA 1
ATOM 3688 C C . GLY B 1 165 ? -0.759 27.016 15.305 1 79.81 165 GLY B C 1
ATOM 3689 O O . GLY B 1 165 ? 0.113 26.859 16.156 1 79.81 165 GLY B O 1
ATOM 3690 N N . ASP B 1 166 ? -1.304 28.25 15.07 1 84.19 166 ASP B N 1
ATOM 3691 C CA . ASP B 1 166 ? -0.816 29.469 15.703 1 84.19 166 ASP B CA 1
ATOM 3692 C C . ASP B 1 166 ? -0.885 29.359 17.219 1 84.19 166 ASP B C 1
ATOM 3694 O O . ASP B 1 166 ? 0.087 29.672 17.922 1 84.19 166 ASP B O 1
ATOM 3698 N N . ASP B 1 167 ? -2.002 28.891 17.641 1 86.25 167 ASP B N 1
ATOM 3699 C CA . ASP B 1 167 ? -2.191 28.797 19.078 1 86.25 167 ASP B CA 1
ATOM 3700 C C . ASP B 1 167 ? -1.208 27.812 19.719 1 86.25 167 ASP B C 1
ATOM 3702 O O . ASP B 1 167 ? -0.615 28.094 20.75 1 86.25 167 ASP B O 1
ATOM 3706 N N . ASP B 1 168 ? -1.074 26.734 19.078 1 87.19 168 ASP B N 1
ATOM 3707 C CA . ASP B 1 168 ? -0.161 25.719 19.594 1 87.19 168 ASP B CA 1
ATOM 3708 C C . ASP B 1 168 ? 1.287 26.203 19.547 1 87.19 168 ASP B C 1
ATOM 3710 O O . ASP B 1 168 ? 2.059 25.969 20.469 1 87.19 168 ASP B O 1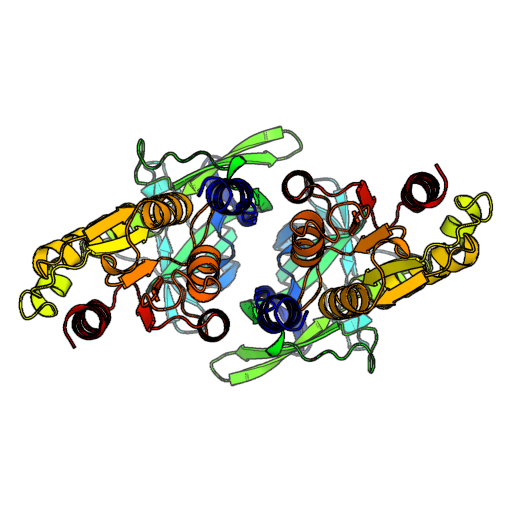
ATOM 3714 N N . VAL B 1 169 ? 1.652 26.844 18.484 1 91.62 169 VAL B N 1
ATOM 3715 C CA . VAL B 1 169 ? 3.006 27.375 18.344 1 91.62 169 VAL B CA 1
ATOM 3716 C C . VAL B 1 169 ? 3.275 28.406 19.422 1 91.62 169 VAL B C 1
ATOM 3718 O O . VAL B 1 169 ? 4.324 28.391 20.062 1 91.62 169 VAL B O 1
ATOM 3721 N N . ARG B 1 170 ? 2.35 29.281 19.641 1 90.25 170 ARG B N 1
ATOM 3722 C CA . ARG B 1 170 ? 2.502 30.312 20.672 1 90.25 170 ARG B CA 1
ATOM 3723 C C . ARG B 1 170 ? 2.611 29.688 22.062 1 90.25 170 ARG B C 1
ATOM 3725 O O . ARG B 1 170 ? 3.404 30.125 22.891 1 90.25 170 ARG B O 1
ATOM 3732 N N . LYS B 1 171 ? 1.872 28.703 22.203 1 91.31 171 LYS B N 1
ATOM 3733 C CA . LYS B 1 171 ? 1.775 28.062 23.516 1 91.31 171 LYS B CA 1
ATOM 3734 C C . LYS B 1 171 ? 3.033 27.25 23.828 1 91.31 171 LYS B C 1
ATOM 3736 O O . LYS B 1 171 ? 3.52 27.266 24.953 1 91.31 171 LYS B O 1
ATOM 3741 N N . TYR B 1 172 ? 3.543 26.562 22.859 1 91.81 172 TYR B N 1
ATOM 3742 C CA . TYR B 1 172 ? 4.531 25.531 23.172 1 91.81 172 TYR B CA 1
ATOM 3743 C C . TYR B 1 172 ? 5.938 26 22.828 1 91.81 172 TYR B C 1
ATOM 3745 O O . TYR B 1 172 ? 6.922 25.422 23.297 1 91.81 172 TYR B O 1
ATOM 3753 N N . VAL B 1 173 ? 6.039 27 21.938 1 92.75 173 VAL B N 1
ATOM 3754 C CA . VAL B 1 173 ? 7.363 27.531 21.641 1 92.75 173 VAL B CA 1
ATOM 3755 C C . VAL B 1 173 ? 7.758 28.562 22.688 1 92.75 173 VAL B C 1
ATOM 3757 O O . VAL B 1 173 ? 7.262 29.688 22.688 1 92.75 173 VAL B O 1
ATOM 3760 N N . GLY B 1 174 ? 8.562 28.188 23.594 1 85.12 174 GLY B N 1
ATOM 3761 C CA . GLY B 1 174 ? 8.914 28.984 24.75 1 85.12 174 GLY B CA 1
ATOM 3762 C C . GLY B 1 174 ? 9.875 30.109 24.438 1 85.12 174 GLY B C 1
ATOM 3763 O O . GLY B 1 174 ? 9.617 31.266 24.766 1 85.12 174 GLY B O 1
ATOM 3764 N N . GLU B 1 175 ? 11.062 29.812 23.922 1 89.88 175 GLU B N 1
ATOM 3765 C CA . GLU B 1 175 ? 12.094 30.797 23.641 1 89.88 175 GLU B CA 1
ATOM 3766 C C . GLU B 1 175 ? 12.695 30.578 22.25 1 89.88 175 GLU B C 1
ATOM 3768 O O . GLU B 1 175 ? 12.594 29.484 21.688 1 89.88 175 GLU B O 1
ATOM 3773 N N . GLU B 1 176 ? 13.188 31.656 21.766 1 93.19 176 GLU B N 1
ATOM 3774 C CA . GLU B 1 176 ? 13.914 31.547 20.5 1 93.19 176 GLU B CA 1
ATOM 3775 C C . GLU B 1 176 ? 15.172 30.688 20.656 1 93.19 176 GLU B C 1
ATOM 3777 O O . GLU B 1 176 ? 15.82 30.719 21.703 1 93.19 176 GLU B O 1
ATOM 3782 N N . LEU B 1 177 ? 15.414 29.938 19.609 1 92.5 177 LEU B N 1
ATOM 3783 C CA . LEU B 1 177 ? 16.594 29.078 19.594 1 92.5 177 LEU B CA 1
ATOM 3784 C C . LEU B 1 177 ? 17.703 29.703 18.766 1 92.5 177 LEU B C 1
ATOM 3786 O O . LEU B 1 177 ? 17.469 30.141 17.625 1 92.5 177 LEU B O 1
ATOM 3790 N N . HIS B 1 178 ? 18.828 30.047 19.312 1 88.56 178 HIS B N 1
ATOM 3791 C CA . HIS B 1 178 ? 19.953 30.641 18.594 1 88.56 178 HIS B CA 1
ATOM 3792 C C . HIS B 1 178 ? 20.922 29.578 18.109 1 88.56 178 HIS B C 1
ATOM 3794 O O . HIS B 1 178 ? 21.562 28.906 18.922 1 88.56 178 HIS B O 1
ATOM 3800 N N . SER B 1 179 ? 20.828 29.312 16.828 1 92.69 179 SER B N 1
ATOM 3801 C CA . SER B 1 179 ? 21.75 28.375 16.203 1 92.69 179 SER B CA 1
ATOM 3802 C C . SER B 1 179 ? 22.234 28.906 14.859 1 92.69 179 SER B C 1
ATOM 3804 O O . SER B 1 179 ? 21.5 29.594 14.148 1 92.69 179 SER B O 1
ATOM 3806 N N . ASN B 1 180 ? 23.469 28.594 14.555 1 93.31 180 ASN B N 1
ATOM 3807 C CA . ASN B 1 180 ? 24.016 28.984 13.258 1 93.31 180 ASN B CA 1
ATOM 3808 C C . ASN B 1 180 ? 23.766 27.922 12.195 1 93.31 180 ASN B C 1
ATOM 3810 O O . ASN B 1 180 ? 24.062 28.141 11.016 1 93.31 180 ASN B O 1
ATOM 3814 N N . LYS B 1 181 ? 23.156 26.906 12.625 1 96.38 181 LYS B N 1
ATOM 3815 C CA . LYS B 1 181 ? 22.906 25.812 11.68 1 96.38 181 LYS B CA 1
ATOM 3816 C C . LYS B 1 181 ? 21.516 25.953 11.055 1 96.38 181 LYS B C 1
ATOM 3818 O O . LYS B 1 181 ? 20.625 26.594 11.617 1 96.38 181 LYS B O 1
ATOM 3823 N N . VAL B 1 182 ? 21.359 25.328 9.961 1 97.69 182 VAL B N 1
ATOM 3824 C CA . VAL B 1 182 ? 20.109 25.438 9.227 1 97.69 182 VAL B CA 1
ATOM 3825 C C . VAL B 1 182 ? 19.297 24.156 9.398 1 97.69 182 VAL B C 1
ATOM 3827 O O . VAL B 1 182 ? 19.859 23.062 9.414 1 97.69 182 VAL B O 1
ATOM 3830 N N . VAL B 1 183 ? 17.984 24.312 9.555 1 98.31 183 VAL B N 1
ATOM 3831 C CA . VAL B 1 183 ? 17.062 23.188 9.562 1 98.31 183 VAL B CA 1
ATOM 3832 C C . VAL B 1 183 ? 16.469 23 8.164 1 98.31 183 VAL B C 1
ATOM 3834 O O . VAL B 1 183 ? 15.984 23.953 7.559 1 98.31 183 VAL B O 1
ATOM 3837 N N . LEU B 1 184 ? 16.578 21.75 7.637 1 98.56 184 LEU B N 1
ATOM 3838 C CA . LEU B 1 184 ? 15.914 21.406 6.387 1 98.56 184 LEU B CA 1
ATOM 3839 C C . LEU B 1 184 ? 14.672 20.562 6.645 1 98.56 184 LEU B C 1
ATOM 3841 O O . LEU B 1 184 ? 14.711 19.609 7.434 1 98.56 184 LEU B O 1
ATOM 3845 N N . ALA B 1 185 ? 13.594 20.984 6.008 1 98.5 185 ALA B N 1
ATOM 3846 C CA . ALA B 1 185 ? 12.352 20.234 6.199 1 98.5 185 ALA B CA 1
ATOM 3847 C C . ALA B 1 185 ? 11.711 19.891 4.859 1 98.5 185 ALA B C 1
ATOM 3849 O O . ALA B 1 185 ? 11.805 20.656 3.9 1 98.5 185 ALA B O 1
ATOM 3850 N N . ALA B 1 186 ? 11.125 18.703 4.746 1 96.88 186 ALA B N 1
ATOM 3851 C CA . ALA B 1 186 ? 10.367 18.281 3.574 1 96.88 186 ALA B CA 1
ATOM 3852 C C . ALA B 1 186 ? 8.922 17.953 3.947 1 96.88 186 ALA B C 1
ATOM 3854 O O . ALA B 1 186 ? 8.672 17.109 4.824 1 96.88 186 ALA B O 1
ATOM 3855 N N . GLU B 1 187 ? 7.98 18.625 3.285 1 93.56 187 GLU B N 1
ATOM 3856 C CA . GLU B 1 187 ? 6.543 18.531 3.529 1 93.56 187 GLU B CA 1
ATOM 3857 C C . GLU B 1 187 ? 5.746 18.844 2.27 1 93.56 187 GLU B C 1
ATOM 3859 O O . GLU B 1 187 ? 5.816 19.953 1.746 1 93.56 187 GLU B O 1
ATOM 3864 N N . ASP B 1 188 ? 4.93 17.844 1.888 1 87.88 188 ASP B N 1
ATOM 3865 C CA . ASP B 1 188 ? 4.27 18.047 0.603 1 87.88 188 ASP B CA 1
ATOM 3866 C C . ASP B 1 188 ? 2.936 18.766 0.778 1 87.88 188 ASP B C 1
ATOM 3868 O O . ASP B 1 188 ? 2.455 19.422 -0.145 1 87.88 188 ASP B O 1
ATOM 3872 N N . SER B 1 189 ? 2.338 18.719 1.942 1 87.12 189 SER B N 1
ATOM 3873 C CA . SER B 1 189 ? 1.067 19.375 2.219 1 87.12 189 SER B CA 1
ATOM 3874 C C . SER B 1 189 ? 1.266 20.875 2.467 1 87.12 189 SER B C 1
ATOM 3876 O O . SER B 1 189 ? 1.994 21.266 3.381 1 87.12 189 SER B O 1
ATOM 3878 N N . GLY B 1 190 ? 0.573 21.656 1.71 1 87.62 190 GLY B N 1
ATOM 3879 C CA . GLY B 1 190 ? 0.649 23.094 1.913 1 87.62 190 GLY B CA 1
ATOM 3880 C C . GLY B 1 190 ? 0.229 23.516 3.305 1 87.62 190 GLY B C 1
ATOM 3881 O O . GLY B 1 190 ? 0.884 24.359 3.926 1 87.62 190 GLY B O 1
ATOM 3882 N N . VAL B 1 191 ? -0.839 22.938 3.76 1 87.62 191 VAL B N 1
ATOM 3883 C CA . VAL B 1 191 ? -1.365 23.25 5.086 1 87.62 191 VAL B CA 1
ATOM 3884 C C . VAL B 1 191 ? -0.318 22.922 6.148 1 87.62 191 VAL B C 1
ATOM 3886 O O . VAL B 1 191 ? -0.064 23.719 7.047 1 87.62 191 VAL B O 1
ATOM 3889 N N . ALA B 1 192 ? 0.273 21.766 6.035 1 89 192 ALA B N 1
ATOM 3890 C CA . ALA B 1 192 ? 1.27 21.344 7.012 1 89 192 ALA B CA 1
ATOM 3891 C C . ALA B 1 192 ? 2.533 22.188 6.918 1 89 192 ALA B C 1
ATOM 3893 O O . ALA B 1 192 ? 3.184 22.453 7.93 1 89 192 ALA B O 1
ATOM 3894 N N . ARG B 1 193 ? 2.9 22.547 5.746 1 92.31 193 ARG B N 1
ATOM 3895 C CA . ARG B 1 193 ? 4.07 23.391 5.551 1 92.31 193 ARG B CA 1
ATOM 3896 C C . ARG B 1 193 ? 3.889 24.75 6.234 1 92.31 193 ARG B C 1
ATOM 3898 O O . ARG B 1 193 ? 4.844 25.297 6.781 1 92.31 193 ARG B O 1
ATOM 3905 N N . GLU B 1 194 ? 2.732 25.266 6.145 1 91.5 194 GLU B N 1
ATOM 3906 C CA . GLU B 1 194 ? 2.443 26.547 6.801 1 91.5 194 GLU B CA 1
ATOM 3907 C C . GLU B 1 194 ? 2.686 26.453 8.305 1 91.5 194 GLU B C 1
ATOM 3909 O O . GLU B 1 194 ? 3.277 27.359 8.898 1 91.5 194 GLU B O 1
ATOM 3914 N N . VAL B 1 195 ? 2.23 25.391 8.891 1 91.31 195 VAL B N 1
ATOM 3915 C CA . VAL B 1 195 ? 2.398 25.188 10.328 1 91.31 195 VAL B CA 1
ATOM 3916 C C . VAL B 1 195 ? 3.883 25.078 10.664 1 91.31 195 VAL B C 1
ATOM 3918 O O . VAL B 1 195 ? 4.359 25.672 11.625 1 91.31 195 VAL B O 1
ATOM 3921 N N . LEU B 1 196 ? 4.594 24.328 9.883 1 94.12 196 LEU B N 1
ATOM 3922 C CA . LEU B 1 196 ? 6.023 24.156 10.094 1 94.12 196 LEU B CA 1
ATOM 3923 C C . LEU B 1 196 ? 6.766 25.484 9.977 1 94.12 196 LEU B C 1
ATOM 3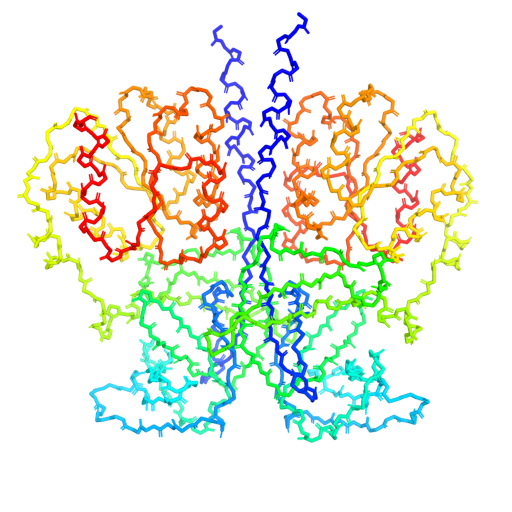925 O O . LEU B 1 196 ? 7.68 25.75 10.75 1 94.12 196 LEU B O 1
ATOM 3929 N N . THR B 1 197 ? 6.398 26.25 9 1 95.06 197 THR B N 1
ATOM 3930 C CA . THR B 1 197 ? 7.016 27.562 8.773 1 95.06 197 THR B CA 1
ATOM 3931 C C . THR B 1 197 ? 6.801 28.469 9.977 1 95.06 197 THR B C 1
ATOM 3933 O O . THR B 1 197 ? 7.746 29.094 10.461 1 95.06 197 THR B O 1
ATOM 3936 N N . LYS B 1 198 ? 5.594 28.516 10.43 1 94.69 198 LYS B N 1
ATOM 3937 C CA . LYS B 1 198 ? 5.289 29.328 11.602 1 94.69 198 LYS B CA 1
ATOM 3938 C C . LYS B 1 198 ? 6.09 28.859 12.82 1 94.69 198 LYS B C 1
ATOM 3940 O O . LYS B 1 198 ? 6.582 29.672 13.594 1 94.69 198 LYS B O 1
ATOM 3945 N N . PHE B 1 199 ? 6.168 27.562 12.969 1 96.31 199 PHE B N 1
ATOM 3946 C CA . PHE B 1 199 ? 6.934 26.969 14.055 1 96.31 199 PHE B CA 1
ATOM 3947 C C . PHE B 1 199 ? 8.383 27.422 14.016 1 96.31 199 PHE B C 1
ATOM 3949 O O . PHE B 1 199 ? 8.914 27.922 15.008 1 96.31 199 PHE B O 1
ATOM 3956 N N . PHE B 1 200 ? 9.023 27.312 12.836 1 96.44 200 PHE B N 1
ATOM 3957 C CA . PHE B 1 200 ? 10.438 27.641 12.711 1 96.44 200 PHE B CA 1
ATOM 3958 C C . PHE B 1 200 ? 10.656 29.141 12.852 1 96.44 200 PHE B C 1
ATOM 3960 O O . PHE B 1 200 ? 11.656 29.578 13.43 1 96.44 200 PHE B O 1
ATOM 3967 N N . GLN B 1 201 ? 9.719 29.938 12.305 1 95.31 201 GLN B N 1
ATOM 3968 C CA . GLN B 1 201 ? 9.812 31.391 12.445 1 95.31 201 GLN B CA 1
ATOM 3969 C C . GLN B 1 201 ? 9.797 31.797 13.922 1 95.31 201 GLN B C 1
ATOM 3971 O O . GLN B 1 201 ? 10.602 32.625 14.344 1 95.31 201 GLN B O 1
ATOM 3976 N N . LYS B 1 202 ? 8.93 31.203 14.648 1 95.38 202 LYS B N 1
ATOM 3977 C CA . LYS B 1 202 ? 8.789 31.531 16.062 1 95.38 202 LYS B CA 1
ATOM 3978 C C . LYS B 1 202 ? 10.016 31.094 16.859 1 95.38 202 LYS B C 1
ATOM 3980 O O . LYS B 1 202 ? 10.422 31.766 17.812 1 95.38 202 LYS B O 1
ATOM 3985 N N . THR B 1 203 ? 10.547 29.984 16.531 1 95.62 203 THR B N 1
ATOM 3986 C CA . THR B 1 203 ? 11.719 29.484 17.219 1 95.62 203 THR B CA 1
ATOM 3987 C C . THR B 1 203 ? 12.953 30.312 16.875 1 95.62 203 THR B C 1
ATOM 3989 O O . THR B 1 203 ? 13.969 30.234 17.578 1 95.62 203 THR B O 1
ATOM 3992 N N . GLY B 1 204 ? 12.961 30.969 15.703 1 95.06 204 GLY B N 1
ATOM 3993 C CA . GLY B 1 204 ? 14.055 31.859 15.305 1 95.06 204 GLY B CA 1
ATOM 3994 C C . GLY B 1 204 ? 15.203 31.125 14.641 1 95.06 204 GLY B C 1
ATOM 3995 O O . GLY B 1 204 ? 16.266 31.703 14.398 1 95.06 204 GLY B O 1
ATOM 3996 N N . VAL B 1 205 ? 15.023 29.922 14.297 1 95.81 205 VAL B N 1
ATOM 3997 C CA . VAL B 1 205 ? 16.094 29.156 13.664 1 95.81 205 VAL B CA 1
ATOM 3998 C C . VAL B 1 205 ? 16.125 29.438 12.164 1 95.81 205 VAL B C 1
ATOM 4000 O O . VAL B 1 205 ? 15.102 29.812 11.578 1 95.81 205 VAL B O 1
ATOM 4003 N N . LYS B 1 206 ? 17.328 29.328 11.594 1 96.94 206 LYS B N 1
ATOM 4004 C CA . LYS B 1 206 ? 17.406 29.297 10.133 1 96.94 206 LYS B CA 1
ATOM 4005 C C . LYS B 1 206 ? 16.781 28.016 9.586 1 96.94 206 LYS B C 1
ATOM 4007 O O . LYS B 1 206 ? 17 26.922 10.125 1 96.94 206 LYS B O 1
ATOM 4012 N N . TYR B 1 207 ? 15.945 28.188 8.562 1 98 207 TYR B N 1
ATOM 4013 C CA . TYR B 1 207 ? 15.266 27 8.062 1 98 207 TYR B CA 1
ATOM 4014 C C . TYR B 1 207 ? 14.969 27.109 6.574 1 98 207 TYR B C 1
ATOM 4016 O O . TYR B 1 207 ? 14.984 28.219 6.02 1 98 207 TYR B O 1
ATOM 4024 N N . GLU B 1 208 ? 14.844 25.953 5.91 1 98.25 208 GLU B N 1
ATOM 4025 C CA . GLU B 1 208 ? 14.336 25.812 4.551 1 98.25 208 GLU B CA 1
ATOM 4026 C C . GLU B 1 208 ? 13.32 24.672 4.465 1 98.25 208 GLU B C 1
ATOM 4028 O O . GLU B 1 208 ? 13.578 23.562 4.953 1 98.25 208 GLU B O 1
ATOM 4033 N N . VAL B 1 209 ? 12.148 25 3.926 1 97.75 209 VAL B N 1
ATOM 4034 C CA . VAL B 1 209 ? 11.109 23.984 3.793 1 97.75 209 VAL B CA 1
ATOM 4035 C C . VAL B 1 209 ? 10.891 23.656 2.316 1 97.75 209 VAL B C 1
ATOM 4037 O O . VAL B 1 209 ? 10.672 24.562 1.504 1 97.75 209 VAL B O 1
ATOM 4040 N N . TYR B 1 210 ? 10.938 22.359 2.014 1 96 210 TYR B N 1
ATOM 4041 C CA . TYR B 1 210 ? 10.773 21.906 0.639 1 96 210 TYR B CA 1
ATOM 4042 C C . TYR B 1 210 ? 9.484 21.109 0.476 1 96 210 TYR B C 1
ATOM 4044 O O . TYR B 1 210 ? 8.984 20.531 1.439 1 96 210 TYR B O 1
ATOM 4052 N N . ALA B 1 211 ? 8.992 21 -0.759 1 90.38 211 ALA B N 1
ATOM 4053 C CA . ALA B 1 211 ? 7.699 20.391 -1.048 1 90.38 211 ALA B CA 1
ATOM 4054 C C . ALA B 1 211 ? 7.832 18.875 -1.226 1 90.38 211 ALA B C 1
ATOM 4056 O O . ALA B 1 211 ? 6.828 18.172 -1.341 1 90.38 211 ALA B O 1
ATOM 4057 N N . ASN B 1 212 ? 8.961 18.344 -1.254 1 89.12 212 ASN B N 1
ATOM 4058 C CA . ASN B 1 212 ? 9.164 16.906 -1.343 1 89.12 212 ASN B CA 1
ATOM 4059 C C . ASN B 1 212 ? 10.578 16.5 -0.925 1 89.12 212 ASN B C 1
ATOM 4061 O O . ASN B 1 212 ? 11.445 17.375 -0.75 1 89.12 212 ASN B O 1
ATOM 4065 N N . GLY B 1 213 ? 10.797 15.219 -0.775 1 93.25 213 GLY B N 1
ATOM 4066 C CA . GLY B 1 213 ? 12.062 14.711 -0.281 1 93.25 213 GLY B CA 1
ATOM 4067 C C . GLY B 1 213 ? 13.203 14.875 -1.271 1 93.25 213 GLY B C 1
ATOM 4068 O O . GLY B 1 213 ? 14.359 15.039 -0.875 1 93.25 213 GLY B O 1
ATOM 4069 N N . GLY B 1 214 ? 12.828 14.836 -2.521 1 90.5 214 GLY B N 1
ATOM 4070 C CA . GLY B 1 214 ? 13.852 14.992 -3.543 1 90.5 214 GLY B CA 1
ATOM 4071 C C . GLY B 1 214 ? 14.523 16.359 -3.514 1 90.5 214 GLY B C 1
ATOM 4072 O O . GLY B 1 214 ? 15.742 16.453 -3.602 1 90.5 214 GLY B O 1
ATOM 4073 N N . LEU B 1 215 ? 13.781 17.344 -3.396 1 94 215 LEU B N 1
ATOM 4074 C CA . LEU B 1 215 ? 14.297 18.719 -3.314 1 94 215 LEU B CA 1
ATOM 4075 C C . LEU B 1 215 ? 15.156 18.891 -2.07 1 94 215 LEU B C 1
ATOM 4077 O O . LEU B 1 215 ? 16.203 19.531 -2.127 1 94 215 LEU B O 1
ATOM 4081 N N . LEU B 1 216 ? 14.703 18.297 -1.002 1 96.94 216 LEU B N 1
ATOM 4082 C CA . LEU B 1 216 ? 15.477 18.391 0.232 1 96.94 216 LEU B CA 1
ATOM 4083 C C . LEU B 1 216 ? 16.844 17.734 0.074 1 96.94 216 LEU B C 1
ATOM 4085 O O . LEU B 1 216 ? 17.859 18.297 0.474 1 96.94 216 LEU B O 1
ATOM 4089 N N . ILE B 1 217 ? 16.844 16.562 -0.486 1 95.5 217 ILE B N 1
ATOM 4090 C CA . ILE B 1 217 ? 18.094 15.836 -0.673 1 95.5 217 ILE B CA 1
ATOM 4091 C C . ILE B 1 217 ? 19.016 16.641 -1.585 1 95.5 217 ILE B C 1
ATOM 4093 O O . ILE B 1 217 ? 20.219 16.75 -1.313 1 95.5 217 ILE B O 1
ATOM 4097 N N . SER B 1 218 ? 18.469 17.172 -2.658 1 95.44 218 SER B N 1
ATOM 4098 C CA . SER B 1 218 ? 19.266 18 -3.568 1 95.44 218 SER B CA 1
ATOM 4099 C C . SER B 1 218 ? 19.906 19.172 -2.834 1 95.44 218 SER B C 1
ATOM 4101 O O . SER B 1 218 ? 21.094 19.453 -3.035 1 95.44 218 SER B O 1
ATOM 4103 N N . ARG B 1 219 ? 19.172 19.781 -2.031 1 97.31 219 ARG B N 1
ATOM 4104 C CA . ARG B 1 219 ? 19.688 20.906 -1.257 1 97.31 219 ARG B CA 1
ATOM 4105 C C . ARG B 1 219 ? 20.766 20.453 -0.283 1 97.31 219 ARG B C 1
ATOM 4107 O O . ARG B 1 219 ? 21.781 21.141 -0.103 1 97.31 219 ARG B O 1
ATOM 4114 N N . LEU B 1 220 ? 20.531 19.344 0.35 1 96.75 220 LEU B N 1
ATOM 4115 C CA . LEU B 1 220 ? 21.484 18.766 1.288 1 96.75 220 LEU B CA 1
ATOM 4116 C C . LEU B 1 220 ? 22.828 18.531 0.611 1 96.75 220 LEU B C 1
ATOM 4118 O O . LEU B 1 220 ? 23.891 18.766 1.211 1 96.75 220 LEU B O 1
ATOM 4122 N N . GLU B 1 221 ? 22.719 18.141 -0.557 1 95.12 221 GLU B N 1
ATOM 4123 C CA . GLU B 1 221 ? 23.938 17.828 -1.303 1 95.12 221 GLU B CA 1
ATOM 4124 C C . GLU B 1 221 ? 24.703 19.094 -1.655 1 95.12 221 GLU B C 1
ATOM 4126 O O . GLU B 1 221 ? 25.906 19.047 -1.916 1 95.12 221 GLU B O 1
ATOM 4131 N N . GLU B 1 222 ? 24.047 20.188 -1.717 1 96.25 222 GLU B N 1
ATOM 4132 C CA . GLU B 1 222 ? 24.672 21.469 -2.049 1 96.25 222 GLU B CA 1
ATOM 4133 C C . GLU B 1 222 ? 25.312 22.109 -0.821 1 96.25 222 GLU B C 1
ATOM 4135 O O . GLU B 1 222 ? 26.172 22.984 -0.948 1 96.25 222 GLU B O 1
ATOM 4140 N N . LEU B 1 223 ? 24.938 21.719 0.321 1 96.62 223 LEU B N 1
ATOM 4141 C CA . LEU B 1 223 ? 25.391 22.328 1.562 1 96.62 223 LEU B CA 1
ATOM 4142 C C . LEU B 1 223 ? 26.516 21.531 2.188 1 96.62 223 LEU B C 1
ATOM 4144 O O . LEU B 1 223 ? 26.688 20.344 1.888 1 96.62 223 LEU B O 1
ATOM 4148 N N . ASN B 1 224 ? 27.297 22.281 3.025 1 96.38 224 ASN B N 1
ATOM 4149 C CA . ASN B 1 224 ? 28.203 21.562 3.924 1 96.38 224 ASN B CA 1
ATOM 4150 C C . ASN B 1 224 ? 27.438 20.875 5.047 1 96.38 224 ASN B C 1
ATOM 4152 O O . ASN B 1 224 ? 26.672 21.516 5.77 1 96.38 224 ASN B O 1
ATOM 4156 N N . PRO B 1 225 ? 27.625 19.594 5.152 1 96.31 225 PRO B N 1
ATOM 4157 C CA . PRO B 1 225 ? 26.859 18.844 6.16 1 96.31 225 PRO B CA 1
ATOM 4158 C C . PRO B 1 225 ? 26.969 19.469 7.551 1 96.31 225 PRO B C 1
ATOM 4160 O O . PRO B 1 225 ? 26.016 19.375 8.344 1 96.31 225 PRO B O 1
ATOM 4163 N N . SER B 1 226 ? 28.031 20.109 7.84 1 95 226 SER B N 1
ATOM 4164 C CA . SER B 1 226 ? 28.234 20.688 9.164 1 95 226 SER B CA 1
ATOM 4165 C C . SER B 1 226 ? 27.328 21.891 9.391 1 95 226 SER B C 1
ATOM 4167 O O . SER B 1 226 ? 27.125 22.312 10.531 1 95 226 SER B O 1
ATOM 4169 N N . GLU B 1 227 ? 26.781 22.453 8.305 1 96.44 227 GLU B N 1
ATOM 4170 C CA . GLU B 1 227 ? 25.891 23.609 8.383 1 96.44 227 GLU B CA 1
ATOM 4171 C C . GLU B 1 227 ? 24.453 23.188 8.672 1 96.44 227 GLU B C 1
ATOM 4173 O O . GLU B 1 227 ? 23.625 24.031 9.008 1 96.44 227 GLU B O 1
ATOM 4178 N N . VAL B 1 228 ? 24.219 21.906 8.531 1 97.81 228 VAL B N 1
ATOM 4179 C CA . VAL B 1 228 ? 22.859 21.406 8.719 1 97.81 228 VAL B CA 1
ATOM 4180 C C . VAL B 1 228 ? 22.688 20.906 10.148 1 97.81 228 VAL B C 1
ATOM 4182 O O . VAL B 1 228 ? 23.406 20.016 10.594 1 97.81 228 VAL B O 1
ATOM 4185 N N . GLY B 1 229 ? 21.734 21.484 10.812 1 97.56 229 GLY B N 1
ATOM 4186 C CA . GLY B 1 229 ? 21.516 21.141 12.203 1 97.56 229 GLY B CA 1
ATOM 4187 C C . GLY B 1 229 ? 20.578 19.969 12.391 1 97.56 229 GLY B C 1
ATOM 4188 O O . GLY B 1 229 ? 20.734 19.188 13.328 1 97.56 229 GLY B O 1
ATOM 4189 N N . MET B 1 230 ? 19.578 19.906 11.531 1 98.06 230 MET B N 1
ATOM 4190 C CA . MET B 1 230 ? 18.641 18.797 11.578 1 98.06 230 MET B CA 1
ATOM 4191 C C . MET B 1 230 ? 17.766 18.766 10.32 1 98.06 230 MET B C 1
ATOM 4193 O O . MET B 1 230 ? 17.656 19.766 9.617 1 98.06 230 MET B O 1
ATOM 4197 N N . VAL B 1 231 ? 17.234 17.609 10.109 1 98.5 231 VAL B N 1
ATOM 4198 C CA . VAL B 1 231 ? 16.297 17.406 9.016 1 98.5 231 VAL B CA 1
ATOM 4199 C C . VAL B 1 231 ? 14.945 16.953 9.578 1 98.5 231 VAL B C 1
ATOM 4201 O O . VAL B 1 231 ? 14.883 16.109 10.477 1 98.5 231 VAL B O 1
ATOM 4204 N N . VAL B 1 232 ? 13.906 17.641 9.148 1 98.31 232 VAL B N 1
ATOM 4205 C CA . VAL B 1 232 ? 12.539 17.234 9.469 1 98.31 232 VAL B CA 1
ATOM 4206 C C . VAL B 1 232 ? 11.844 16.75 8.203 1 98.31 232 VAL B C 1
ATOM 4208 O O . VAL B 1 232 ? 11.82 17.453 7.188 1 98.31 232 VAL B O 1
ATOM 4211 N N . THR B 1 233 ? 11.273 15.562 8.25 1 96.62 233 THR B N 1
ATOM 4212 C CA . THR B 1 233 ? 10.672 15.062 7.016 1 96.62 233 THR B CA 1
ATOM 4213 C C . THR B 1 233 ? 9.344 14.375 7.301 1 96.62 233 THR B C 1
ATOM 4215 O O . THR B 1 233 ? 9.219 13.641 8.281 1 96.62 233 THR B O 1
ATOM 4218 N N . ASP B 1 234 ? 8.336 14.695 6.488 1 93.62 234 ASP B N 1
ATOM 4219 C CA . ASP B 1 234 ? 7.129 13.875 6.426 1 93.62 234 ASP B CA 1
ATOM 4220 C C . ASP B 1 234 ? 7.422 12.508 5.812 1 93.62 234 ASP B C 1
ATOM 4222 O O . ASP B 1 234 ? 8.43 12.336 5.125 1 93.62 234 ASP B O 1
ATOM 4226 N N . ILE B 1 235 ? 6.574 11.547 6.137 1 87.69 235 ILE B N 1
ATOM 4227 C CA . ILE B 1 235 ? 6.773 10.203 5.609 1 87.69 235 ILE B CA 1
ATOM 4228 C C . ILE B 1 235 ? 6.094 10.078 4.25 1 87.69 235 ILE B C 1
ATOM 4230 O O . ILE B 1 235 ? 6.703 9.609 3.283 1 87.69 235 ILE B O 1
ATOM 4234 N N . GLU B 1 236 ? 4.855 10.469 4.164 1 83 236 GLU B N 1
ATOM 4235 C CA . GLU B 1 236 ? 4.055 10.273 2.957 1 83 236 GLU B CA 1
ATOM 4236 C C . GLU B 1 236 ? 4.195 11.453 2.002 1 83 236 GLU B C 1
ATOM 4238 O O . GLU B 1 236 ? 3.479 12.445 2.127 1 83 236 GLU B O 1
ATOM 4243 N N . MET B 1 237 ? 5.082 11.352 1.138 1 84.5 237 MET B N 1
ATOM 4244 C CA . MET B 1 237 ? 5.289 12.359 0.102 1 84.5 237 MET B CA 1
ATOM 4245 C C . MET B 1 237 ? 5.422 11.711 -1.271 1 84.5 237 MET B C 1
ATOM 4247 O O . MET B 1 237 ? 6 10.625 -1.398 1 84.5 237 MET B O 1
ATOM 4251 N N . PRO B 1 238 ? 4.781 12.352 -2.238 1 76.81 238 PRO B N 1
ATOM 4252 C CA . PRO B 1 238 ? 4.984 11.82 -3.59 1 76.81 238 PRO B CA 1
ATOM 4253 C C . PRO B 1 238 ? 6.441 11.891 -4.035 1 76.81 238 PRO B C 1
ATOM 4255 O O . PRO B 1 238 ? 7.16 12.82 -3.676 1 76.81 238 PRO B O 1
ATOM 4258 N N . GLY B 1 239 ? 6.785 10.891 -4.832 1 77.19 239 GLY B N 1
ATOM 4259 C CA . GLY B 1 239 ? 8.172 10.828 -5.266 1 77.19 239 GLY B CA 1
ATOM 4260 C C . GLY B 1 239 ? 9.102 10.273 -4.203 1 77.19 239 GLY B C 1
ATOM 4261 O O . GLY B 1 239 ? 8.914 9.148 -3.736 1 77.19 239 GLY B O 1
ATOM 4262 N N . THR B 1 240 ? 10.031 11.117 -3.807 1 82.31 240 THR B N 1
ATOM 4263 C CA . THR B 1 240 ? 10.93 10.75 -2.715 1 82.31 240 THR B CA 1
ATOM 4264 C C . THR B 1 240 ? 10.258 10.992 -1.363 1 82.31 240 THR B C 1
ATOM 4266 O O . THR B 1 240 ? 10.062 12.141 -0.96 1 82.31 240 THR B O 1
ATOM 4269 N N . ASP B 1 241 ? 10.016 9.836 -0.709 1 85.88 241 ASP B N 1
ATOM 4270 C CA . ASP B 1 241 ? 9.266 9.953 0.537 1 85.88 241 ASP B CA 1
ATOM 4271 C C . ASP B 1 241 ? 10.203 10.047 1.738 1 85.88 241 ASP B C 1
ATOM 4273 O O . ASP B 1 241 ? 11.422 10.102 1.575 1 85.88 241 ASP B O 1
ATOM 4277 N N . GLY B 1 242 ? 9.602 10.148 2.889 1 90.81 242 GLY B N 1
ATOM 4278 C CA . GLY B 1 242 ? 10.367 10.336 4.105 1 90.81 242 GLY B CA 1
ATOM 4279 C C . GLY B 1 242 ? 11.266 9.156 4.434 1 90.81 242 GLY B C 1
ATOM 4280 O O . GLY B 1 242 ? 12.312 9.32 5.062 1 90.81 242 GLY B O 1
ATOM 4281 N N . TYR B 1 243 ? 10.828 7.961 4.035 1 84.56 243 TYR B N 1
ATOM 4282 C CA . TYR B 1 243 ? 11.68 6.789 4.223 1 84.56 243 TYR B CA 1
ATOM 4283 C C . TYR B 1 243 ? 12.977 6.93 3.436 1 84.56 243 TYR B C 1
ATOM 4285 O O . TYR B 1 243 ? 14.055 6.641 3.955 1 84.56 243 TYR B O 1
ATOM 4293 N N . GLN B 1 244 ? 12.812 7.359 2.287 1 85.44 244 GLN B N 1
ATOM 4294 C CA . GLN B 1 244 ? 13.961 7.5 1.398 1 85.44 244 GLN B CA 1
ATOM 4295 C C . GLN B 1 244 ? 14.883 8.617 1.866 1 85.44 244 GLN B C 1
ATOM 4297 O O . GLN B 1 244 ? 16.109 8.5 1.781 1 85.44 244 GLN B O 1
ATOM 4302 N N . VAL B 1 245 ? 14.273 9.688 2.326 1 93.06 245 VAL B N 1
ATOM 4303 C CA . VAL B 1 245 ? 15.07 10.789 2.861 1 93.06 245 VAL B CA 1
ATOM 4304 C C . VAL B 1 245 ? 15.891 10.305 4.051 1 93.06 245 VAL B C 1
ATOM 4306 O O . VAL B 1 245 ? 17.109 10.492 4.082 1 93.06 245 VAL B O 1
ATOM 4309 N N . ALA B 1 246 ? 15.266 9.68 4.977 1 93.88 246 ALA B N 1
ATOM 4310 C CA . ALA B 1 246 ? 15.93 9.18 6.176 1 93.88 246 ALA B CA 1
ATOM 4311 C C . ALA B 1 246 ? 17 8.156 5.82 1 93.88 246 ALA B C 1
ATOM 4313 O O . ALA B 1 246 ? 18.125 8.227 6.328 1 93.88 246 ALA B O 1
ATOM 4314 N N . SER B 1 247 ? 16.625 7.27 4.945 1 86.75 247 SER B N 1
ATOM 4315 C CA . SER B 1 247 ? 17.562 6.234 4.535 1 86.75 247 SER B CA 1
ATOM 4316 C C . SER B 1 247 ? 18.797 6.84 3.855 1 86.75 247 SER B C 1
ATOM 4318 O O . SER B 1 247 ? 19.922 6.414 4.109 1 86.75 247 SER B O 1
ATOM 4320 N N . PHE B 1 248 ? 18.594 7.805 2.994 1 88.81 248 PHE B N 1
ATOM 4321 C CA . PHE B 1 248 ? 19.688 8.477 2.299 1 88.81 248 PHE B CA 1
ATOM 4322 C C . PHE B 1 248 ? 20.656 9.109 3.293 1 88.81 248 PHE B C 1
ATOM 4324 O O . PHE B 1 248 ? 21.875 8.938 3.178 1 88.81 248 PHE B O 1
ATOM 4331 N N . ILE B 1 249 ? 20.141 9.734 4.242 1 95.38 249 ILE B N 1
ATOM 4332 C CA . ILE B 1 249 ? 20.953 10.484 5.195 1 95.38 249 ILE B CA 1
ATOM 4333 C C . ILE B 1 249 ? 21.688 9.516 6.125 1 95.38 249 ILE B C 1
ATOM 4335 O O . ILE B 1 249 ? 22.906 9.609 6.305 1 95.38 249 ILE B O 1
ATOM 4339 N N . LYS B 1 250 ? 20.984 8.531 6.664 1 94.38 250 LYS B N 1
ATOM 4340 C CA . LYS B 1 250 ? 21.516 7.68 7.719 1 94.38 250 LYS B CA 1
ATOM 4341 C C . LYS B 1 250 ? 22.469 6.633 7.145 1 94.38 250 LYS B C 1
ATOM 4343 O O . LYS B 1 250 ? 23.344 6.129 7.848 1 94.38 250 LYS B O 1
ATOM 4348 N N . ASN B 1 251 ? 22.312 6.445 5.883 1 84.31 251 ASN B N 1
ATOM 4349 C CA . ASN B 1 251 ? 23.188 5.445 5.27 1 84.31 251 ASN B CA 1
ATOM 4350 C C . ASN B 1 251 ? 24.344 6.098 4.523 1 84.31 251 ASN B C 1
ATOM 4352 O O . ASN B 1 251 ? 25.078 5.426 3.791 1 84.31 251 ASN B O 1
ATOM 4356 N N . ASN B 1 252 ? 24.5 7.336 4.594 1 89.44 252 ASN B N 1
ATOM 4357 C CA . ASN B 1 252 ? 25.609 8.086 4 1 89.44 252 ASN B CA 1
ATOM 4358 C C . ASN B 1 252 ? 26.531 8.664 5.07 1 89.44 252 ASN B C 1
ATOM 4360 O O . ASN B 1 252 ? 26.125 9.547 5.832 1 89.44 252 ASN B O 1
ATOM 4364 N N . SER B 1 253 ? 27.719 8.172 5.07 1 91.75 253 SER B N 1
ATOM 4365 C CA . SER B 1 253 ? 28.656 8.555 6.113 1 91.75 253 SER B CA 1
ATOM 4366 C C . SER B 1 253 ? 28.844 10.07 6.16 1 91.75 253 SER B C 1
ATOM 4368 O O . SER B 1 253 ? 29.125 10.633 7.219 1 91.75 253 SER B O 1
ATOM 4370 N N . LYS B 1 254 ? 28.656 10.695 5.027 1 94.38 254 LYS B N 1
ATOM 4371 C CA . LYS B 1 254 ? 28.812 12.141 4.938 1 94.38 254 LYS B CA 1
ATOM 4372 C C . LYS B 1 254 ? 27.703 12.852 5.719 1 94.38 254 LYS B C 1
ATOM 4374 O O . LYS B 1 254 ? 27.922 13.953 6.242 1 94.38 254 LYS B O 1
ATOM 4379 N N . TYR B 1 255 ? 26.547 12.195 5.836 1 96.94 255 TYR B N 1
ATOM 4380 C CA . TYR B 1 255 ? 25.375 12.906 6.352 1 96.94 255 TYR B CA 1
ATOM 4381 C C . TYR B 1 255 ? 24.859 12.242 7.621 1 96.94 255 TYR B C 1
ATOM 4383 O O . TYR B 1 255 ? 24.047 12.82 8.344 1 96.94 255 TYR B O 1
ATOM 4391 N N . SER B 1 256 ? 25.297 11.078 7.973 1 95.62 256 SER B N 1
ATOM 4392 C CA . SER B 1 256 ? 24.688 10.211 8.984 1 95.62 256 SER B CA 1
ATOM 4393 C C . SER B 1 256 ? 24.672 10.898 10.352 1 95.62 256 SER B C 1
ATOM 4395 O O . SER B 1 256 ? 23.859 10.547 11.211 1 95.62 256 SER B O 1
ATOM 4397 N N . HIS B 1 257 ? 25.516 11.852 10.547 1 96.19 257 HIS B N 1
ATOM 4398 C CA . HIS B 1 257 ? 25.594 12.547 11.82 1 96.19 257 HIS B CA 1
ATOM 4399 C C . HIS B 1 257 ? 24.453 13.555 11.961 1 96.19 257 HIS B C 1
ATOM 4401 O O . HIS B 1 257 ? 24.172 14.039 13.062 1 96.19 257 HIS B O 1
ATOM 4407 N N . ILE B 1 258 ? 23.844 13.961 10.922 1 97.81 258 ILE B N 1
ATOM 4408 C CA . ILE B 1 258 ? 22.75 14.93 10.953 1 97.81 258 ILE B CA 1
ATOM 4409 C C . ILE B 1 258 ? 21.516 14.289 11.57 1 97.81 258 ILE B C 1
ATOM 4411 O O . ILE B 1 258 ? 21.062 13.234 11.117 1 97.81 258 ILE B O 1
ATOM 4415 N N . PRO B 1 259 ? 20.938 14.906 12.602 1 98.19 259 PRO B N 1
ATOM 4416 C CA . PRO B 1 259 ? 19.703 14.375 13.172 1 98.19 259 PRO B CA 1
ATOM 4417 C C . PRO B 1 259 ? 18.516 14.438 12.203 1 98.19 259 PRO B C 1
ATOM 4419 O O . PRO B 1 259 ? 18.328 15.445 11.516 1 98.19 259 PRO B O 1
ATOM 4422 N N . VAL B 1 260 ? 17.766 13.32 12.133 1 98.19 260 VAL B N 1
ATOM 4423 C CA . VAL B 1 260 ? 16.578 13.25 11.297 1 98.19 260 VAL B CA 1
ATOM 4424 C C . VAL B 1 260 ? 15.344 13.039 12.172 1 98.19 260 VAL B C 1
ATOM 4426 O O . VAL B 1 260 ? 15.281 12.07 12.938 1 98.19 260 VAL B O 1
ATOM 4429 N N . VAL B 1 261 ? 14.422 13.977 12.078 1 97.5 261 VAL B N 1
ATOM 4430 C CA . VAL B 1 261 ? 13.156 13.883 12.797 1 97.5 261 VAL B CA 1
ATOM 4431 C C . VAL B 1 261 ? 12.016 13.672 11.805 1 97.5 261 VAL B C 1
ATOM 4433 O O . VAL B 1 261 ? 11.836 14.461 10.875 1 97.5 261 VAL B O 1
ATOM 4436 N N . VAL B 1 262 ? 11.289 12.625 12.07 1 95.06 262 VAL B N 1
ATOM 4437 C CA . VAL B 1 262 ? 10.117 12.352 11.242 1 95.06 262 VAL B CA 1
ATOM 4438 C C . VAL B 1 262 ? 8.898 13.07 11.828 1 95.06 262 VAL B C 1
ATOM 4440 O O . VAL B 1 262 ? 8.602 12.93 13.016 1 95.06 262 VAL B O 1
ATOM 4443 N N . ASN B 1 263 ? 8.289 13.891 11.023 1 93 263 ASN B N 1
ATOM 4444 C CA . ASN B 1 263 ? 7.066 14.617 11.375 1 93 263 ASN B CA 1
ATOM 4445 C C . ASN B 1 263 ? 5.879 14.133 10.547 1 93 263 ASN B C 1
ATOM 4447 O O . ASN B 1 263 ? 5.656 14.602 9.43 1 93 263 ASN B O 1
ATOM 4451 N N . SER B 1 264 ? 5.086 13.188 11.078 1 84.56 264 SER B N 1
ATOM 4452 C CA . SER B 1 264 ? 4.066 12.523 10.273 1 84.56 264 SER B CA 1
ATOM 4453 C C . SER B 1 264 ? 2.773 12.344 11.055 1 84.56 264 SER B C 1
ATOM 4455 O O . SER B 1 264 ? 2.789 12.289 12.289 1 84.56 264 SER B O 1
ATOM 4457 N N . SER B 1 265 ? 1.664 12.344 10.266 1 76.38 265 SER B N 1
ATOM 4458 C CA . SER B 1 265 ? 0.358 12.102 10.875 1 76.38 265 SER B CA 1
ATOM 4459 C C . SER B 1 265 ? 0.154 10.625 11.18 1 76.38 265 SER B C 1
ATOM 4461 O O . SER B 1 265 ? -0.639 10.266 12.055 1 76.38 265 SER B O 1
ATOM 4463 N N . MET B 1 266 ? 0.762 9.781 10.312 1 65 266 MET B N 1
ATOM 4464 C CA . MET B 1 266 ? 0.575 8.344 10.438 1 65 266 MET B CA 1
ATOM 4465 C C . MET B 1 266 ? 1.621 7.734 11.367 1 65 266 MET B C 1
ATOM 4467 O O . MET B 1 266 ? 2.822 7.914 11.156 1 65 266 MET B O 1
ATOM 4471 N N . THR B 1 267 ? 1.278 7.324 12.562 1 67.25 267 THR B N 1
ATOM 4472 C CA . THR B 1 267 ? 2.266 6.805 13.5 1 67.25 267 THR B CA 1
ATOM 4473 C C . THR B 1 267 ? 1.917 5.379 13.922 1 67.25 267 THR B C 1
ATOM 4475 O O . THR B 1 267 ? 1.368 5.16 15 1 67.25 267 THR B O 1
ATOM 4478 N N . THR B 1 268 ? 1.915 4.582 12.938 1 70.69 268 THR B N 1
ATOM 4479 C CA . THR B 1 268 ? 1.701 3.211 13.391 1 70.69 268 THR B CA 1
ATOM 4480 C C . THR B 1 268 ? 2.99 2.623 13.953 1 70.69 268 THR B C 1
ATOM 4482 O O . THR B 1 268 ? 4.082 3.125 13.68 1 70.69 268 THR B O 1
ATOM 4485 N N . ASP B 1 269 ? 2.811 1.648 14.773 1 74.19 269 ASP B N 1
ATOM 4486 C CA . ASP B 1 269 ? 3.969 0.954 15.328 1 74.19 269 ASP B CA 1
ATOM 4487 C C . ASP B 1 269 ? 4.863 0.405 14.219 1 74.19 269 ASP B C 1
ATOM 4489 O O . ASP B 1 269 ? 6.09 0.419 14.336 1 74.19 269 ASP B O 1
ATOM 4493 N N . ALA B 1 270 ? 4.227 0.019 13.219 1 74.88 270 ALA B N 1
ATOM 4494 C CA . ALA B 1 270 ? 4.992 -0.537 12.102 1 74.88 270 ALA B CA 1
ATOM 4495 C C . ALA B 1 270 ? 5.848 0.536 11.438 1 74.88 270 ALA B C 1
ATOM 4497 O O . ALA B 1 270 ? 7.035 0.323 11.188 1 74.88 270 ALA B O 1
ATOM 4498 N N . VAL B 1 271 ? 5.305 1.642 11.273 1 77.38 271 VAL B N 1
ATOM 4499 C CA . VAL B 1 271 ? 6.02 2.744 10.648 1 77.38 271 VAL B CA 1
ATOM 4500 C C . VAL B 1 271 ? 7.133 3.234 11.57 1 77.38 271 VAL B C 1
ATOM 4502 O O . VAL B 1 271 ? 8.266 3.457 11.125 1 77.38 271 VAL B O 1
ATOM 4505 N N . ARG B 1 272 ? 6.801 3.293 12.805 1 82.44 272 ARG B N 1
ATOM 4506 C CA . ARG B 1 272 ? 7.793 3.717 13.789 1 82.44 272 ARG B CA 1
ATOM 4507 C C . ARG B 1 272 ? 8.961 2.736 13.852 1 82.44 272 ARG B C 1
ATOM 4509 O O . ARG B 1 272 ? 10.117 3.148 13.906 1 82.44 272 ARG B O 1
ATOM 4516 N N . GLY B 1 273 ? 8.586 1.52 13.891 1 80.69 273 GLY B N 1
ATOM 4517 C CA . GLY B 1 273 ? 9.617 0.496 13.906 1 80.69 273 GLY B CA 1
ATOM 4518 C C . GLY B 1 273 ? 10.555 0.572 12.711 1 80.69 273 GLY B C 1
ATOM 4519 O O . GLY B 1 273 ? 11.773 0.506 12.867 1 80.69 273 GLY B O 1
ATOM 4520 N N . LYS B 1 274 ? 9.992 0.718 11.562 1 79.25 274 LYS B N 1
ATOM 4521 C CA . LYS B 1 274 ? 10.797 0.832 10.344 1 79.25 274 LYS B CA 1
ATOM 4522 C C . LYS B 1 274 ? 11.703 2.055 10.398 1 79.25 274 LYS B C 1
ATOM 4524 O O . LYS B 1 274 ? 12.875 1.979 10.023 1 79.25 274 LYS B O 1
ATOM 4529 N N . MET B 1 275 ? 11.195 3.127 10.852 1 85.5 275 MET B N 1
ATOM 4530 C CA . MET B 1 275 ? 11.969 4.363 10.93 1 85.5 275 MET B CA 1
ATOM 4531 C C . MET B 1 275 ? 13.094 4.25 11.953 1 85.5 275 MET B C 1
ATOM 4533 O O . MET B 1 275 ? 14.188 4.762 11.742 1 85.5 275 MET B O 1
ATOM 4537 N N . ASN B 1 276 ? 12.789 3.557 13.031 1 86.69 276 ASN B N 1
ATOM 4538 C CA . ASN B 1 276 ? 13.82 3.309 14.039 1 86.69 276 ASN B CA 1
ATOM 4539 C C . ASN B 1 276 ? 14.953 2.453 13.477 1 86.69 276 ASN B C 1
ATOM 4541 O O . ASN B 1 276 ? 16.125 2.701 13.766 1 86.69 276 ASN B O 1
ATOM 4545 N N . GLN B 1 277 ? 14.586 1.555 12.758 1 83.12 277 GLN B N 1
ATOM 4546 C CA . GLN B 1 277 ? 15.594 0.701 12.133 1 83.12 277 GLN B CA 1
ATOM 4547 C C . GLN B 1 277 ? 16.484 1.502 11.195 1 83.12 277 GLN B C 1
ATOM 4549 O O . GLN B 1 277 ? 17.688 1.209 11.062 1 83.12 277 GLN B O 1
ATOM 4554 N N . ILE B 1 278 ? 15.891 2.398 10.469 1 85.81 278 ILE B N 1
ATOM 4555 C CA . ILE B 1 278 ? 16.656 3.271 9.594 1 85.81 278 ILE B CA 1
ATOM 4556 C C . ILE B 1 278 ? 17.609 4.129 10.422 1 85.81 278 ILE B C 1
ATOM 4558 O O . ILE B 1 278 ? 18.703 4.496 9.961 1 85.81 278 ILE B O 1
ATOM 4562 N N . GLY B 1 279 ? 17.188 4.465 11.672 1 93.31 279 GLY B N 1
ATOM 4563 C CA . GLY B 1 279 ? 18.047 5.195 12.594 1 93.31 279 GLY B CA 1
ATOM 4564 C C . GLY B 1 279 ? 17.672 6.66 12.719 1 93.31 279 GLY B C 1
ATOM 4565 O O . GLY B 1 279 ? 18.547 7.52 12.891 1 93.31 279 GLY B O 1
ATOM 4566 N N . VAL B 1 280 ? 16.438 6.922 12.586 1 95.31 280 VAL B N 1
ATOM 4567 C CA . VAL B 1 280 ? 16.016 8.312 12.742 1 95.31 280 VAL B CA 1
ATOM 4568 C C . VAL B 1 280 ? 16.156 8.734 14.203 1 95.31 280 VAL B C 1
ATOM 4570 O O . VAL B 1 280 ? 16.188 7.887 15.102 1 95.31 280 VAL B O 1
ATOM 4573 N N . ASP B 1 281 ? 16.25 10.016 14.461 1 96.75 281 ASP B N 1
ATOM 4574 C CA . ASP B 1 281 ? 16.594 10.539 15.781 1 96.75 281 ASP B CA 1
ATOM 4575 C C . ASP B 1 281 ? 15.344 10.961 16.547 1 96.75 281 ASP B C 1
ATOM 4577 O O . ASP B 1 281 ? 15.406 11.258 17.734 1 96.75 281 ASP B O 1
ATOM 4581 N N . GLY B 1 282 ? 14.227 10.969 15.867 1 94.25 282 GLY B N 1
ATOM 4582 C CA . GLY B 1 282 ? 12.969 11.32 16.516 1 94.25 282 GLY B CA 1
ATOM 4583 C C . GLY B 1 282 ? 11.758 11.125 15.617 1 94.25 282 GLY B C 1
ATOM 4584 O O . GLY B 1 282 ? 11.875 11.148 14.391 1 94.25 282 GLY B O 1
ATOM 4585 N N . PHE B 1 283 ? 10.727 10.891 16.344 1 91.94 283 PHE B N 1
ATOM 4586 C CA . PHE B 1 283 ? 9.414 10.789 15.703 1 91.94 283 PHE B CA 1
ATOM 4587 C C . PHE B 1 283 ? 8.414 11.719 16.391 1 91.94 283 PHE B C 1
ATOM 4589 O O . PHE B 1 283 ? 8.242 11.672 17.609 1 91.94 283 PHE B O 1
ATOM 4596 N N . VAL B 1 284 ? 7.805 12.594 15.547 1 91.25 284 VAL B N 1
ATOM 4597 C CA . VAL B 1 284 ? 6.879 13.57 16.109 1 91.25 284 VAL B CA 1
ATOM 4598 C C . VAL B 1 284 ? 5.602 13.609 15.273 1 91.25 284 VAL B C 1
ATOM 4600 O O . VAL B 1 284 ? 5.656 13.664 14.047 1 91.25 284 VAL B O 1
ATOM 4603 N N . GLY B 1 285 ? 4.457 13.578 15.961 1 86.06 285 GLY B N 1
ATOM 4604 C CA . GLY B 1 285 ? 3.197 13.812 15.273 1 86.06 285 GLY B CA 1
ATOM 4605 C C . GLY B 1 285 ? 3.055 15.234 14.758 1 86.06 285 GLY B C 1
ATOM 4606 O O . GLY B 1 285 ? 3.588 16.172 15.352 1 86.06 285 GLY B O 1
ATOM 4607 N N . LYS B 1 286 ? 2.293 15.391 13.711 1 85.5 286 LYS B N 1
ATOM 4608 C CA . LYS B 1 286 ? 2.174 16.688 13.062 1 85.5 286 LYS B CA 1
ATOM 4609 C C . LYS B 1 286 ? 1.533 17.719 13.984 1 85.5 286 LYS B C 1
ATOM 4611 O O . LYS B 1 286 ? 1.772 18.922 13.852 1 85.5 286 LYS B O 1
ATOM 4616 N N . THR B 1 287 ? 0.795 17.297 14.992 1 82.62 287 THR B N 1
ATOM 4617 C CA . THR B 1 287 ? 0.12 18.234 15.883 1 82.62 287 THR B CA 1
ATOM 4618 C C . THR B 1 287 ? 0.893 18.391 17.188 1 82.62 287 THR B C 1
ATOM 4620 O O . THR B 1 287 ? 0.456 19.109 18.094 1 82.62 287 THR B O 1
ATOM 4623 N N . ASP B 1 288 ? 1.949 17.734 17.281 1 88.69 288 ASP B N 1
ATOM 4624 C CA . ASP B 1 288 ? 2.709 17.75 18.531 1 88.69 288 ASP B CA 1
ATOM 4625 C C . ASP B 1 288 ? 3.82 18.797 18.484 1 88.69 288 ASP B C 1
ATOM 4627 O O . ASP B 1 288 ? 5.004 18.453 18.484 1 88.69 288 ASP B O 1
ATOM 4631 N N . ILE B 1 289 ? 3.453 20 18.672 1 93.06 289 ILE B N 1
ATOM 4632 C CA . ILE B 1 289 ? 4.363 21.125 18.562 1 93.06 289 ILE B CA 1
ATOM 4633 C C . ILE B 1 289 ? 5.344 21.125 19.734 1 93.06 289 ILE B C 1
ATOM 4635 O O . ILE B 1 289 ? 6.512 21.484 19.578 1 93.06 289 ILE B O 1
ATOM 4639 N N . SER B 1 290 ? 4.863 20.703 20.844 1 94.38 290 SER B N 1
ATOM 4640 C CA . SER B 1 290 ? 5.707 20.672 22.031 1 94.38 290 SER B CA 1
ATOM 4641 C C . SER B 1 290 ? 6.906 19.75 21.828 1 94.38 290 SER B C 1
ATOM 4643 O O . SER B 1 290 ? 8.047 20.141 22.078 1 94.38 290 SER B O 1
ATOM 4645 N N . THR B 1 291 ? 6.613 18.578 21.344 1 94.44 291 THR B N 1
ATOM 4646 C CA . THR B 1 291 ? 7.68 17.609 21.125 1 94.44 291 THR B CA 1
ATOM 4647 C C . THR B 1 291 ? 8.617 18.078 20.016 1 94.44 291 THR B C 1
ATOM 4649 O O . THR B 1 291 ? 9.836 17.906 20.109 1 94.44 291 THR B O 1
ATOM 4652 N N . LEU B 1 292 ? 8.047 18.672 18.953 1 96.06 292 LEU B N 1
ATOM 4653 C CA . LEU B 1 292 ? 8.875 19.203 17.875 1 96.06 292 LEU B CA 1
ATOM 4654 C C . LEU B 1 292 ? 9.828 20.266 18.406 1 96.06 292 LEU B C 1
ATOM 4656 O O . LEU B 1 292 ? 11.008 20.281 18.047 1 96.06 292 LEU B O 1
ATOM 4660 N N . TYR B 1 293 ? 9.367 21.094 19.281 1 96.69 293 TYR B N 1
ATOM 4661 C CA . TYR B 1 293 ? 10.188 22.141 19.875 1 96.69 293 TYR B CA 1
ATOM 4662 C C . TYR B 1 293 ? 11.32 21.547 20.719 1 96.69 293 TYR B C 1
ATOM 4664 O O . TYR B 1 293 ? 12.477 21.953 20.594 1 96.69 293 TYR B O 1
ATOM 4672 N N . ASP B 1 294 ? 10.945 20.594 21.547 1 96.38 294 ASP B N 1
ATOM 4673 C CA . ASP B 1 294 ? 11.93 19.969 22.438 1 96.38 294 ASP B CA 1
ATOM 4674 C C . ASP B 1 294 ? 13.047 19.312 21.625 1 96.38 294 ASP B C 1
ATOM 4676 O O . ASP B 1 294 ? 14.219 19.438 21.969 1 96.38 294 ASP B O 1
ATOM 4680 N N . LEU B 1 295 ? 12.688 18.672 20.562 1 96.25 295 LEU B N 1
ATOM 4681 C CA . LEU B 1 295 ? 13.688 18.016 19.734 1 96.25 295 LEU B CA 1
ATOM 4682 C C . LEU B 1 295 ? 14.547 19.031 19 1 96.25 295 LEU B C 1
ATOM 4684 O O . LEU B 1 295 ? 15.766 18.859 18.891 1 96.25 295 LEU B O 1
ATOM 4688 N N . THR B 1 296 ? 13.922 20.031 18.484 1 96.81 296 THR B N 1
ATOM 4689 C CA . THR B 1 296 ? 14.664 21.094 17.812 1 96.81 296 THR B CA 1
ATOM 4690 C C . THR B 1 296 ? 15.68 21.719 18.75 1 96.81 296 THR B C 1
ATOM 4692 O O . THR B 1 296 ? 16.844 21.922 18.375 1 96.81 296 THR B O 1
ATOM 4695 N N . LYS B 1 297 ? 15.25 22 19.938 1 95.62 297 LYS B N 1
ATOM 4696 C CA . LYS B 1 297 ? 16.141 22.562 20.969 1 95.62 297 LYS B CA 1
ATOM 4697 C C . LYS B 1 297 ? 17.297 21.625 21.266 1 95.62 297 LYS B C 1
ATOM 4699 O O . LYS B 1 297 ? 18.453 22.047 21.328 1 95.62 297 LYS B O 1
ATOM 4704 N N . ARG B 1 298 ? 17 20.359 21.391 1 95.56 298 ARG B N 1
ATOM 4705 C CA . ARG B 1 298 ? 17.984 19.344 21.719 1 95.56 298 ARG B CA 1
ATOM 4706 C C . ARG B 1 298 ? 19.047 19.219 20.625 1 95.56 298 ARG B C 1
ATOM 4708 O O . ARG B 1 298 ? 20.234 19.141 20.922 1 95.56 298 ARG B O 1
ATOM 4715 N N . PHE B 1 299 ? 18.625 19.266 19.375 1 95.75 299 PHE B N 1
ATOM 4716 C CA . PHE B 1 299 ? 19.531 18.938 18.281 1 95.75 299 PHE B CA 1
ATOM 4717 C C . PHE B 1 299 ? 20.297 20.188 17.812 1 95.75 299 PHE B C 1
ATOM 4719 O O . PHE B 1 299 ? 21.391 20.078 17.281 1 95.75 299 PHE B O 1
ATOM 4726 N N . LEU B 1 300 ? 19.781 21.344 18 1 94.5 300 LEU B N 1
ATOM 4727 C CA . LEU B 1 300 ? 20.422 22.562 17.484 1 94.5 300 LEU B CA 1
ATOM 4728 C C . LEU B 1 300 ? 21.266 23.219 18.578 1 94.5 300 LEU B C 1
ATOM 4730 O O . LEU B 1 300 ? 22.188 23.984 18.266 1 94.5 300 LEU B O 1
ATOM 4734 N N . ILE B 1 301 ? 20.938 23.141 19.734 1 84.31 301 ILE B N 1
ATOM 4735 C CA . ILE B 1 301 ? 21.609 23.844 20.812 1 84.31 301 ILE B CA 1
ATOM 4736 C C . ILE B 1 301 ? 22.438 22.859 21.641 1 84.31 301 ILE B C 1
ATOM 4738 O O . ILE B 1 301 ? 23.609 23.094 21.938 1 84.31 301 ILE B O 1
ATOM 4742 N N . ARG B 1 302 ? 21.812 21.719 22.188 1 66.38 302 ARG B N 1
ATOM 4743 C CA . ARG B 1 302 ? 22.484 20.953 23.25 1 66.38 302 ARG B CA 1
ATOM 4744 C C . ARG B 1 302 ? 23.406 19.906 22.656 1 66.38 302 ARG B C 1
ATOM 4746 O O . ARG B 1 302 ? 23.109 19.312 21.625 1 66.38 302 ARG B O 1
#

Radius of gyration: 25.33 Å; Cα contacts (8 Å, |Δi|>4): 1238; chains: 2; bounding box: 71×62×52 Å